Protein AF-A0A6P6HZ47-F1 (afdb_monomer)

Foldseek 3Di:
DDDPQLVLVLVLLVVLLVVLVVVVVVPPPDDDDDDDDDDDDDDDDDDDDDDDDDDDDDDDDDDDPDPDDWPKDWDFFDFDDQPVQPQWDWDWDADPNDIFIKIWHAQLQDAWFWHKGKTFKFFCPPAQKKKKKWKKAFADQVQDPPRSVQEDQKKWKWKAADQDGPDNDDDPVRIDTQDIDGFPDHQHNVCVVVVNTDIGIDMGMDGRHDHRTMMMMMIDGRTTMMTGGIMMIFTWQDWDQDQQWTWHIGGADDDQPDFDKTFTHHAPQWDFPVVWDGWIWTQHRNRYIDDTGTHIFHAWQWADDPRHTFGADWQWTAQGRDNDGTHGADPQFDTHHTSHNATHGHPQWADFPPDDSNDHTFHWFAAFPDWDWDDPAQKIKIATHHGPGRRPDDQKFKAKFKWWADPVPRDIDGDDPQKDKPDHRTRHPDRMIMIHSDDAPIKMKMKMWIGGSCNVVDPDTHIDIDIDGHHHDDDDDDDDDDDDDDPDDDDDDDDDDDDDDDDDDDDDDDDDDDDDDDDDDDDDDDVVVVVCVVVVCPDCVVVQCDPDDGDRDQLSVLLVSLVVLQCSLQVRDDPPPPDDPVRVVVCLVVVQDDFFRPLFFQLSVVLSVLSSDPDSVSRDGSVVVSVSSVVCSVPVVSRPHHHDHDLVSNPPDPDCAPVPNHHDFWPCSLCVSLVNNVLVVLCVVLVVTGVVVLLPDDLVVCVVSPPPDPVSSVSSVSSSVVVVVSVVVVDDDD

Secondary structure (DSSP, 8-state):
----HHHHHHHHHHHHHHHHHHHHHTTTT-------------------------------------------EEEEPP----TT-TTSEEEEEEETTEEEEEEEEE--SSSS--EEEEPPPEE-TT-SSEEEEEEEEEB-GGGSTT--TT-BS-EEEEEEEESS--TT---GGGPEEEEEE--SSPBPHHHHHTT----EEEEEEE----SSEEEEEEEESSBEEEEEEEEEEE-EEPPEEETTEEE--EEPPSSTT--EEEE-EEPTTEEPPTTPPPPEEEE-TTS-B---B---EE-TTEEEETTEEEEPPTTEE--SSSSSPPEEP-TTBPPPPTT-SSPPBPTT-B--TTS-TTSPPB-PPPPBS-EEEEEETTEEEEEE--BS--TT-S--EEEEEEEEE-TTT--EEEPPTT-EESS-SSSB-SSEEEEESPPTT-EEEEEEEEE-TTTTS-S---EEEEEEE---PPP-PPPP------TT--------SS---------PPP--------------SSGGGSGGGGS--SSGGGGGG-SSSS---HHHHHHHHHHHHHHHHTTSPPSSTT--HHHHHHHHHTT--PPPPTT-BHHHHHHHHHHT-SSGGGSPPHHHHHHHHHHHHH-GGGG-SBPP--TTTTT-STTSSBTTTBPPSSHHHHHHHTT-GGGHHHHHHTT--SHHHHHT--HHHHHHTT---HHHHHHHHHHHHHHHHHHHHTT---

pLDDT: mean 70.16, std 24.84, range [19.7, 97.12]

Sequence (734 aa):
MERLAPRACLALLWACVLAAAAAAQGKEGGQESAGGVSGQPAHAEPPCLPNRRSQARGSGSGPRVRTGSPKVKRSELGVTQNEEMRQWDLMQNIMDDMPIYMYSVCNVVAGDQDNWLRTNWVYRGEAERIFIELKFTVRDCNSFPGGASSCKETFNLYYAESDVDYGTNFQKRQFTKIDTIAPDEITVSSDFEARHVKLNVEERSVGPLSRKGFYLAFQDIGACVALLSVRVYYKKCPELLQGLARFPETIAGSDAPSLATVAGTCVDHAMVPPGGEEPRMHCAVDGEWLVPIGQCLCQEGYEKVEDACQACSPGFFKSEVSESPCLKCPVHTLLSPEGATFCECEEGYFRAPQDLLSMPCTRPPSAPHYLTAVGMGAKVELRWTPPQDSGGREDIIYSVTCEQCWPESGECGPCEASVRYSEPPHALTRTSVIVSDLEPHMNYTFAVEARNGVSGLVASRSFRTASVSINQTAPRASCLRVQRKCGHTVTTKSKDNDRHVLSSYGVPGAMSHLFCFRAHVPGTQLTQRLELMNLAAGPLAFLRQRLHLDQFTSASDVWSYGIVMWEVMTYGERPYWELSNHEVMKAINEGFRLPTPMDCPSAIYQLMMQCWQQERARRPKFADIVSILDKLIRAPDSLKTLADFDPRVSIRLPSTSGSEGVPFRTVSEWLESIKMQQYTEHFLAAGYTAIEKVVQMTNDDIKRIGVRLPGHQKRIAYSLLGLKDQVNTVGIPI

Organism: Puma concolor (NCBI:txid9696)

Solvent-accessible surface area (backbone atoms only — not comparable to full-atom values): 43919 Å² total; per-residue (Å²): 137,84,87,65,68,70,64,57,51,53,53,54,49,50,53,52,42,54,53,34,50,55,62,50,68,75,61,83,87,75,81,89,86,90,83,88,84,89,83,87,90,85,89,86,84,87,89,85,85,88,84,89,82,90,78,92,74,81,82,81,74,75,87,73,85,66,83,82,69,58,55,62,57,77,46,81,67,70,65,52,80,48,92,87,48,83,61,55,42,84,44,78,48,75,57,93,94,36,84,42,61,29,45,33,36,66,54,26,81,51,72,91,45,81,36,61,48,47,47,43,75,40,77,42,81,88,48,36,30,41,37,42,39,38,31,32,34,36,42,40,56,85,60,43,92,84,62,43,87,49,40,39,71,47,37,35,37,27,37,32,78,32,79,65,81,61,78,80,67,80,63,77,89,64,50,46,79,72,50,76,48,67,65,90,46,68,31,43,61,68,29,62,77,68,70,53,78,37,80,29,78,50,79,48,73,55,58,71,56,83,54,54,17,33,33,44,33,39,40,37,55,11,23,38,39,37,42,56,44,61,38,46,32,36,42,19,20,60,64,41,80,56,54,38,18,41,34,70,66,40,75,22,41,59,45,99,85,44,60,45,78,43,72,35,44,55,38,71,63,30,40,61,57,93,92,54,48,72,32,32,36,25,29,29,57,78,8,45,77,52,71,78,37,54,41,31,29,17,31,59,6,25,17,76,53,91,79,44,46,40,63,14,54,68,38,18,18,24,73,57,71,37,92,58,67,55,41,68,56,45,58,54,39,46,81,23,55,69,37,18,45,56,53,53,54,32,94,84,35,41,75,39,96,87,55,58,80,80,54,52,35,30,32,53,25,39,31,36,65,44,68,46,60,45,76,64,62,37,29,34,39,36,41,45,43,72,39,83,42,50,31,89,54,85,69,58,28,31,33,57,48,52,33,36,31,42,85,89,77,71,52,70,45,75,50,63,89,70,53,42,61,77,54,71,53,55,76,29,77,68,56,61,48,43,38,33,67,64,66,62,76,35,40,37,36,38,35,41,31,34,37,33,79,46,36,80,81,46,90,78,80,26,55,39,71,39,67,45,66,34,87,40,78,73,80,88,82,83,89,85,81,89,89,83,88,63,89,97,65,85,87,84,80,84,91,73,89,81,87,90,86,89,86,87,86,88,80,90,85,81,84,90,81,88,84,86,87,87,82,88,79,78,96,75,89,63,79,78,61,65,72,57,71,76,66,73,75,58,82,59,65,60,70,75,72,67,73,85,68,105,63,96,48,74,56,56,57,35,33,54,48,26,51,50,56,47,26,64,54,51,75,64,52,72,81,72,71,95,51,51,73,69,52,49,53,50,40,45,74,75,66,55,73,86,66,83,44,76,93,38,26,29,67,57,53,52,50,33,52,37,24,62,41,88,52,62,87,70,31,66,52,51,68,54,51,38,52,52,52,54,52,48,69,76,37,65,75,68,54,69,50,60,47,88,82,62,74,70,67,73,56,68,57,103,67,80,45,42,90,88,74,38,80,70,91,39,43,55,60,46,27,46,74,72,74,43,48,89,45,40,66,37,38,48,76,70,67,42,68,43,53,75,60,50,48,70,59,50,78,67,51,48,47,72,51,64,49,80,51,70,68,59,44,49,55,53,53,54,50,33,55,57,50,45,53,53,54,67,74,66,72,70,86,132

Mean predicted aligned error: 22.17 Å

Radius of gyration: 44.87 Å; Cα contacts (8 Å, |Δi|>4): 1182; chains: 1; bounding box: 85×84×143 Å

Structure (mmCIF, N/CA/C/O backbone):
data_AF-A0A6P6HZ47-F1
#
_entry.id   AF-A0A6P6HZ47-F1
#
loop_
_atom_site.group_PDB
_atom_site.id
_atom_site.type_symbol
_atom_site.label_atom_id
_atom_site.label_alt_id
_atom_site.label_comp_id
_atom_site.label_asym_id
_atom_site.label_entity_id
_atom_site.label_seq_id
_atom_site.pdbx_PDB_ins_code
_atom_site.Cartn_x
_atom_site.Cartn_y
_atom_site.Cartn_z
_atom_site.occupancy
_atom_site.B_iso_or_equiv
_atom_site.auth_seq_id
_atom_site.auth_comp_id
_atom_site.auth_asym_id
_atom_site.auth_atom_id
_atom_site.pdbx_PDB_model_num
ATOM 1 N N . MET A 1 1 ? 6.046 -35.680 34.321 1.00 27.16 1 MET A N 1
ATOM 2 C CA . MET A 1 1 ? 4.735 -35.174 34.776 1.00 27.16 1 MET A CA 1
ATOM 3 C C . MET A 1 1 ? 3.656 -35.887 33.985 1.00 27.16 1 MET A C 1
ATOM 5 O O . MET A 1 1 ? 3.554 -35.696 32.782 1.00 27.16 1 MET A O 1
ATOM 9 N N . GLU A 1 2 ? 2.954 -36.789 34.661 1.00 25.30 2 GLU A N 1
ATOM 10 C CA . GLU A 1 2 ? 1.895 -37.651 34.140 1.00 25.30 2 GLU A CA 1
ATOM 11 C C . GLU A 1 2 ? 0.548 -36.905 34.013 1.00 25.30 2 GLU A C 1
ATOM 13 O O . GLU A 1 2 ? 0.234 -36.042 34.826 1.00 25.30 2 GLU A O 1
ATOM 18 N N . ARG A 1 3 ? -0.255 -37.300 33.010 1.00 27.31 3 ARG A N 1
ATOM 19 C CA . ARG A 1 3 ? -1.722 -37.122 32.879 1.00 27.31 3 ARG A CA 1
ATOM 20 C C . ARG A 1 3 ? -2.293 -35.692 32.999 1.00 27.31 3 ARG A C 1
ATOM 22 O O . ARG A 1 3 ? -2.998 -35.369 33.948 1.00 27.31 3 ARG A O 1
ATOM 29 N N . LEU A 1 4 ? -2.139 -34.893 31.938 1.00 29.16 4 LEU A N 1
ATOM 30 C CA . LEU A 1 4 ? -2.935 -33.668 31.692 1.00 29.16 4 LEU A CA 1
ATOM 31 C C . LEU A 1 4 ? -3.903 -33.768 30.488 1.00 29.16 4 LEU A C 1
ATOM 33 O O . LEU A 1 4 ? -4.649 -32.829 30.220 1.00 29.16 4 LEU A O 1
ATOM 37 N N . ALA A 1 5 ? -3.959 -34.917 29.803 1.00 38.09 5 ALA A N 1
ATOM 38 C CA . ALA A 1 5 ? -4.667 -35.087 28.527 1.00 38.09 5 ALA A CA 1
ATOM 39 C C . ALA A 1 5 ? -6.191 -34.780 28.521 1.00 38.09 5 ALA A C 1
ATOM 41 O O . ALA A 1 5 ? -6.638 -34.112 27.590 1.00 38.09 5 ALA A O 1
ATOM 42 N N . PRO A 1 6 ? -7.020 -35.158 29.521 1.00 37.06 6 PRO A N 1
ATOM 43 C CA . PRO A 1 6 ? -8.469 -34.960 29.393 1.00 37.06 6 PRO A CA 1
ATOM 44 C C . PRO A 1 6 ? -8.924 -33.511 29.644 1.00 37.06 6 PRO A C 1
ATOM 46 O O . PRO A 1 6 ? -9.902 -33.069 29.048 1.00 37.06 6 PRO A O 1
ATOM 49 N N . ARG A 1 7 ? -8.222 -32.737 30.488 1.00 36.34 7 ARG A N 1
ATOM 50 C CA . ARG A 1 7 ? -8.640 -31.363 30.847 1.00 36.34 7 ARG A CA 1
ATOM 51 C C . ARG A 1 7 ? -8.350 -30.338 29.749 1.00 36.34 7 ARG A C 1
ATOM 53 O O . ARG A 1 7 ? -9.168 -29.451 29.534 1.00 36.34 7 ARG A O 1
ATOM 60 N N . ALA A 1 8 ? -7.230 -30.484 29.039 1.00 39.56 8 ALA A N 1
ATOM 61 C CA . ALA A 1 8 ? -6.909 -29.641 27.888 1.00 39.56 8 ALA A CA 1
ATOM 62 C C . ALA A 1 8 ? -7.829 -29.945 26.693 1.00 39.56 8 ALA A C 1
ATOM 64 O O . ALA A 1 8 ? -8.325 -29.024 26.053 1.00 39.56 8 ALA A O 1
ATOM 65 N N . CYS A 1 9 ? -8.134 -31.226 26.454 1.00 40.88 9 CYS A N 1
ATOM 66 C CA . CYS A 1 9 ? -9.059 -31.640 25.399 1.00 40.88 9 CYS A CA 1
ATOM 67 C C . CYS A 1 9 ? -10.488 -31.126 25.665 1.00 40.88 9 CYS A C 1
ATOM 69 O O . CYS A 1 9 ? -11.106 -30.563 24.772 1.00 40.88 9 CYS A O 1
ATOM 71 N N . LEU A 1 10 ? -10.981 -31.193 26.910 1.00 44.09 10 LEU A N 1
ATOM 72 C CA . LEU A 1 10 ? -12.286 -30.629 27.290 1.00 44.09 10 LEU A CA 1
ATOM 73 C C . LEU A 1 10 ? -12.367 -29.103 27.106 1.00 44.09 10 LEU A C 1
ATOM 75 O O . LEU A 1 10 ? -13.409 -28.606 26.685 1.00 44.09 10 LEU A O 1
ATOM 79 N N . ALA A 1 11 ? -11.288 -28.361 27.380 1.00 42.78 11 ALA A N 1
ATOM 80 C CA . ALA A 1 11 ? -11.241 -26.912 27.164 1.00 42.78 11 ALA A CA 1
ATOM 81 C C . ALA A 1 11 ? -11.248 -26.540 25.668 1.00 42.78 11 ALA A C 1
ATOM 83 O O . ALA A 1 11 ? -11.954 -25.617 25.263 1.00 42.78 11 ALA A O 1
ATOM 84 N N . LEU A 1 12 ? -10.519 -27.295 24.839 1.00 46.94 12 LEU A N 1
ATOM 85 C CA . LEU A 1 12 ? -10.499 -27.124 23.380 1.00 46.94 12 LEU A CA 1
ATOM 86 C C . LEU A 1 12 ? -11.842 -27.526 22.743 1.00 46.94 12 LEU A C 1
ATOM 88 O O . LEU A 1 12 ? -12.320 -26.856 21.829 1.00 46.94 12 LEU A O 1
ATOM 92 N N . LEU A 1 13 ? -12.503 -28.559 23.276 1.00 48.44 13 LEU A N 1
ATOM 93 C CA . LEU A 1 13 ? -13.854 -28.961 22.871 1.00 48.44 13 LEU A CA 1
ATOM 94 C C . LEU A 1 13 ? -14.903 -27.905 23.233 1.00 48.44 13 LEU A C 1
ATOM 96 O O . LEU A 1 13 ? -15.779 -27.624 22.420 1.00 48.44 13 LEU A O 1
ATOM 100 N N . TRP A 1 14 ? -14.786 -27.270 24.403 1.00 48.53 14 TRP A N 1
ATOM 101 C CA . TRP A 1 14 ? -15.646 -26.147 24.790 1.00 48.53 14 TRP A CA 1
ATOM 102 C C . TRP A 1 14 ? -15.495 -24.944 23.852 1.00 48.53 14 TRP A C 1
ATOM 104 O O . TRP A 1 14 ? -16.499 -24.347 23.465 1.00 48.53 14 TRP A O 1
ATOM 114 N N . ALA A 1 15 ? -14.270 -24.628 23.420 1.00 47.00 15 ALA A N 1
ATOM 115 C CA . ALA A 1 15 ? -14.031 -23.590 22.415 1.00 47.00 15 ALA A CA 1
ATOM 116 C C . ALA A 1 15 ? -14.672 -23.943 21.058 1.00 47.00 15 ALA A C 1
ATOM 118 O O . ALA A 1 15 ? -15.306 -23.093 20.431 1.00 47.00 15 ALA A O 1
ATOM 119 N N . CYS A 1 16 ? -14.592 -25.211 20.640 1.00 45.19 16 CYS A N 1
ATOM 120 C CA . CYS A 1 16 ? -15.241 -25.692 19.419 1.00 45.19 16 CYS A CA 1
ATOM 121 C C . CYS A 1 16 ? -16.777 -25.601 19.502 1.00 45.19 16 CYS A C 1
ATOM 123 O O . CYS A 1 16 ? -17.414 -25.200 18.525 1.00 45.19 16 CYS A O 1
ATOM 125 N N . VAL A 1 17 ? -17.377 -25.919 20.657 1.00 43.84 17 VAL A N 1
ATOM 126 C CA . VAL A 1 17 ? -18.831 -25.807 20.888 1.00 43.84 17 VAL A CA 1
ATOM 127 C C . VAL A 1 17 ? -19.301 -24.357 20.835 1.00 43.84 17 VAL A C 1
ATOM 129 O O . VAL A 1 17 ? -20.303 -24.080 20.181 1.00 43.84 17 VAL A O 1
ATOM 132 N N . LEU A 1 18 ? -18.574 -23.429 21.464 1.00 43.94 18 LEU A N 1
ATOM 133 C CA . LEU A 1 18 ? -18.910 -22.001 21.429 1.00 43.94 18 LEU A CA 1
ATOM 134 C C . LEU A 1 18 ? -18.854 -21.442 20.000 1.00 43.94 18 LEU A C 1
ATOM 136 O O . LEU A 1 18 ? -19.769 -20.733 19.585 1.00 43.94 18 LEU A O 1
ATOM 140 N N . ALA A 1 19 ? -17.841 -21.830 19.218 1.00 43.94 19 ALA A N 1
ATOM 141 C CA . ALA A 1 19 ? -17.726 -21.440 17.813 1.00 43.94 19 ALA A CA 1
ATOM 142 C C . ALA A 1 19 ? -18.862 -22.015 16.940 1.00 43.94 19 ALA A C 1
ATOM 144 O O . ALA A 1 19 ? -19.416 -21.309 16.098 1.00 43.94 19 ALA A O 1
ATOM 145 N N . ALA A 1 20 ? -19.258 -23.275 17.158 1.00 39.28 20 ALA A N 1
ATOM 146 C CA . ALA A 1 20 ? -20.361 -23.898 16.421 1.00 39.28 20 ALA A CA 1
ATOM 147 C C . ALA A 1 20 ? -21.742 -23.344 16.823 1.00 39.28 20 ALA A C 1
ATOM 149 O O . ALA A 1 20 ? -22.610 -23.187 15.964 1.00 39.28 20 ALA A O 1
ATOM 150 N N . ALA A 1 21 ? -21.944 -23.006 18.101 1.00 39.19 21 ALA A N 1
ATOM 151 C CA . ALA A 1 21 ? -23.171 -22.379 18.593 1.00 39.19 21 ALA A CA 1
ATOM 152 C C . ALA A 1 21 ? -23.346 -20.954 18.040 1.00 39.19 21 ALA A C 1
ATOM 154 O O . ALA A 1 21 ? -24.438 -20.605 17.592 1.00 39.19 21 ALA A O 1
ATOM 155 N N . ALA A 1 22 ? -22.262 -20.171 17.973 1.00 39.59 22 ALA A N 1
ATOM 156 C CA . ALA A 1 22 ? -22.263 -18.856 17.332 1.00 39.59 22 ALA A CA 1
ATOM 157 C C . ALA A 1 22 ? -22.603 -18.946 15.830 1.00 39.59 22 ALA A C 1
ATOM 159 O O . ALA A 1 22 ? -23.390 -18.150 15.318 1.00 39.59 22 ALA A O 1
ATOM 160 N N . ALA A 1 23 ? -22.084 -19.961 15.128 1.00 42.19 23 ALA A N 1
ATOM 161 C CA . ALA A 1 23 ? -22.397 -20.201 13.717 1.00 42.19 23 ALA A CA 1
ATOM 162 C C . ALA A 1 23 ? -23.851 -20.661 13.476 1.00 42.19 23 ALA A C 1
ATOM 164 O O . ALA A 1 23 ? -24.417 -20.374 12.419 1.00 42.19 23 ALA A O 1
ATOM 165 N N . ALA A 1 24 ? -24.471 -21.351 14.440 1.00 40.91 24 ALA A N 1
ATOM 166 C CA . ALA A 1 24 ? -25.871 -21.772 14.365 1.00 40.91 24 ALA A CA 1
ATOM 167 C C . ALA A 1 24 ? -26.856 -20.606 14.585 1.00 40.91 24 ALA A C 1
ATOM 169 O O . ALA A 1 24 ? -27.884 -20.547 13.915 1.00 40.91 24 ALA A O 1
ATOM 170 N N . GLN A 1 25 ? -26.524 -19.658 15.469 1.00 40.09 25 GLN A N 1
ATOM 171 C CA . GLN A 1 25 ? -27.378 -18.506 15.796 1.00 40.09 25 GLN A CA 1
ATOM 172 C C . GLN A 1 25 ? -27.406 -17.427 14.696 1.00 40.09 25 GLN A C 1
ATOM 174 O O . GLN A 1 25 ? -28.375 -16.683 14.586 1.00 40.09 25 GLN A O 1
ATOM 179 N N . GLY A 1 26 ? -26.392 -17.367 13.825 1.00 36.81 26 GLY A N 1
ATOM 180 C CA . GLY A 1 26 ? -26.304 -16.377 12.742 1.00 36.81 26 GLY A CA 1
ATOM 181 C C . GLY A 1 26 ? -27.171 -16.635 11.496 1.00 36.81 26 GLY A C 1
ATOM 182 O O . GLY A 1 26 ? -27.047 -15.883 10.531 1.00 36.81 26 GLY A O 1
ATOM 183 N N . LYS A 1 27 ? -28.007 -17.689 11.451 1.00 39.31 27 LYS A N 1
ATOM 184 C CA . LYS A 1 27 ? -28.743 -18.096 10.228 1.00 39.31 27 LYS A CA 1
ATOM 185 C C . LYS A 1 27 ? -30.255 -18.337 10.378 1.00 39.31 27 LYS A C 1
ATOM 187 O O . LYS A 1 27 ? -30.870 -18.789 9.418 1.00 39.31 27 LYS A O 1
ATOM 192 N N . GLU A 1 28 ? -30.884 -17.967 11.495 1.00 31.05 28 GLU A N 1
ATOM 193 C CA . GLU A 1 28 ? -32.360 -18.013 11.626 1.00 31.05 28 GLU A CA 1
ATOM 194 C C . GLU A 1 28 ? -33.094 -16.802 10.997 1.00 31.05 28 GLU A C 1
ATOM 196 O O . GLU A 1 28 ? -34.317 -16.737 11.025 1.00 31.05 28 GLU A O 1
ATOM 201 N N . GLY A 1 29 ? -32.383 -15.856 10.369 1.00 29.39 29 GLY A N 1
ATOM 202 C CA . GLY A 1 29 ? -32.966 -14.624 9.810 1.00 29.39 29 GLY A CA 1
ATOM 203 C C . GLY A 1 29 ? -33.308 -14.617 8.312 1.00 29.39 29 GLY A C 1
ATOM 204 O O . GLY A 1 29 ? -33.524 -13.539 7.767 1.00 29.39 29 GLY A O 1
ATOM 205 N N . GLY A 1 30 ? -33.317 -15.753 7.606 1.00 28.72 30 GLY A N 1
ATOM 206 C CA . GLY A 1 30 ? -33.482 -15.750 6.146 1.00 28.72 30 GLY A CA 1
ATOM 207 C C . GLY A 1 30 ? -34.284 -16.925 5.607 1.00 28.72 30 GLY A C 1
ATOM 208 O O . GLY A 1 30 ? -33.697 -17.896 5.134 1.00 28.72 30 GLY A O 1
ATOM 209 N N . GLN A 1 31 ? -35.613 -16.814 5.627 1.00 26.56 31 GLN A N 1
ATOM 210 C CA . GLN A 1 31 ? -36.502 -17.744 4.936 1.00 26.56 31 GLN A CA 1
ATOM 211 C C . GLN A 1 31 ? -37.582 -16.988 4.138 1.00 26.56 31 GLN A C 1
ATOM 213 O O . GLN A 1 31 ? -38.306 -16.165 4.682 1.00 26.56 31 GLN A O 1
ATOM 218 N N . GLU A 1 32 ? -37.627 -17.312 2.840 1.00 25.27 32 GLU A N 1
ATOM 219 C CA . GLU A 1 32 ? -38.763 -17.269 1.900 1.00 25.27 32 GLU A CA 1
ATOM 220 C C . GLU A 1 32 ? -39.465 -15.937 1.557 1.00 25.27 32 GLU A C 1
ATOM 222 O O . GLU A 1 32 ? -40.309 -15.423 2.279 1.00 25.27 32 GLU A O 1
ATOM 227 N N . SER A 1 33 ? -39.279 -15.491 0.308 1.00 25.64 33 SER A N 1
ATOM 228 C CA . SER A 1 33 ? -40.418 -15.148 -0.561 1.00 25.64 33 SER A CA 1
ATOM 229 C C . SER A 1 33 ? -40.043 -15.313 -2.039 1.00 25.64 33 SER A C 1
ATOM 231 O O . SER A 1 33 ? -39.236 -14.579 -2.603 1.00 25.64 33 SER A O 1
ATOM 233 N N . ALA A 1 34 ? -40.625 -16.340 -2.659 1.00 26.19 34 ALA A N 1
ATOM 234 C CA . ALA A 1 34 ? -40.672 -16.523 -4.100 1.00 26.19 34 ALA A CA 1
ATOM 235 C C . ALA A 1 34 ? -41.950 -15.860 -4.632 1.00 26.19 34 ALA A C 1
ATOM 237 O O . ALA A 1 34 ? -43.038 -16.104 -4.115 1.00 26.19 34 ALA A O 1
ATOM 238 N N . GLY A 1 35 ? -41.823 -15.046 -5.677 1.00 25.89 35 GLY A N 1
ATOM 239 C CA . GLY A 1 35 ? -42.951 -14.448 -6.387 1.00 25.89 35 GLY A CA 1
ATOM 240 C C . GLY A 1 35 ? -42.458 -13.763 -7.653 1.00 25.89 35 GLY A C 1
ATOM 241 O O . GLY A 1 35 ? -41.938 -12.655 -7.597 1.00 25.89 35 GLY A O 1
ATOM 242 N N . GLY A 1 36 ? -42.560 -14.454 -8.788 1.00 23.44 36 GLY A N 1
ATOM 243 C CA . GLY A 1 36 ? -42.242 -13.892 -10.098 1.00 23.44 36 GLY A CA 1
ATOM 244 C C . GLY A 1 36 ? -43.436 -13.172 -10.712 1.00 23.44 36 GLY A C 1
ATOM 245 O O . GLY A 1 36 ? -44.560 -13.608 -10.500 1.00 23.44 36 GLY A O 1
ATOM 246 N N . VAL A 1 37 ? -43.182 -12.143 -11.526 1.00 26.56 37 VAL A N 1
ATOM 247 C CA . VAL A 1 37 ? -44.044 -11.732 -12.648 1.00 26.56 37 VAL A CA 1
ATOM 248 C C . VAL A 1 37 ? -43.176 -11.122 -13.759 1.00 26.56 37 VAL A C 1
ATOM 250 O O . VAL A 1 37 ? -42.244 -10.360 -13.517 1.00 26.56 37 VAL A O 1
ATOM 253 N N . SER A 1 38 ? -43.512 -11.519 -14.981 1.00 24.78 38 SER A N 1
ATOM 254 C CA . SER A 1 38 ? -43.020 -11.143 -16.308 1.00 24.78 38 SER A CA 1
ATOM 255 C C . SER A 1 38 ? -43.395 -9.728 -16.781 1.00 24.78 38 SER A C 1
ATOM 257 O O . SER A 1 38 ? -44.506 -9.277 -16.513 1.00 24.78 38 SER A O 1
ATOM 259 N N . GLY A 1 39 ? -42.567 -9.122 -17.644 1.00 24.50 39 GLY A N 1
ATOM 260 C CA . GLY A 1 39 ? -42.982 -8.031 -18.544 1.00 24.50 39 GLY A CA 1
ATOM 261 C C . GLY A 1 39 ? -41.821 -7.336 -19.275 1.00 24.50 39 GLY A C 1
ATOM 262 O O . GLY A 1 39 ? -41.028 -6.651 -18.642 1.00 24.50 39 GLY A O 1
ATOM 263 N N . GLN A 1 40 ? -41.725 -7.512 -20.600 1.00 24.27 40 GLN A N 1
ATOM 264 C CA . GLN A 1 40 ? -40.903 -6.697 -21.522 1.00 24.27 40 GLN A CA 1
ATOM 265 C C . GLN A 1 40 ? -41.751 -5.533 -22.136 1.00 24.27 40 GLN A C 1
ATOM 267 O O . GLN A 1 40 ? -42.868 -5.319 -21.669 1.00 24.27 40 GLN A O 1
ATOM 272 N N . PRO A 1 41 ? -41.290 -4.772 -23.161 1.00 33.69 41 PRO A N 1
ATOM 273 C CA . PRO A 1 41 ? -40.766 -3.406 -23.050 1.00 33.69 41 PRO A CA 1
ATOM 274 C C . PRO A 1 41 ? -41.621 -2.372 -23.827 1.00 33.69 41 PRO A C 1
ATOM 276 O O . PRO A 1 41 ? -42.517 -2.740 -24.583 1.00 33.69 41 PRO A O 1
ATOM 279 N N . ALA A 1 42 ? -41.329 -1.069 -23.719 1.00 23.34 42 ALA A N 1
ATOM 280 C CA . ALA A 1 42 ? -41.920 -0.074 -24.624 1.00 23.34 42 ALA A CA 1
ATOM 281 C C . ALA A 1 42 ? -40.989 1.114 -24.923 1.00 23.34 42 ALA A C 1
ATOM 283 O O . ALA A 1 42 ? -40.400 1.716 -24.029 1.00 23.34 42 ALA A O 1
ATOM 284 N N . HIS A 1 43 ? -40.902 1.409 -26.221 1.00 23.80 43 HIS A N 1
ATOM 285 C CA . HIS A 1 43 ? -40.268 2.544 -26.890 1.00 23.80 43 HIS A CA 1
ATOM 286 C C . HIS A 1 43 ? -40.975 3.885 -26.623 1.00 23.80 43 HIS A C 1
ATOM 288 O O . HIS A 1 43 ? -42.200 3.894 -26.547 1.00 23.80 43 HIS A O 1
ATOM 294 N N . ALA A 1 44 ? -40.229 5.004 -26.653 1.00 22.23 44 ALA A N 1
ATOM 295 C CA . ALA A 1 44 ? -40.617 6.246 -27.353 1.00 22.23 44 ALA A CA 1
ATOM 296 C C . ALA A 1 44 ? -39.500 7.325 -27.346 1.00 22.23 44 ALA A C 1
ATOM 298 O O . ALA A 1 44 ? -38.983 7.694 -26.297 1.00 22.23 44 ALA A O 1
ATOM 299 N N . GLU A 1 45 ? -39.217 7.872 -28.530 1.00 22.38 45 GLU A N 1
ATOM 300 C CA . GLU A 1 45 ? -38.615 9.185 -28.860 1.00 22.38 45 GLU A CA 1
ATOM 301 C C . GLU A 1 45 ? -39.603 9.890 -29.833 1.00 22.38 45 GLU A C 1
ATOM 303 O O . GLU A 1 45 ? -40.459 9.188 -30.384 1.00 22.38 45 GLU A O 1
ATOM 308 N N . PRO A 1 46 ? -39.423 11.163 -30.267 1.00 36.00 46 PRO A N 1
ATOM 309 C CA . PRO A 1 46 ? -39.056 12.433 -29.602 1.00 36.00 46 PRO A CA 1
ATOM 310 C C . PRO A 1 46 ? -40.131 13.533 -29.941 1.00 36.00 46 PRO A C 1
ATOM 312 O O . PRO A 1 46 ? -41.211 13.140 -30.394 1.00 36.00 46 PRO A O 1
ATOM 315 N N . PRO A 1 47 ? -39.948 14.879 -29.760 1.00 27.84 47 PRO A N 1
ATOM 316 C CA . PRO A 1 47 ? -39.201 15.685 -30.757 1.00 27.84 47 PRO A CA 1
ATOM 317 C C . PRO A 1 47 ? -38.595 17.064 -30.314 1.00 27.84 47 PRO A C 1
ATOM 319 O O . PRO A 1 47 ? -38.935 17.641 -29.287 1.00 27.84 47 PRO A O 1
ATOM 322 N N . CYS A 1 48 ? -37.779 17.619 -31.229 1.00 21.31 48 CYS A N 1
ATOM 323 C CA . CYS A 1 48 ? -37.510 19.044 -31.547 1.00 21.31 48 CYS A CA 1
ATOM 324 C C . CYS A 1 48 ? -36.506 19.920 -30.743 1.00 21.31 48 CYS A C 1
ATOM 326 O O . CYS A 1 48 ? -36.780 20.447 -29.670 1.00 21.31 48 CYS A O 1
ATOM 328 N N . LEU A 1 49 ? -35.380 20.195 -31.425 1.00 24.31 49 LEU A N 1
ATOM 329 C CA . LEU A 1 49 ? -34.401 21.297 -31.289 1.00 24.31 49 LEU A CA 1
ATOM 330 C C . LEU A 1 49 ? -34.983 22.667 -31.752 1.00 24.31 49 LEU A C 1
ATOM 332 O O . LEU A 1 49 ? -35.961 22.663 -32.503 1.00 24.31 49 LEU A O 1
ATOM 336 N N . PRO A 1 50 ? -34.375 23.834 -31.402 1.00 28.73 50 PRO A N 1
ATOM 337 C CA . PRO A 1 50 ? -33.280 24.377 -32.231 1.00 28.73 50 PRO A CA 1
ATOM 338 C C . PRO A 1 50 ? -32.108 25.100 -31.509 1.00 28.73 50 PRO A C 1
ATOM 340 O O . PRO A 1 50 ? -32.281 25.923 -30.621 1.00 28.73 50 PRO A O 1
ATOM 343 N N . ASN A 1 51 ? -30.917 24.842 -32.065 1.00 24.09 51 ASN A N 1
ATOM 344 C CA . ASN A 1 51 ? -29.772 25.721 -32.381 1.00 24.09 51 ASN A CA 1
ATOM 345 C C . ASN A 1 51 ? -28.886 26.455 -31.335 1.00 24.09 51 ASN A C 1
ATOM 347 O O . ASN A 1 51 ? -29.207 27.523 -30.831 1.00 24.09 51 ASN A O 1
ATOM 351 N N . ARG A 1 52 ? -27.621 25.983 -31.344 1.00 23.78 52 ARG A N 1
ATOM 352 C CA . ARG A 1 52 ? -26.320 26.692 -31.498 1.00 23.78 52 ARG A CA 1
ATOM 353 C C . ARG A 1 52 ? -25.845 27.679 -30.415 1.00 23.78 52 ARG A C 1
ATOM 355 O O . ARG A 1 52 ? -26.188 28.853 -30.456 1.00 23.78 52 ARG A O 1
ATOM 362 N N . ARG A 1 53 ? -24.759 27.288 -29.722 1.00 24.19 53 ARG A N 1
ATOM 363 C CA . ARG A 1 53 ? -23.397 27.841 -29.947 1.00 24.19 53 ARG A CA 1
ATOM 364 C C . ARG A 1 53 ? -22.292 27.015 -29.260 1.00 24.19 53 ARG A C 1
ATOM 366 O O . ARG A 1 53 ? -22.330 26.761 -28.068 1.00 24.19 53 ARG A O 1
ATOM 373 N N . SER A 1 54 ? -21.328 26.619 -30.090 1.00 25.05 54 SER A N 1
ATOM 374 C CA . SER A 1 54 ? -19.908 26.307 -29.854 1.00 25.05 54 SER A CA 1
ATOM 375 C C . SER A 1 54 ? -19.323 26.401 -28.432 1.00 25.05 54 SER A C 1
ATOM 377 O O . SER A 1 54 ? -19.144 27.505 -27.925 1.00 25.05 54 SER A O 1
ATOM 379 N N . GLN A 1 55 ? -18.824 25.272 -27.912 1.00 25.64 55 GLN A N 1
ATOM 380 C CA . GLN A 1 55 ? -17.486 25.156 -27.304 1.00 25.64 55 GLN A CA 1
ATOM 381 C C . GLN A 1 55 ? -17.127 23.674 -27.107 1.00 25.64 55 GLN A C 1
ATOM 383 O O . GLN A 1 55 ? -17.863 22.917 -26.482 1.00 25.64 55 GLN A O 1
ATOM 388 N N . ALA A 1 56 ? -16.004 23.255 -27.689 1.00 26.16 56 ALA A N 1
ATOM 389 C CA . ALA A 1 56 ? -15.480 21.902 -27.582 1.00 26.16 56 ALA A CA 1
ATOM 390 C C . ALA A 1 56 ? -14.964 21.643 -26.155 1.00 26.16 56 ALA A C 1
ATOM 392 O O . ALA A 1 56 ? -13.989 22.257 -25.726 1.00 26.16 56 ALA A O 1
ATOM 393 N N . ARG A 1 57 ? -15.614 20.728 -25.426 1.00 26.36 57 ARG A N 1
ATOM 394 C CA . ARG A 1 57 ? -15.056 20.070 -24.238 1.00 26.36 57 ARG A CA 1
ATOM 395 C C . ARG A 1 57 ? -14.539 18.701 -24.653 1.00 26.36 57 ARG A C 1
ATOM 397 O O . ARG A 1 57 ? -15.295 17.887 -25.178 1.00 26.36 57 ARG A O 1
ATOM 404 N N . GLY A 1 58 ? -13.249 18.478 -24.411 1.00 25.44 58 GLY A N 1
ATOM 405 C CA . GLY A 1 58 ? -12.632 17.164 -24.482 1.00 25.44 58 GLY A CA 1
ATOM 406 C C . GLY A 1 58 ? -13.319 16.213 -23.509 1.00 25.44 58 GLY A C 1
ATOM 407 O O . GLY A 1 58 ? -13.559 16.547 -22.348 1.00 25.44 58 GLY A O 1
ATOM 408 N N . SER A 1 59 ? -13.662 15.035 -24.010 1.00 26.80 59 SER A N 1
ATOM 409 C CA . SER A 1 59 ? -14.116 13.902 -23.221 1.00 26.80 59 SER A CA 1
ATOM 410 C C . SER A 1 59 ? -13.011 13.483 -22.253 1.00 26.80 59 SER A C 1
ATOM 412 O O . SER A 1 59 ? -11.985 12.943 -22.669 1.00 26.80 59 SER A O 1
ATOM 414 N N . GLY A 1 60 ? -13.233 13.727 -20.963 1.00 26.50 60 GLY A N 1
ATOM 415 C CA . GLY A 1 60 ? -12.495 13.081 -19.890 1.00 26.50 60 GLY A CA 1
ATOM 416 C C . GLY A 1 60 ? -12.848 11.599 -19.861 1.00 26.50 60 GLY A C 1
ATOM 417 O O . GLY A 1 60 ? -13.900 11.212 -19.363 1.00 26.50 60 GLY A O 1
ATOM 418 N N . SER A 1 61 ? -11.969 10.766 -20.409 1.00 26.91 61 SER A N 1
ATOM 419 C CA . SER A 1 61 ? -11.871 9.372 -19.995 1.00 26.91 61 SER A CA 1
ATOM 420 C C . SER A 1 61 ? -11.140 9.348 -18.653 1.00 26.91 61 SER A C 1
ATOM 422 O O . SER A 1 61 ? -9.986 9.776 -18.587 1.00 26.91 61 SER A O 1
ATOM 424 N N . GLY A 1 62 ? -11.815 8.885 -17.598 1.00 22.97 62 GLY A N 1
ATOM 425 C CA . GLY A 1 62 ? -11.223 8.713 -16.270 1.00 22.97 62 GLY A CA 1
ATOM 426 C C . GLY A 1 62 ? -9.954 7.848 -16.303 1.00 22.97 62 GLY A C 1
ATOM 427 O O . GLY A 1 62 ? -9.782 7.034 -17.222 1.00 22.97 62 GLY A O 1
ATOM 428 N N . PRO A 1 63 ? -9.039 8.021 -15.336 1.00 25.28 63 PRO A N 1
ATOM 429 C CA . PRO A 1 63 ? -7.794 7.277 -15.313 1.00 25.28 63 PRO A CA 1
ATOM 430 C C . PRO A 1 63 ? -8.096 5.810 -14.999 1.00 25.28 63 PRO A C 1
ATOM 432 O O . PRO A 1 63 ? -8.378 5.431 -13.869 1.00 25.28 63 PRO A O 1
ATOM 435 N N . ARG A 1 64 ? -8.021 4.948 -16.017 1.00 22.27 64 ARG A N 1
ATOM 436 C CA . ARG A 1 64 ? -7.783 3.524 -15.774 1.00 22.27 64 ARG A CA 1
ATOM 437 C C . ARG A 1 64 ? -6.375 3.398 -15.210 1.00 22.27 64 ARG A C 1
ATOM 439 O O . ARG A 1 64 ? -5.423 3.790 -15.886 1.00 22.27 64 ARG A O 1
ATOM 446 N N . VAL A 1 65 ? -6.264 2.817 -14.018 1.00 26.02 65 VAL A N 1
ATOM 447 C CA . VAL A 1 65 ? -5.012 2.313 -13.447 1.00 26.02 65 VAL A CA 1
ATOM 448 C C . VAL A 1 65 ? -4.380 1.379 -14.479 1.00 26.02 65 VAL A C 1
ATOM 450 O O . VAL A 1 65 ? -4.809 0.242 -14.674 1.00 26.02 65 VAL A O 1
ATOM 453 N N . ARG A 1 66 ? -3.406 1.899 -15.230 1.00 23.69 66 ARG A N 1
ATOM 454 C CA . ARG A 1 66 ? -2.539 1.085 -16.075 1.00 23.69 66 ARG A CA 1
ATOM 455 C C . ARG A 1 66 ? -1.515 0.475 -15.137 1.00 23.69 66 ARG A C 1
ATOM 457 O O . ARG A 1 66 ? -0.704 1.202 -14.575 1.00 23.69 66 ARG A O 1
ATOM 464 N N . THR A 1 67 ? -1.553 -0.844 -14.992 1.00 26.50 67 THR A N 1
ATOM 465 C CA . THR A 1 67 ? -0.406 -1.628 -14.526 1.00 26.50 67 THR A CA 1
ATOM 466 C C . THR A 1 67 ? 0.837 -1.116 -15.254 1.00 26.50 67 THR A C 1
ATOM 468 O O . THR A 1 67 ? 0.876 -1.111 -16.489 1.00 26.50 67 THR A O 1
ATOM 471 N N . GLY A 1 68 ? 1.762 -0.543 -14.484 1.00 29.70 68 GLY A N 1
ATOM 472 C CA . GLY A 1 68 ? 2.842 0.303 -14.972 1.00 29.70 68 GLY A CA 1
ATOM 473 C C . GLY A 1 68 ? 3.825 -0.464 -15.840 1.00 29.70 68 GLY A C 1
ATOM 474 O O . GLY A 1 68 ? 4.731 -1.107 -15.337 1.00 29.70 68 GLY A O 1
ATOM 475 N N . SER A 1 69 ? 3.676 -0.361 -17.155 1.00 26.61 69 SER A N 1
ATOM 476 C CA . SER A 1 69 ? 4.763 -0.657 -18.084 1.00 26.61 69 SER A CA 1
ATOM 477 C C . SER A 1 69 ? 5.843 0.434 -17.965 1.00 26.61 69 SER A C 1
ATOM 479 O O . SER A 1 69 ? 5.467 1.615 -17.903 1.00 26.61 69 SER A O 1
ATOM 481 N N . PRO A 1 70 ? 7.147 0.099 -17.999 1.00 36.81 70 PRO A N 1
ATOM 482 C CA . PRO A 1 70 ? 8.237 1.073 -17.937 1.00 36.81 70 PRO A CA 1
ATOM 483 C C . PRO A 1 70 ? 8.039 2.207 -18.953 1.00 36.81 70 PRO A C 1
ATOM 485 O O . PRO A 1 70 ? 7.827 1.967 -20.149 1.00 36.81 70 PRO A O 1
ATOM 488 N N . LYS A 1 71 ? 8.087 3.470 -18.504 1.00 40.19 71 LYS A N 1
ATOM 489 C CA . LYS A 1 71 ? 7.944 4.630 -19.400 1.00 40.19 71 LYS A CA 1
ATOM 490 C C . LYS A 1 71 ? 9.259 4.881 -20.132 1.00 40.19 71 LYS A C 1
ATOM 492 O O . LYS A 1 71 ? 10.090 5.671 -19.703 1.00 40.19 71 LYS A O 1
ATOM 497 N N . VAL A 1 72 ? 9.425 4.234 -21.277 1.00 46.41 72 VAL A N 1
ATOM 498 C CA . VAL A 1 72 ? 10.602 4.404 -22.135 1.00 46.41 72 VAL A CA 1
ATOM 499 C C . VAL A 1 72 ? 10.517 5.723 -22.912 1.00 46.41 72 VAL A C 1
ATOM 501 O O . VAL A 1 72 ? 9.624 5.886 -23.745 1.00 46.41 72 VAL A O 1
ATOM 504 N N . LYS A 1 73 ? 11.457 6.655 -22.695 1.00 37.22 73 LYS A N 1
ATOM 505 C CA . LYS A 1 73 ? 11.600 7.838 -23.564 1.00 37.22 73 LYS A CA 1
ATOM 506 C C . LYS A 1 73 ? 12.341 7.419 -24.833 1.00 37.22 73 LYS A C 1
ATOM 508 O O . LYS A 1 73 ? 13.493 7.003 -24.763 1.00 37.22 73 LYS A O 1
ATOM 513 N N . ARG A 1 74 ? 11.650 7.467 -25.973 1.00 36.94 74 ARG A N 1
ATOM 514 C CA . ARG A 1 74 ? 12.146 6.979 -27.267 1.00 36.94 74 ARG A CA 1
ATOM 515 C C . ARG A 1 74 ? 12.576 8.153 -28.136 1.00 36.94 74 ARG A C 1
ATOM 517 O O . ARG A 1 74 ? 11.794 9.085 -28.307 1.00 36.94 74 ARG A O 1
ATOM 524 N N . SER A 1 75 ? 13.764 8.050 -28.714 1.00 35.62 75 SER A N 1
ATOM 525 C CA . SER A 1 75 ? 14.199 8.897 -29.821 1.00 35.62 75 SER A CA 1
ATOM 526 C C . SER A 1 75 ? 14.607 7.984 -30.973 1.00 35.62 75 SER A C 1
ATOM 528 O O . SER A 1 75 ? 15.487 7.139 -30.809 1.00 35.62 75 SER A O 1
ATOM 530 N N . GLU A 1 76 ? 13.950 8.127 -32.121 1.00 37.28 76 GLU A N 1
ATOM 531 C CA . GLU A 1 76 ? 14.437 7.552 -33.376 1.00 37.28 76 GLU A CA 1
ATOM 532 C C . GLU A 1 76 ? 15.526 8.482 -33.910 1.00 37.28 76 GLU A C 1
ATOM 534 O O . GLU A 1 76 ? 15.314 9.687 -34.063 1.00 37.28 76 GLU A O 1
ATOM 539 N N . LEU A 1 77 ? 16.731 7.945 -34.089 1.00 45.28 77 LEU A N 1
ATOM 540 C CA . LEU A 1 77 ? 17.889 8.731 -34.496 1.00 45.28 77 LEU A CA 1
ATOM 541 C C . LEU A 1 77 ? 17.980 8.764 -36.018 1.00 45.28 77 LEU A C 1
ATOM 543 O O . LEU A 1 77 ? 18.128 7.728 -36.662 1.00 45.28 77 LEU A O 1
ATOM 547 N N . GLY A 1 78 ? 17.941 9.969 -36.587 1.00 39.31 78 GLY A N 1
ATOM 548 C CA . GLY A 1 78 ? 18.363 10.202 -37.964 1.00 39.31 78 GLY A CA 1
ATOM 549 C C . GLY A 1 78 ? 19.883 10.082 -38.062 1.00 39.31 78 GLY A C 1
ATOM 550 O O . GLY A 1 78 ? 20.614 10.825 -37.409 1.00 39.31 78 GLY A O 1
ATOM 551 N N . VAL A 1 79 ? 20.370 9.137 -38.860 1.00 45.81 79 VAL A N 1
ATOM 552 C CA . VAL A 1 79 ? 21.804 8.915 -39.071 1.00 45.81 79 VAL A CA 1
ATOM 553 C C . VAL A 1 79 ? 22.281 9.867 -40.170 1.00 45.81 79 VAL A C 1
ATOM 555 O O . VAL A 1 79 ? 21.859 9.775 -41.317 1.00 45.81 79 VAL A O 1
ATOM 558 N N . THR A 1 80 ? 23.149 10.822 -39.842 1.00 37.59 80 THR A N 1
ATOM 559 C CA . THR A 1 80 ? 23.766 11.694 -40.849 1.00 37.59 80 THR A CA 1
ATOM 560 C C . THR A 1 80 ? 25.020 11.030 -41.403 1.00 37.59 80 THR A C 1
ATOM 562 O O . THR A 1 80 ? 26.010 10.859 -40.691 1.00 37.59 80 THR A O 1
ATOM 565 N N . GLN A 1 81 ? 24.989 10.677 -42.690 1.00 40.59 81 GLN A N 1
ATOM 566 C CA . GLN A 1 81 ? 26.200 10.319 -43.419 1.00 40.59 81 GLN A CA 1
ATOM 567 C C . GLN A 1 81 ? 27.110 11.537 -43.549 1.00 40.59 81 GLN A C 1
ATOM 569 O O . GLN A 1 81 ? 26.671 12.642 -43.861 1.00 40.59 81 GLN A O 1
ATOM 574 N N . ASN A 1 82 ? 28.397 11.300 -43.339 1.00 39.78 82 ASN A N 1
ATOM 575 C CA . ASN A 1 82 ? 29.437 12.205 -43.783 1.00 39.78 82 ASN A CA 1
ATOM 576 C C . ASN A 1 82 ? 29.674 11.929 -45.272 1.00 39.78 82 ASN A C 1
ATOM 578 O O . ASN A 1 82 ? 29.888 10.771 -45.628 1.00 39.78 82 ASN A O 1
ATOM 582 N N . GLU A 1 83 ? 29.665 12.951 -46.130 1.00 39.88 83 GLU A N 1
ATOM 583 C CA . GLU A 1 83 ? 29.850 12.788 -47.587 1.00 39.88 83 GLU A CA 1
ATOM 584 C C . GLU A 1 83 ? 31.200 12.131 -47.965 1.00 39.88 83 GLU A C 1
ATOM 586 O O . GLU A 1 83 ? 31.344 11.598 -49.064 1.00 39.88 83 GLU A O 1
ATOM 591 N N . GLU A 1 84 ? 32.159 12.081 -47.032 1.00 41.88 84 GLU A N 1
ATOM 592 C CA . GLU A 1 84 ? 33.457 11.402 -47.171 1.00 41.88 84 GLU A CA 1
ATOM 593 C C . GLU A 1 84 ? 33.461 9.910 -46.749 1.00 41.88 84 GLU A C 1
ATOM 595 O O . GLU A 1 84 ? 34.452 9.222 -46.980 1.00 41.88 84 GLU A O 1
ATOM 600 N N . MET A 1 85 ? 32.376 9.365 -46.170 1.00 49.62 85 MET A N 1
ATOM 601 C CA . MET A 1 85 ? 32.277 7.966 -45.689 1.00 49.62 85 MET A CA 1
ATOM 602 C C . MET A 1 85 ? 31.328 7.101 -46.548 1.00 49.62 85 MET A C 1
ATOM 604 O O . MET A 1 85 ? 30.404 6.473 -46.034 1.00 49.62 85 MET A O 1
ATOM 608 N N . ARG A 1 86 ? 31.558 7.047 -47.869 1.00 53.84 86 ARG A N 1
ATOM 609 C CA . ARG A 1 86 ? 30.776 6.273 -48.872 1.00 53.84 86 ARG A CA 1
ATOM 610 C C . ARG A 1 86 ? 30.901 4.734 -48.773 1.00 53.84 86 ARG A C 1
ATOM 612 O O . ARG A 1 86 ? 30.911 4.047 -49.786 1.00 53.84 86 ARG A O 1
ATOM 619 N N . GLN A 1 87 ? 31.073 4.181 -47.576 1.00 69.00 87 GLN A N 1
ATOM 620 C CA . GLN A 1 87 ? 31.264 2.736 -47.385 1.00 69.00 87 GLN A CA 1
ATOM 621 C C . GLN A 1 87 ? 29.960 1.999 -47.050 1.00 69.00 87 GLN A C 1
ATOM 623 O O . GLN A 1 87 ? 29.792 0.850 -47.441 1.00 69.00 87 GLN A O 1
ATOM 628 N N . TRP A 1 88 ? 29.049 2.658 -46.335 1.00 80.94 88 TRP A N 1
ATOM 629 C CA . TRP A 1 88 ? 27.693 2.173 -46.086 1.00 80.94 88 TRP A CA 1
ATOM 630 C C . TRP A 1 88 ? 26.739 2.898 -47.026 1.00 80.94 88 TRP A C 1
ATOM 632 O O . TRP A 1 88 ? 26.846 4.114 -47.162 1.00 80.94 88 TRP A O 1
ATOM 642 N N . ASP A 1 89 ? 25.783 2.191 -47.613 1.00 82.06 89 ASP A N 1
ATOM 643 C CA . ASP A 1 89 ? 24.785 2.770 -48.510 1.00 82.06 89 ASP A CA 1
ATOM 644 C C . ASP A 1 89 ? 23.435 2.903 -47.807 1.00 82.06 89 ASP A C 1
ATOM 646 O O . ASP A 1 89 ? 22.976 1.984 -47.125 1.00 82.06 89 ASP A O 1
ATOM 650 N N . LEU A 1 90 ? 22.784 4.055 -47.980 1.00 81.69 90 LEU A N 1
ATOM 651 C CA . LEU A 1 90 ? 21.397 4.245 -47.569 1.00 81.69 90 LEU A CA 1
ATOM 652 C C . LEU A 1 90 ? 20.485 3.678 -48.659 1.00 81.69 90 LEU A C 1
ATOM 654 O O . LEU A 1 90 ? 20.409 4.224 -49.760 1.00 81.69 90 LEU A O 1
ATOM 658 N N . MET A 1 91 ? 19.768 2.606 -48.339 1.00 80.56 91 MET A N 1
ATOM 659 C CA . MET A 1 91 ? 18.788 1.989 -49.224 1.00 80.56 91 MET A CA 1
ATOM 660 C C . MET A 1 91 ? 17.366 2.268 -48.749 1.00 80.56 91 MET A C 1
ATOM 662 O O . MET A 1 91 ? 17.071 2.246 -47.554 1.00 80.56 91 MET A O 1
ATOM 666 N N . GLN A 1 92 ? 16.471 2.485 -49.707 1.00 81.88 92 GLN A N 1
ATOM 667 C CA . GLN A 1 92 ? 15.034 2.540 -49.475 1.00 81.88 92 GLN A CA 1
ATOM 668 C C . GLN A 1 92 ? 14.402 1.252 -50.003 1.00 81.88 92 GLN A C 1
ATOM 670 O O . GLN A 1 92 ? 14.635 0.869 -51.149 1.00 81.88 92 GLN A O 1
ATOM 675 N N . ASN A 1 93 ? 13.595 0.595 -49.176 1.00 76.25 93 ASN A N 1
ATOM 676 C CA . ASN A 1 93 ? 12.842 -0.599 -49.550 1.00 76.25 93 ASN A CA 1
ATOM 677 C C . ASN A 1 93 ? 11.377 -0.462 -49.105 1.00 76.25 93 ASN A C 1
ATOM 679 O O . ASN A 1 93 ? 11.029 0.474 -48.387 1.00 76.25 93 ASN A O 1
ATOM 683 N N . ILE A 1 94 ? 10.512 -1.373 -49.542 1.00 74.44 94 ILE A N 1
ATOM 684 C CA . ILE A 1 94 ? 9.109 -1.434 -49.121 1.00 74.44 94 ILE A CA 1
ATOM 685 C C . ILE A 1 94 ? 8.933 -2.699 -48.286 1.00 74.44 94 ILE A C 1
ATOM 687 O O . ILE A 1 94 ? 9.213 -3.800 -48.759 1.00 74.44 94 ILE A O 1
ATOM 691 N N . MET A 1 95 ? 8.477 -2.534 -47.048 1.00 66.44 95 MET A N 1
ATOM 692 C CA . MET A 1 95 ? 8.133 -3.631 -46.146 1.00 66.44 95 MET A CA 1
ATOM 693 C C . MET A 1 95 ? 6.750 -3.332 -45.570 1.00 66.44 95 MET A C 1
ATOM 695 O O . MET A 1 95 ? 6.523 -2.223 -45.091 1.00 66.44 95 MET A O 1
ATOM 699 N N . ASP A 1 96 ? 5.822 -4.283 -45.686 1.00 71.25 96 ASP A N 1
ATOM 700 C CA . ASP A 1 96 ? 4.418 -4.132 -45.270 1.00 71.25 96 ASP A CA 1
ATOM 701 C C . ASP A 1 96 ? 3.744 -2.850 -45.812 1.00 71.25 96 ASP A C 1
ATOM 703 O O . ASP A 1 96 ? 3.138 -2.081 -45.069 1.00 71.25 96 ASP A O 1
ATOM 707 N N . ASP A 1 97 ? 3.898 -2.590 -47.117 1.00 73.38 97 ASP A N 1
ATOM 708 C CA . ASP A 1 97 ? 3.353 -1.425 -47.842 1.00 73.38 97 ASP A CA 1
ATOM 709 C C . ASP A 1 97 ? 3.828 -0.038 -47.356 1.00 73.38 97 ASP A C 1
ATOM 711 O O . ASP A 1 97 ? 3.337 0.994 -47.820 1.00 73.38 97 ASP A O 1
ATOM 715 N N . MET A 1 98 ? 4.841 0.012 -46.485 1.00 71.00 98 MET A N 1
ATOM 716 C CA . MET A 1 98 ? 5.455 1.246 -45.995 1.00 71.00 98 MET A CA 1
ATOM 717 C C . MET A 1 98 ? 6.910 1.372 -46.474 1.00 71.00 98 MET A C 1
ATOM 719 O O . MET A 1 98 ? 7.648 0.380 -46.494 1.00 71.00 98 MET A O 1
ATOM 723 N N . PRO A 1 99 ? 7.367 2.582 -46.858 1.00 76.56 99 PRO A N 1
ATOM 724 C CA . PRO A 1 99 ? 8.768 2.801 -47.183 1.00 76.56 99 PRO A CA 1
ATOM 725 C C . PRO A 1 99 ? 9.615 2.690 -45.912 1.00 76.56 99 PRO A C 1
ATOM 727 O O . PRO A 1 99 ? 9.392 3.411 -44.939 1.00 76.56 99 PRO A O 1
ATOM 730 N N . ILE A 1 100 ? 10.609 1.808 -45.942 1.00 78.00 100 ILE A N 1
ATOM 731 C CA . ILE A 1 100 ? 11.620 1.663 -44.897 1.00 78.00 100 ILE A CA 1
ATOM 732 C C . ILE A 1 100 ? 12.984 2.095 -45.432 1.00 78.00 100 ILE A C 1
ATOM 734 O O . ILE A 1 100 ? 13.330 1.832 -46.586 1.00 78.00 100 ILE A O 1
ATOM 738 N N . TYR A 1 101 ? 13.765 2.751 -44.581 1.00 82.88 101 TYR A N 1
ATOM 739 C CA . TYR A 1 101 ? 15.138 3.144 -44.877 1.00 82.88 101 TYR A CA 1
ATOM 740 C C . TYR A 1 101 ? 16.086 2.262 -44.074 1.00 82.88 101 TYR A C 1
ATOM 742 O O . TYR A 1 101 ? 15.877 2.057 -42.881 1.00 82.88 101 TYR A O 1
ATOM 750 N N . MET A 1 102 ? 17.117 1.734 -44.723 1.00 84.81 102 MET A N 1
ATOM 751 C CA . MET A 1 102 ? 18.116 0.879 -44.088 1.00 84.81 102 MET A CA 1
ATOM 752 C C . MET A 1 102 ? 19.518 1.275 -44.535 1.00 84.81 102 MET A C 1
ATOM 754 O O . MET A 1 102 ? 19.721 1.670 -45.681 1.00 84.81 102 MET A O 1
ATOM 758 N N . TYR A 1 103 ? 20.488 1.140 -43.638 1.00 89.56 103 TYR A N 1
ATOM 759 C CA . TYR A 1 103 ? 21.900 1.283 -43.978 1.00 89.56 103 TYR A CA 1
ATOM 760 C C . TYR A 1 103 ? 22.486 -0.093 -44.250 1.00 89.56 103 TYR A C 1
ATOM 762 O O . TYR A 1 103 ? 22.432 -0.957 -43.379 1.00 89.56 103 TYR A O 1
ATOM 770 N N . SER A 1 104 ? 23.055 -0.307 -45.430 1.00 90.12 104 SER A N 1
ATOM 771 C CA . SER A 1 104 ? 23.614 -1.601 -45.821 1.00 90.12 104 SER A CA 1
ATOM 772 C C . SER A 1 104 ? 25.063 -1.506 -46.273 1.00 90.12 104 SER A C 1
ATOM 774 O O . SER A 1 104 ? 25.445 -0.546 -46.937 1.00 90.12 104 SER A O 1
ATOM 776 N N . VAL A 1 105 ? 25.842 -2.543 -45.978 1.00 91.44 105 VAL A N 1
ATOM 777 C CA . VAL A 1 105 ? 27.199 -2.758 -46.493 1.00 91.44 105 VAL A CA 1
ATOM 778 C C . VAL A 1 105 ? 27.362 -4.241 -46.825 1.00 91.44 105 VAL A C 1
ATOM 780 O O . VAL A 1 105 ? 26.858 -5.094 -46.097 1.00 91.44 105 VAL A O 1
ATOM 783 N N . CYS A 1 106 ? 28.007 -4.566 -47.948 1.00 89.50 106 CYS A N 1
ATOM 784 C CA . CYS A 1 106 ? 28.191 -5.956 -48.385 1.00 89.50 106 CYS A CA 1
ATOM 785 C C . CYS A 1 106 ? 29.507 -6.146 -49.160 1.00 89.50 106 CYS A C 1
ATOM 787 O O . CYS A 1 106 ? 29.547 -6.733 -50.242 1.00 89.50 106 CYS A O 1
ATOM 789 N N . ASN A 1 107 ? 30.611 -5.646 -48.600 1.00 86.25 107 ASN A N 1
ATOM 790 C CA . ASN A 1 107 ? 31.942 -5.701 -49.215 1.00 86.25 107 ASN A CA 1
ATOM 791 C C . ASN A 1 107 ? 32.706 -6.978 -48.816 1.00 86.25 107 ASN A C 1
ATOM 793 O O . ASN A 1 107 ? 33.819 -6.918 -48.301 1.00 86.25 107 ASN A O 1
ATOM 797 N N . VAL A 1 108 ? 32.112 -8.152 -49.053 1.00 84.44 108 VAL A N 1
ATOM 798 C CA . VAL A 1 108 ? 32.629 -9.449 -48.559 1.00 84.44 108 VAL A CA 1
ATOM 799 C C . VAL A 1 108 ? 33.840 -9.993 -49.333 1.00 84.44 108 VAL A C 1
ATOM 801 O O . VAL A 1 108 ? 34.579 -10.834 -48.823 1.00 84.44 108 VAL A O 1
ATOM 804 N N . VAL A 1 109 ? 34.048 -9.524 -50.569 1.00 78.62 109 VAL A N 1
ATOM 805 C CA . VAL A 1 109 ? 35.094 -10.016 -51.491 1.00 78.62 109 VAL A CA 1
ATOM 806 C C . VAL A 1 109 ? 36.430 -9.291 -51.298 1.00 78.62 109 VAL A C 1
ATOM 808 O O . VAL A 1 109 ? 37.487 -9.824 -51.631 1.00 78.62 109 VAL A O 1
ATOM 811 N N . ALA A 1 110 ? 36.401 -8.068 -50.772 1.00 75.06 110 ALA A N 1
ATOM 812 C CA . ALA A 1 110 ? 37.604 -7.288 -50.536 1.00 75.06 110 ALA A CA 1
ATOM 813 C C . ALA A 1 110 ? 38.255 -7.709 -49.207 1.00 75.06 110 ALA A C 1
ATOM 815 O O . ALA A 1 110 ? 37.600 -7.740 -48.167 1.00 75.06 110 ALA A O 1
ATOM 816 N N . GLY A 1 111 ? 39.553 -8.019 -49.233 1.00 71.88 111 GLY A N 1
ATOM 817 C CA . GLY A 1 111 ? 40.335 -8.208 -48.010 1.00 71.88 111 GLY A CA 1
ATOM 818 C C . GLY A 1 111 ? 40.554 -6.879 -47.279 1.00 71.88 111 GLY A C 1
ATOM 819 O O . GLY A 1 111 ? 40.643 -5.840 -47.927 1.00 71.88 111 GLY A O 1
ATOM 820 N N . ASP A 1 112 ? 40.652 -6.932 -45.947 1.00 77.38 112 ASP A N 1
ATOM 821 C CA . ASP A 1 112 ? 40.953 -5.792 -45.060 1.00 77.38 112 ASP A CA 1
ATOM 822 C C . ASP A 1 112 ? 39.935 -4.630 -45.141 1.00 77.38 112 ASP A C 1
ATOM 824 O O . ASP A 1 112 ? 40.194 -3.560 -45.689 1.00 77.38 112 ASP A O 1
ATOM 828 N N . GLN A 1 113 ? 38.725 -4.867 -44.622 1.00 85.25 113 GLN A N 1
ATOM 829 C CA . GLN A 1 113 ? 37.650 -3.871 -44.548 1.00 85.25 113 GLN A CA 1
ATOM 830 C C . GLN A 1 113 ? 37.654 -3.122 -43.207 1.00 85.25 113 GLN A C 1
ATOM 832 O O . GLN A 1 113 ? 37.858 -3.720 -42.151 1.00 85.25 113 GLN A O 1
ATOM 837 N N . ASP A 1 114 ? 37.361 -1.819 -43.255 1.00 89.31 114 ASP A N 1
ATOM 838 C CA . ASP A 1 114 ? 37.177 -0.960 -42.078 1.00 89.31 114 ASP A CA 1
ATOM 839 C C . ASP A 1 114 ? 36.126 0.125 -42.376 1.00 89.31 114 ASP A C 1
ATOM 841 O O . ASP A 1 114 ? 36.441 1.300 -42.607 1.00 89.31 114 ASP A O 1
ATOM 845 N N . ASN A 1 115 ? 34.865 -0.304 -42.448 1.00 89.56 115 ASN A N 1
ATOM 846 C CA . ASN A 1 115 ? 33.729 0.495 -42.900 1.00 89.56 115 ASN A CA 1
ATOM 847 C C . ASN A 1 115 ? 32.980 1.096 -41.705 1.00 89.56 115 ASN A C 1
ATOM 849 O O . ASN A 1 115 ? 32.344 0.364 -40.946 1.00 89.56 115 ASN A O 1
ATOM 853 N N . TRP A 1 116 ? 33.004 2.423 -41.544 1.00 90.12 116 TRP A N 1
ATOM 854 C CA . TRP A 1 116 ? 32.383 3.098 -40.392 1.00 90.12 116 TRP A CA 1
ATOM 855 C C . TRP A 1 116 ? 31.087 3.822 -40.760 1.00 90.12 116 TRP A C 1
ATOM 857 O O . TRP A 1 116 ? 31.036 4.589 -41.719 1.00 90.12 116 TRP A O 1
ATOM 867 N N . LEU A 1 117 ? 30.063 3.643 -39.928 1.00 89.12 117 LEU A N 1
ATOM 868 C CA . LEU A 1 117 ? 28.819 4.410 -39.936 1.00 89.12 117 LEU A CA 1
ATOM 869 C C . LEU A 1 117 ? 28.650 5.073 -38.570 1.00 89.12 117 LEU A C 1
ATOM 871 O O . LEU A 1 117 ? 28.755 4.400 -37.553 1.00 89.12 117 LEU A O 1
ATOM 875 N N . ARG A 1 118 ? 28.374 6.378 -38.517 1.00 88.31 118 ARG A N 1
ATOM 876 C CA . ARG A 1 118 ? 28.204 7.126 -37.260 1.00 88.31 118 ARG A CA 1
ATOM 877 C C . ARG A 1 118 ? 26.837 7.797 -37.221 1.00 88.31 118 ARG A C 1
ATOM 879 O O . ARG A 1 118 ? 26.402 8.350 -38.225 1.00 88.31 118 ARG A O 1
ATOM 886 N N . THR A 1 119 ? 26.192 7.809 -36.059 1.00 87.25 119 THR A N 1
ATOM 887 C CA . THR A 1 119 ? 24.962 8.580 -35.830 1.00 87.25 119 THR A CA 1
ATOM 888 C C . THR A 1 119 ? 25.238 10.086 -35.751 1.00 87.25 119 THR A C 1
ATOM 890 O O . THR A 1 119 ? 26.387 10.541 -35.704 1.00 87.25 119 THR A O 1
ATOM 893 N N . ASN A 1 120 ? 24.165 10.873 -35.698 1.00 86.62 120 ASN A N 1
ATOM 894 C CA . ASN A 1 120 ? 24.211 12.248 -35.210 1.00 86.62 120 ASN A CA 1
ATOM 895 C C . ASN A 1 120 ? 24.554 12.304 -33.705 1.00 86.62 120 ASN A C 1
ATOM 897 O O . ASN A 1 120 ? 24.578 11.278 -33.014 1.00 86.62 120 ASN A O 1
ATOM 901 N N . TRP A 1 121 ? 24.836 13.512 -33.207 1.00 88.50 121 TRP A N 1
ATOM 902 C CA . TRP A 1 121 ? 25.052 13.745 -31.780 1.00 88.50 121 TRP A CA 1
ATOM 903 C C . TRP A 1 121 ? 23.737 13.609 -31.013 1.00 88.50 121 TRP A C 1
ATOM 905 O O . TRP A 1 121 ? 22.738 14.254 -31.339 1.00 88.50 121 TRP A O 1
ATOM 915 N N . VAL A 1 122 ? 23.743 12.776 -29.975 1.00 89.12 122 VAL A N 1
ATOM 916 C CA . VAL A 1 122 ? 22.573 12.498 -29.144 1.00 89.12 122 VAL A CA 1
ATOM 917 C C . VAL A 1 122 ? 22.722 13.220 -27.818 1.00 89.12 122 VAL A C 1
ATOM 919 O O . VAL A 1 122 ? 23.637 12.936 -27.045 1.00 89.12 122 VAL A O 1
ATOM 922 N N . TYR A 1 123 ? 21.803 14.141 -27.531 1.00 90.81 123 TYR A N 1
ATOM 923 C CA . TYR A 1 123 ? 21.746 14.784 -26.223 1.00 90.81 123 TYR A CA 1
ATOM 924 C C . TYR A 1 123 ? 21.310 13.774 -25.154 1.00 90.81 123 TYR A C 1
ATOM 926 O O . TYR A 1 123 ? 20.245 13.163 -25.265 1.00 90.81 123 TYR A O 1
ATOM 934 N N . ARG A 1 124 ? 22.125 13.612 -24.105 1.00 89.31 124 ARG A N 1
ATOM 935 C CA . ARG A 1 124 ? 21.909 12.620 -23.040 1.00 89.31 124 ARG A CA 1
ATOM 936 C C . ARG A 1 124 ? 20.737 12.981 -22.123 1.00 89.31 124 ARG A C 1
ATOM 938 O O . ARG A 1 124 ? 20.016 12.100 -21.659 1.00 89.31 124 ARG A O 1
ATOM 945 N N . GLY A 1 125 ? 20.549 14.272 -21.851 1.00 88.56 125 GLY A N 1
ATOM 946 C CA . GLY A 1 125 ? 19.613 14.735 -20.828 1.00 88.56 125 GLY A CA 1
ATOM 947 C C . GLY A 1 125 ? 19.986 14.203 -19.442 1.00 88.56 125 GLY A C 1
ATOM 948 O O . GLY A 1 125 ? 21.126 14.338 -19.008 1.00 88.56 125 GLY A O 1
ATOM 949 N N . GLU A 1 126 ? 19.019 13.590 -18.763 1.00 87.06 126 GLU A N 1
ATOM 950 C CA . GLU A 1 126 ? 19.149 13.068 -17.392 1.00 87.06 126 GLU A CA 1
ATOM 951 C C . GLU A 1 126 ? 19.580 11.593 -17.344 1.00 87.06 126 GLU A C 1
ATOM 953 O O . GLU A 1 126 ? 19.748 11.031 -16.268 1.00 87.06 126 GLU A O 1
ATOM 958 N N . ALA A 1 127 ? 19.754 10.942 -18.498 1.00 86.19 127 ALA A N 1
ATOM 959 C CA . ALA A 1 127 ? 20.055 9.517 -18.559 1.00 86.19 127 ALA A CA 1
ATOM 960 C C . ALA A 1 127 ? 21.480 9.218 -18.078 1.00 86.19 127 ALA A C 1
ATOM 962 O O . ALA A 1 127 ? 22.437 9.729 -18.656 1.00 86.19 127 ALA A O 1
ATOM 963 N N . GLU A 1 128 ? 21.649 8.360 -17.076 1.00 86.88 128 GLU A N 1
ATOM 964 C CA . GLU A 1 128 ? 22.973 7.839 -16.700 1.00 86.88 128 GLU A CA 1
ATOM 965 C C . GLU A 1 128 ? 23.342 6.593 -17.504 1.00 86.88 128 GLU A C 1
ATOM 967 O O . GLU A 1 128 ? 24.489 6.412 -17.897 1.00 86.88 128 GLU A O 1
ATOM 972 N N . ARG A 1 129 ? 22.360 5.737 -17.786 1.00 88.06 129 ARG A N 1
ATOM 973 C CA . ARG A 1 129 ? 22.518 4.524 -18.585 1.00 88.06 129 ARG A CA 1
ATOM 974 C C . ARG A 1 129 ? 21.561 4.577 -19.765 1.00 88.06 129 ARG A C 1
ATOM 976 O O . ARG A 1 129 ? 20.381 4.895 -19.605 1.00 88.06 129 ARG A O 1
ATOM 983 N N . ILE A 1 130 ? 22.069 4.248 -20.944 1.00 90.69 130 ILE A N 1
ATOM 984 C CA . ILE A 1 130 ? 21.267 4.133 -22.163 1.00 90.69 130 ILE A CA 1
ATOM 985 C C . ILE A 1 130 ? 21.227 2.681 -22.626 1.00 90.69 130 ILE A C 1
ATOM 987 O O . ILE A 1 130 ? 22.149 1.904 -22.381 1.00 90.69 130 ILE A O 1
ATOM 991 N N . PHE A 1 131 ? 20.157 2.354 -23.330 1.00 91.62 131 PHE A N 1
ATOM 992 C CA . PHE A 1 131 ? 19.907 1.093 -24.000 1.00 91.62 131 PHE A CA 1
ATOM 993 C C . PHE A 1 131 ? 19.836 1.365 -25.499 1.00 91.62 131 PHE A C 1
ATOM 995 O O . PHE A 1 131 ? 19.232 2.346 -25.940 1.00 91.62 131 PHE A O 1
ATOM 1002 N N . ILE A 1 132 ? 20.502 0.511 -26.261 1.00 94.19 132 ILE A N 1
ATOM 1003 C CA . ILE A 1 132 ? 20.685 0.593 -27.701 1.00 94.19 132 ILE A CA 1
ATOM 1004 C C . ILE A 1 132 ? 20.076 -0.685 -28.268 1.00 94.19 132 ILE A C 1
ATOM 1006 O O . ILE A 1 132 ? 20.648 -1.761 -28.124 1.00 94.19 132 ILE A O 1
ATOM 1010 N N . GLU A 1 133 ? 18.903 -0.549 -28.874 1.00 94.19 133 GLU A N 1
ATOM 1011 C CA . GLU A 1 133 ? 18.170 -1.611 -29.558 1.00 94.19 133 GLU A CA 1
ATOM 1012 C C . GLU A 1 133 ? 18.473 -1.512 -31.058 1.00 94.19 133 GLU A C 1
ATOM 1014 O O . GLU A 1 133 ? 18.221 -0.482 -31.696 1.00 94.19 133 GLU A O 1
ATOM 1019 N N . LEU A 1 134 ? 19.034 -2.580 -31.614 1.00 93.44 134 LEU A N 1
ATOM 1020 C CA . LEU A 1 134 ? 19.399 -2.698 -33.018 1.00 93.44 134 LEU A CA 1
ATOM 1021 C C . LEU A 1 134 ? 18.480 -3.708 -33.690 1.00 93.44 134 LEU A C 1
ATOM 1023 O O . LEU A 1 134 ? 18.321 -4.817 -33.189 1.00 93.44 134 LEU A O 1
ATOM 1027 N N . LYS A 1 135 ? 17.925 -3.348 -34.848 1.00 92.50 135 LYS A N 1
ATOM 1028 C CA . LYS A 1 135 ? 17.256 -4.302 -35.739 1.00 92.50 135 LYS A CA 1
ATOM 1029 C C . LYS A 1 135 ? 18.028 -4.405 -37.038 1.00 92.50 135 LYS A C 1
ATOM 1031 O O . LYS A 1 135 ? 18.204 -3.391 -37.717 1.00 92.50 135 LYS A O 1
ATOM 1036 N N . PHE A 1 136 ? 18.495 -5.597 -37.377 1.00 93.56 136 PHE A N 1
ATOM 1037 C CA . PHE A 1 136 ? 19.384 -5.798 -38.518 1.00 93.56 136 PHE A CA 1
ATOM 1038 C C . PHE A 1 136 ? 19.214 -7.181 -39.145 1.00 93.56 136 PHE A C 1
ATOM 1040 O O . PHE A 1 136 ? 18.592 -8.081 -38.585 1.00 93.56 136 PHE A O 1
ATOM 1047 N N . THR A 1 137 ? 19.774 -7.341 -40.335 1.00 91.88 137 THR A N 1
ATOM 1048 C CA . THR A 1 137 ? 19.800 -8.600 -41.080 1.00 91.88 137 THR A CA 1
ATOM 1049 C C . THR A 1 137 ? 21.242 -8.883 -41.480 1.00 91.88 137 THR A C 1
ATOM 1051 O O . THR A 1 137 ? 21.995 -7.953 -41.786 1.00 91.88 137 THR A O 1
ATOM 1054 N N . VAL A 1 138 ? 21.631 -10.155 -41.442 1.00 93.25 138 VAL A N 1
ATOM 1055 C CA . VAL A 1 138 ? 22.961 -10.623 -41.848 1.00 93.25 138 VAL A CA 1
ATOM 1056 C C . VAL A 1 138 ? 22.782 -11.766 -42.831 1.00 93.25 138 VAL A C 1
ATOM 1058 O O . VAL A 1 138 ? 21.927 -12.635 -42.636 1.00 93.25 138 VAL A O 1
ATOM 1061 N N . ARG A 1 139 ? 23.579 -11.750 -43.897 1.00 90.12 139 ARG A N 1
ATOM 1062 C CA . ARG A 1 139 ? 23.599 -12.805 -44.908 1.00 90.12 139 ARG A CA 1
ATOM 1063 C C . ARG A 1 139 ? 24.723 -13.803 -44.631 1.00 90.12 139 ARG A C 1
ATOM 1065 O O . ARG A 1 139 ? 25.847 -13.390 -44.365 1.00 90.12 139 ARG A O 1
ATOM 1072 N N . ASP A 1 140 ? 24.406 -15.090 -44.770 1.00 89.69 140 ASP A N 1
ATOM 1073 C CA . ASP A 1 140 ? 25.342 -16.208 -44.583 1.00 89.69 140 ASP A CA 1
ATOM 1074 C C . ASP A 1 140 ? 26.539 -16.095 -45.532 1.00 89.69 140 ASP A C 1
ATOM 1076 O O . ASP A 1 140 ? 26.366 -15.948 -46.749 1.00 89.69 140 ASP A O 1
ATOM 1080 N N . CYS A 1 141 ? 27.756 -16.212 -45.003 1.00 88.56 141 CYS A N 1
ATOM 1081 C CA . CYS A 1 141 ? 28.969 -16.176 -45.818 1.00 88.56 141 CYS A CA 1
ATOM 1082 C C . CYS A 1 141 ? 29.046 -17.339 -46.825 1.00 88.56 141 CYS A C 1
ATOM 1084 O O . CYS A 1 141 ? 29.615 -17.183 -47.910 1.00 88.56 141 CYS A O 1
ATOM 1086 N N . ASN A 1 142 ? 28.418 -18.481 -46.526 1.00 86.44 142 ASN A N 1
ATOM 1087 C CA . ASN A 1 142 ? 28.371 -19.636 -47.429 1.00 86.44 142 ASN A CA 1
ATOM 1088 C C . ASN A 1 142 ? 27.395 -19.442 -48.598 1.00 86.44 142 ASN A C 1
ATOM 1090 O O . ASN A 1 142 ? 27.464 -20.164 -49.593 1.00 86.44 142 ASN A O 1
ATOM 1094 N N . SER A 1 143 ? 26.514 -18.441 -48.519 1.00 83.88 143 SER A N 1
ATOM 1095 C CA . SER A 1 143 ? 25.554 -18.119 -49.581 1.00 83.88 143 SER A CA 1
ATOM 1096 C C . SER A 1 143 ? 26.167 -17.360 -50.768 1.00 83.88 143 SER A C 1
ATOM 1098 O O . SER A 1 143 ? 25.464 -17.064 -51.741 1.00 83.88 143 SER A O 1
ATOM 1100 N N . PHE A 1 144 ? 27.455 -17.001 -50.702 1.00 82.88 144 PHE A N 1
ATOM 1101 C CA . PHE A 1 144 ? 28.145 -16.279 -51.769 1.00 82.88 144 PHE A CA 1
ATOM 1102 C C . PHE A 1 144 ? 28.838 -17.238 -52.752 1.00 82.88 144 PHE A C 1
ATOM 1104 O O . PHE A 1 144 ? 29.691 -18.036 -52.348 1.00 82.88 144 PHE A O 1
ATOM 1111 N N . PRO A 1 145 ? 28.536 -17.150 -54.062 1.00 74.38 145 PRO A N 1
ATOM 1112 C CA . PRO A 1 145 ? 29.189 -17.983 -55.064 1.00 74.38 145 PRO A CA 1
ATOM 1113 C C . PRO A 1 145 ? 30.673 -17.602 -55.180 1.00 74.38 145 PRO A C 1
ATOM 1115 O O . PRO A 1 145 ? 31.000 -16.460 -55.490 1.00 74.38 145 PRO A O 1
ATOM 1118 N N . GLY A 1 146 ? 31.570 -18.563 -54.934 1.00 68.94 146 GLY A N 1
ATOM 1119 C CA . GLY A 1 146 ? 33.026 -18.380 -55.036 1.00 68.94 146 GLY A CA 1
ATOM 1120 C C . GLY A 1 146 ? 33.799 -18.406 -53.714 1.00 68.94 146 GLY A C 1
ATOM 1121 O O . GLY A 1 146 ? 35.022 -18.354 -53.759 1.00 68.94 146 GLY A O 1
ATOM 1122 N N . GLY A 1 147 ? 33.121 -18.541 -52.566 1.00 63.94 147 GLY A N 1
ATOM 1123 C CA . GLY A 1 147 ? 33.760 -18.686 -51.253 1.00 63.94 147 GLY A CA 1
ATOM 1124 C C . GLY A 1 147 ? 34.509 -17.425 -50.821 1.00 63.94 147 GLY A C 1
ATOM 1125 O O . GLY A 1 147 ? 35.704 -17.277 -51.064 1.00 63.94 147 GLY A O 1
ATOM 1126 N N . ALA A 1 148 ? 33.813 -16.505 -50.154 1.00 72.12 148 ALA A N 1
ATOM 1127 C CA . ALA A 1 148 ? 34.428 -15.296 -49.621 1.00 72.12 148 ALA A CA 1
ATOM 1128 C C . ALA A 1 148 ? 35.224 -15.626 -48.343 1.00 72.12 148 ALA A C 1
ATOM 1130 O O . ALA A 1 148 ? 34.692 -15.580 -47.239 1.00 72.12 148 ALA A O 1
ATOM 1131 N N . SER A 1 149 ? 36.506 -15.974 -48.485 1.00 71.25 149 SER A N 1
ATOM 1132 C CA . SER A 1 149 ? 37.379 -16.349 -47.356 1.00 71.25 149 SER A CA 1
ATOM 1133 C C . SER A 1 149 ? 37.612 -15.219 -46.341 1.00 71.25 149 SER A C 1
ATOM 1135 O O . SER A 1 149 ? 37.992 -15.484 -45.203 1.00 71.25 149 SER A O 1
ATOM 1137 N N . SER A 1 150 ? 37.370 -13.968 -46.738 1.00 84.81 150 SER A N 1
ATOM 1138 C CA . SER A 1 150 ? 37.411 -12.767 -45.895 1.00 84.81 150 SER A CA 1
ATOM 1139 C C . SER A 1 150 ? 36.064 -12.390 -45.268 1.00 84.81 150 SER A C 1
ATOM 1141 O O . SER A 1 150 ? 36.011 -11.412 -44.523 1.00 84.81 150 SER A O 1
ATOM 1143 N N . CYS A 1 151 ? 34.988 -13.123 -45.572 1.00 88.94 151 CYS A N 1
ATOM 1144 C CA . CYS A 1 151 ? 33.639 -12.794 -45.122 1.00 88.94 151 CYS A CA 1
ATOM 1145 C C . CYS A 1 151 ? 33.464 -13.015 -43.618 1.00 88.94 151 CYS A C 1
ATOM 1147 O O . CYS A 1 151 ? 33.981 -13.977 -43.043 1.00 88.94 151 CYS A O 1
ATOM 1149 N N . LYS A 1 152 ? 32.715 -12.110 -42.986 1.00 90.50 152 LYS A N 1
ATOM 1150 C CA . LYS A 1 152 ? 32.337 -12.181 -41.573 1.00 90.50 152 LYS A CA 1
ATOM 1151 C C . LYS A 1 152 ? 30.829 -12.042 -41.412 1.00 90.50 152 LYS A C 1
ATOM 1153 O O . LYS A 1 152 ? 30.146 -11.504 -42.273 1.00 90.50 152 LYS A O 1
ATOM 1158 N N . GLU A 1 153 ? 30.319 -12.484 -40.272 1.00 92.06 153 GLU A N 1
ATOM 1159 C CA . GLU A 1 153 ? 28.880 -12.456 -39.954 1.00 92.06 153 GLU A CA 1
ATOM 1160 C C . GLU A 1 153 ? 28.582 -11.540 -38.761 1.00 92.06 153 GLU A C 1
ATOM 1162 O O . GLU A 1 153 ? 27.496 -11.553 -38.196 1.00 92.06 153 GLU A O 1
ATOM 1167 N N . THR A 1 154 ? 29.560 -10.725 -38.366 1.00 93.69 154 THR A N 1
ATOM 1168 C CA . THR A 1 154 ? 29.489 -9.858 -37.189 1.00 93.69 154 THR A CA 1
ATOM 1169 C C . THR A 1 154 ? 29.951 -8.451 -37.528 1.00 93.69 154 THR A C 1
ATOM 1171 O O . THR A 1 154 ? 30.905 -8.285 -38.292 1.00 93.69 154 THR A O 1
ATOM 1174 N N . PHE A 1 155 ? 29.374 -7.453 -36.869 1.00 95.25 155 PHE A N 1
ATOM 1175 C CA . PHE A 1 155 ? 29.846 -6.067 -36.901 1.00 95.25 155 PHE A CA 1
ATOM 1176 C C . PHE A 1 155 ? 30.083 -5.565 -35.475 1.00 95.25 155 PHE A C 1
ATOM 1178 O O . PHE A 1 155 ? 29.631 -6.165 -34.505 1.00 95.25 155 PHE A O 1
ATOM 1185 N N . ASN A 1 156 ? 30.821 -4.473 -35.315 1.00 96.25 156 ASN A N 1
ATOM 1186 C CA . ASN A 1 156 ? 31.135 -3.928 -33.997 1.00 96.25 156 ASN A CA 1
ATOM 1187 C C . ASN A 1 156 ? 30.310 -2.671 -33.711 1.00 96.25 156 ASN A C 1
ATOM 1189 O O . ASN A 1 156 ? 30.146 -1.814 -34.583 1.00 96.25 156 ASN A O 1
ATOM 1193 N N . LEU A 1 157 ? 29.853 -2.539 -32.467 1.00 96.75 157 LEU A N 1
ATOM 1194 C CA . LEU A 1 157 ? 29.169 -1.358 -31.951 1.00 96.75 157 LEU A CA 1
ATOM 1195 C C . LEU A 1 157 ? 30.126 -0.539 -31.077 1.00 96.75 157 LEU A C 1
ATOM 1197 O O . LEU A 1 157 ? 30.816 -1.080 -30.213 1.00 96.75 157 LEU A O 1
ATOM 1201 N N . TYR A 1 158 ? 30.131 0.774 -31.276 1.00 96.06 158 TYR A N 1
ATOM 1202 C CA . TYR A 1 158 ? 30.981 1.732 -30.582 1.00 96.06 158 TYR A CA 1
ATOM 1203 C C . TYR A 1 158 ? 30.180 2.933 -30.075 1.00 96.06 158 TYR A C 1
ATOM 1205 O O . TYR A 1 158 ? 29.142 3.284 -30.637 1.00 96.06 158 TYR A O 1
ATOM 1213 N N . TYR A 1 159 ? 30.715 3.617 -29.063 1.00 95.94 159 TYR A N 1
ATOM 1214 C CA . TYR A 1 159 ? 30.205 4.909 -28.606 1.00 95.94 159 TYR A CA 1
ATOM 1215 C C . TYR A 1 159 ? 31.328 5.900 -28.288 1.00 95.94 159 TYR A C 1
ATOM 1217 O O . TYR A 1 159 ? 32.461 5.506 -28.016 1.00 95.94 159 TYR A O 1
ATOM 1225 N N . ALA A 1 160 ? 31.007 7.193 -28.315 1.00 94.44 160 ALA A N 1
ATOM 1226 C CA . ALA A 1 160 ? 31.909 8.264 -27.898 1.00 94.44 160 ALA A CA 1
ATOM 1227 C C . ALA A 1 160 ? 31.134 9.375 -27.181 1.00 94.44 160 ALA A C 1
ATOM 1229 O O . ALA A 1 160 ? 30.173 9.911 -27.730 1.00 94.44 160 ALA A O 1
ATOM 1230 N N . GLU A 1 161 ? 31.564 9.750 -25.977 1.00 94.38 161 GLU A N 1
ATOM 1231 C CA . GLU A 1 161 ? 30.966 10.843 -25.205 1.00 94.38 161 GLU A CA 1
ATOM 1232 C C . GLU A 1 161 ? 31.553 12.210 -25.594 1.00 94.38 161 GLU A C 1
ATOM 1234 O O . GLU A 1 161 ? 32.770 12.388 -25.701 1.00 94.38 161 GLU A O 1
ATOM 1239 N N . SER A 1 162 ? 30.694 13.219 -25.738 1.00 93.12 162 SER A N 1
ATOM 1240 C CA . SER A 1 162 ? 31.092 14.585 -26.079 1.00 93.12 162 SER A CA 1
ATOM 1241 C C . SER A 1 162 ? 30.153 15.623 -25.474 1.00 93.12 162 SER A C 1
ATOM 1243 O O . SER A 1 162 ? 28.934 15.451 -25.473 1.00 93.12 162 SER A O 1
ATOM 1245 N N . ASP A 1 163 ? 30.717 16.745 -25.030 1.00 93.00 163 ASP A N 1
ATOM 1246 C CA . ASP A 1 163 ? 29.938 17.899 -24.577 1.00 93.00 163 ASP A CA 1
ATOM 1247 C C . ASP A 1 163 ? 29.440 18.791 -25.723 1.00 93.00 163 ASP A C 1
ATOM 1249 O O . ASP A 1 163 ? 28.596 19.660 -25.496 1.00 93.00 163 ASP A O 1
ATOM 1253 N N . VAL A 1 164 ? 29.961 18.584 -26.938 1.00 90.19 164 VAL A N 1
ATOM 1254 C CA . VAL A 1 164 ? 29.669 19.384 -28.136 1.00 90.19 164 VAL A CA 1
ATOM 1255 C C . VAL A 1 164 ? 29.372 18.514 -29.359 1.00 90.19 164 VAL A C 1
ATOM 1257 O O . VAL A 1 164 ? 29.903 17.407 -29.507 1.00 90.19 164 VAL A O 1
ATOM 1260 N N . ASP A 1 165 ? 28.552 19.042 -30.265 1.00 88.19 165 ASP A N 1
ATOM 1261 C CA . ASP A 1 165 ? 28.371 18.456 -31.590 1.00 88.19 165 ASP A CA 1
ATOM 1262 C C . ASP A 1 165 ? 29.581 18.808 -32.479 1.00 88.19 165 ASP A C 1
ATOM 1264 O O . ASP A 1 165 ? 29.893 19.979 -32.693 1.00 88.19 165 ASP A O 1
ATOM 1268 N N . TYR A 1 166 ? 30.293 17.789 -32.961 1.00 84.69 166 TYR A N 1
ATOM 1269 C CA . TYR A 1 166 ? 31.465 17.903 -33.830 1.00 84.69 166 TYR A CA 1
ATOM 1270 C C . TYR A 1 166 ? 31.074 17.933 -35.315 1.00 84.69 166 TYR A C 1
ATOM 1272 O O . TYR A 1 166 ? 31.952 18.039 -36.177 1.00 84.69 166 TYR A O 1
ATOM 1280 N N . GLY A 1 167 ? 29.778 17.832 -35.631 1.00 81.69 167 GLY A N 1
ATOM 1281 C CA . GLY A 1 167 ? 29.263 17.844 -36.991 1.00 81.69 167 GLY A CA 1
ATOM 1282 C C . GLY A 1 167 ? 29.910 16.747 -37.831 1.00 81.69 167 GLY A C 1
ATOM 1283 O O . GLY A 1 167 ? 29.893 15.567 -37.477 1.00 81.69 167 GLY A O 1
ATOM 1284 N N . THR A 1 168 ? 30.520 17.132 -38.944 1.00 78.50 168 THR A N 1
ATOM 1285 C CA . THR A 1 168 ? 31.174 16.223 -39.895 1.00 78.50 168 THR A CA 1
ATOM 1286 C C . THR A 1 168 ? 32.555 15.735 -39.443 1.00 78.50 168 THR A C 1
ATOM 1288 O O . THR A 1 168 ? 33.103 14.811 -40.034 1.00 78.50 168 THR A O 1
ATOM 1291 N N . ASN A 1 169 ? 33.152 16.287 -38.383 1.00 83.44 169 ASN A N 1
ATOM 1292 C CA . ASN A 1 169 ? 34.476 15.845 -37.940 1.00 83.44 169 ASN A CA 1
ATOM 1293 C C . ASN A 1 169 ? 34.387 14.469 -37.252 1.00 83.44 169 ASN A C 1
ATOM 1295 O O . ASN A 1 169 ? 33.733 14.320 -36.217 1.00 83.44 169 ASN A O 1
ATOM 1299 N N . PHE A 1 170 ? 35.042 13.459 -37.830 1.00 84.00 170 PHE A N 1
ATOM 1300 C CA . PHE A 1 170 ? 35.008 12.078 -37.350 1.00 84.00 170 PHE A CA 1
ATOM 1301 C C . PHE A 1 170 ? 36.411 11.563 -37.016 1.00 84.00 170 PHE A C 1
ATOM 1303 O O . PHE A 1 170 ? 37.294 11.516 -37.870 1.00 84.00 170 PHE A O 1
ATOM 1310 N N . GLN A 1 171 ? 36.615 11.133 -35.765 1.00 85.69 171 GLN A N 1
ATOM 1311 C CA . GLN A 1 171 ? 37.879 10.557 -35.298 1.00 85.69 171 GLN A CA 1
ATOM 1312 C C . GLN A 1 171 ? 37.665 9.168 -34.691 1.00 85.69 171 GLN A C 1
ATOM 1314 O O . GLN A 1 171 ? 37.228 9.050 -33.548 1.00 85.69 171 GLN A O 1
ATOM 1319 N N . LYS A 1 172 ? 38.073 8.118 -35.417 1.00 87.06 172 LYS A N 1
ATOM 1320 C CA . LYS A 1 172 ? 37.951 6.704 -34.999 1.00 87.06 172 LYS A CA 1
ATOM 1321 C C . LYS A 1 172 ? 38.509 6.434 -33.593 1.00 87.06 172 LYS A C 1
ATOM 1323 O O . LYS A 1 172 ? 37.895 5.735 -32.801 1.00 87.06 172 LYS A O 1
ATOM 1328 N N . ARG A 1 173 ? 39.639 7.061 -33.243 1.00 88.81 173 ARG A N 1
ATOM 1329 C CA . ARG A 1 173 ? 40.331 6.892 -31.946 1.00 88.81 173 ARG A CA 1
ATOM 1330 C C . ARG A 1 173 ? 39.536 7.334 -30.710 1.00 88.81 173 ARG A C 1
ATOM 1332 O O . ARG A 1 173 ? 39.945 7.021 -29.600 1.00 88.81 173 ARG A O 1
ATOM 1339 N N . GLN A 1 174 ? 38.485 8.136 -30.884 1.00 90.62 174 GLN A N 1
ATOM 1340 C CA . GLN A 1 174 ? 37.669 8.643 -29.773 1.00 90.62 174 GLN A CA 1
ATOM 1341 C C . GLN A 1 174 ? 36.548 7.675 -29.382 1.00 90.62 174 GLN A C 1
ATOM 1343 O O . GLN A 1 174 ? 35.892 7.885 -28.365 1.00 90.62 174 GLN A O 1
ATOM 1348 N N . PHE A 1 175 ? 36.316 6.646 -30.197 1.00 94.06 175 PHE A N 1
ATOM 1349 C CA . PHE A 1 175 ? 35.250 5.682 -30.000 1.00 94.06 175 PHE A CA 1
ATOM 1350 C C . PHE A 1 175 ? 35.733 4.494 -29.172 1.00 94.06 175 PHE A C 1
ATOM 1352 O O . PHE A 1 175 ? 36.726 3.844 -29.498 1.00 94.06 175 PHE A O 1
ATOM 1359 N N . THR A 1 176 ? 34.976 4.180 -28.128 1.00 96.00 176 THR A N 1
ATOM 1360 C CA . THR A 1 176 ? 35.166 3.001 -27.286 1.00 96.00 176 THR A CA 1
ATOM 1361 C C . THR A 1 176 ? 34.244 1.890 -27.771 1.00 96.00 176 THR A C 1
ATOM 1363 O O . THR A 1 176 ? 33.069 2.131 -28.058 1.00 96.00 176 THR A O 1
ATOM 1366 N N . LYS A 1 177 ? 34.775 0.669 -27.889 1.00 96.31 177 LYS A N 1
ATOM 1367 C CA . LYS A 1 177 ? 33.998 -0.499 -28.318 1.00 96.31 177 LYS A CA 1
ATOM 1368 C C . LYS A 1 177 ? 33.010 -0.894 -27.220 1.00 96.31 177 LYS A C 1
ATOM 1370 O O . LYS A 1 177 ? 33.427 -1.079 -26.081 1.00 96.31 177 LYS A O 1
ATOM 1375 N N . ILE A 1 178 ? 31.732 -1.029 -27.575 1.00 95.88 178 ILE A N 1
ATOM 1376 C CA . ILE A 1 178 ? 30.687 -1.572 -26.698 1.00 95.88 178 ILE A CA 1
ATOM 1377 C C . ILE A 1 178 ? 30.729 -3.093 -26.776 1.00 95.88 178 ILE A C 1
ATOM 1379 O O . ILE A 1 178 ? 30.984 -3.749 -25.774 1.00 95.88 178 ILE A O 1
ATOM 1383 N N . ASP A 1 179 ? 30.495 -3.644 -27.969 1.00 96.62 179 ASP A N 1
ATOM 1384 C CA . ASP A 1 179 ? 30.436 -5.090 -28.174 1.00 96.62 179 ASP A CA 1
ATOM 1385 C C . ASP A 1 179 ? 30.602 -5.467 -29.657 1.00 96.62 179 ASP A C 1
ATOM 1387 O O . ASP A 1 179 ? 30.542 -4.611 -30.548 1.00 96.62 179 ASP A O 1
ATOM 1391 N N . THR A 1 180 ? 30.820 -6.753 -29.924 1.00 96.12 180 THR A N 1
ATOM 1392 C CA . THR A 1 180 ? 30.665 -7.356 -31.252 1.00 96.12 180 THR A CA 1
ATOM 1393 C C . THR A 1 180 ? 29.261 -7.940 -31.365 1.00 96.12 180 THR A C 1
ATOM 1395 O O . THR A 1 180 ? 28.876 -8.809 -30.591 1.00 96.12 180 THR A O 1
ATOM 1398 N N . ILE A 1 181 ? 28.497 -7.454 -32.337 1.00 97.12 181 ILE A N 1
ATOM 1399 C CA . ILE A 1 181 ? 27.119 -7.860 -32.583 1.00 97.12 181 ILE A CA 1
ATOM 1400 C C . ILE A 1 181 ? 27.119 -9.022 -33.574 1.00 97.12 181 ILE A C 1
ATOM 1402 O O . ILE A 1 181 ? 27.655 -8.905 -34.681 1.00 97.12 181 ILE A O 1
ATOM 1406 N N . ALA A 1 182 ? 26.514 -10.129 -33.159 1.00 94.19 182 ALA A N 1
ATOM 1407 C CA . ALA A 1 182 ? 26.281 -11.313 -33.972 1.00 94.19 182 ALA A CA 1
ATOM 1408 C C . ALA A 1 182 ? 24.766 -11.523 -34.150 1.00 94.19 182 ALA A C 1
ATOM 1410 O O . ALA A 1 182 ? 24.000 -11.111 -33.280 1.00 94.19 182 ALA A O 1
ATOM 1411 N N . PRO A 1 183 ? 24.324 -12.109 -35.272 1.00 94.25 183 PRO A N 1
ATOM 1412 C CA . PRO A 1 183 ? 22.932 -12.488 -35.476 1.00 94.25 183 PRO A CA 1
ATOM 1413 C C . PRO A 1 183 ? 22.580 -13.768 -34.703 1.00 94.25 183 PRO A C 1
ATOM 1415 O O . PRO A 1 183 ? 23.381 -14.701 -34.655 1.00 94.25 183 PRO A O 1
ATOM 1418 N N . ASP A 1 184 ? 21.353 -13.835 -34.189 1.00 90.38 184 ASP A N 1
ATOM 1419 C CA . ASP A 1 184 ? 20.735 -15.082 -33.718 1.00 90.38 184 ASP A CA 1
ATOM 1420 C C . ASP A 1 184 ? 20.306 -15.959 -34.906 1.00 90.38 184 ASP A C 1
ATOM 1422 O O . ASP A 1 184 ? 20.470 -17.180 -34.899 1.00 90.38 184 ASP A O 1
ATOM 1426 N N . GLU A 1 185 ? 19.773 -15.326 -35.957 1.00 87.81 185 GLU A N 1
ATOM 1427 C CA . GLU A 1 185 ? 19.342 -15.963 -37.198 1.00 87.81 185 GLU A CA 1
ATOM 1428 C C . GLU A 1 185 ? 20.039 -15.341 -38.415 1.00 87.81 185 GLU A C 1
ATOM 1430 O O . GLU A 1 185 ? 20.011 -14.127 -38.640 1.00 87.81 185 GLU A O 1
ATOM 1435 N N . ILE A 1 186 ? 20.625 -16.190 -39.260 1.00 89.00 186 ILE A N 1
ATOM 1436 C CA . ILE A 1 186 ? 21.327 -15.781 -40.480 1.00 89.00 186 ILE A CA 1
ATOM 1437 C C . ILE A 1 186 ? 20.428 -16.039 -41.695 1.00 89.00 186 ILE A C 1
ATOM 1439 O O . ILE A 1 186 ? 19.803 -17.092 -41.799 1.00 89.00 186 ILE A O 1
ATOM 1443 N N . THR A 1 187 ? 20.370 -15.088 -42.632 1.00 86.19 187 THR A N 1
ATOM 1444 C CA . THR A 1 187 ? 19.592 -15.240 -43.873 1.00 86.19 187 THR A CA 1
ATOM 1445 C C . THR A 1 187 ? 20.392 -16.052 -44.897 1.00 86.19 187 THR A C 1
ATOM 1447 O O . THR A 1 187 ? 21.449 -15.602 -45.359 1.00 86.19 187 THR A O 1
ATOM 1450 N N . VAL A 1 188 ? 19.888 -17.234 -45.266 1.00 85.69 188 VAL A N 1
ATOM 1451 C CA . VAL A 1 188 ? 20.538 -18.159 -46.216 1.00 85.69 188 VAL A CA 1
ATOM 1452 C C . VAL A 1 188 ? 19.993 -18.007 -47.642 1.00 85.69 188 VAL A C 1
ATOM 1454 O O . VAL A 1 188 ? 18.989 -17.339 -47.873 1.00 85.69 188 VAL A O 1
ATOM 1457 N N . SER A 1 189 ? 20.625 -18.650 -48.630 1.00 77.94 189 SER A N 1
ATOM 1458 C CA . SER A 1 189 ? 20.225 -18.553 -50.047 1.00 77.94 189 SER A CA 1
ATOM 1459 C C . SER A 1 189 ? 18.746 -18.880 -50.304 1.00 77.94 189 SER A C 1
ATOM 1461 O O . SER A 1 189 ? 18.101 -18.187 -51.086 1.00 77.94 189 SER A O 1
ATOM 1463 N N . SER A 1 190 ? 18.187 -19.887 -49.622 1.00 75.88 190 SER A N 1
ATOM 1464 C CA . SER A 1 190 ? 16.774 -20.279 -49.766 1.00 75.88 190 SER A CA 1
ATOM 1465 C C . SER A 1 190 ? 15.797 -19.219 -49.252 1.00 75.88 190 SER A C 1
ATOM 1467 O O . SER A 1 190 ? 14.692 -19.085 -49.772 1.00 75.88 190 SER A O 1
ATOM 1469 N N . ASP A 1 191 ? 16.206 -18.431 -48.258 1.00 78.81 191 ASP A N 1
ATOM 1470 C CA . ASP A 1 191 ? 15.380 -17.366 -47.688 1.00 78.81 191 ASP A CA 1
ATOM 1471 C C . ASP A 1 191 ? 15.238 -16.190 -48.661 1.00 78.81 191 ASP A C 1
ATOM 1473 O O . ASP A 1 191 ? 14.185 -15.552 -48.728 1.00 78.81 191 ASP A O 1
ATOM 1477 N N . PHE A 1 192 ? 16.267 -15.938 -49.476 1.00 69.88 192 PHE A N 1
ATOM 1478 C CA . PHE A 1 192 ? 16.195 -14.961 -50.563 1.00 69.88 192 PHE A CA 1
ATOM 1479 C C . PHE A 1 192 ? 15.231 -15.406 -51.667 1.00 69.88 192 PHE A C 1
ATOM 1481 O O . PHE A 1 192 ? 14.461 -14.582 -52.164 1.00 69.88 192 PHE A O 1
ATOM 1488 N N . GLU A 1 193 ? 15.224 -16.696 -52.016 1.00 71.00 193 GLU A N 1
ATOM 1489 C CA . GLU A 1 193 ? 14.269 -17.260 -52.981 1.00 71.00 193 GLU A CA 1
ATOM 1490 C C . GLU A 1 193 ? 12.823 -17.140 -52.474 1.00 71.00 193 GLU A C 1
ATOM 1492 O O . GLU A 1 193 ? 11.920 -16.803 -53.240 1.00 71.00 193 GLU A O 1
ATOM 1497 N N . ALA A 1 194 ? 12.619 -17.325 -51.167 1.00 74.19 194 ALA A N 1
ATOM 1498 C CA . ALA A 1 194 ? 11.329 -17.174 -50.499 1.00 74.19 194 ALA A CA 1
ATOM 1499 C C . ALA A 1 194 ? 10.957 -15.716 -50.144 1.00 74.19 194 ALA A C 1
ATOM 1501 O O . ALA A 1 194 ? 9.860 -15.481 -49.639 1.00 74.19 194 ALA A O 1
ATOM 1502 N N . ARG A 1 195 ? 11.843 -14.735 -50.393 1.00 72.88 195 ARG A N 1
ATOM 1503 C CA . ARG A 1 195 ? 11.718 -13.326 -49.953 1.00 72.88 195 ARG A CA 1
ATOM 1504 C C . ARG A 1 195 ? 11.441 -13.165 -48.451 1.00 72.88 195 ARG A C 1
ATOM 1506 O O . ARG A 1 195 ? 10.755 -12.232 -48.037 1.00 72.88 195 ARG A O 1
ATOM 1513 N N . HIS A 1 196 ? 11.983 -14.059 -47.636 1.00 76.88 196 HIS A N 1
ATOM 1514 C CA . HIS A 1 196 ? 11.729 -14.118 -46.203 1.00 76.88 196 HIS A CA 1
ATOM 1515 C C . HIS A 1 196 ? 13.013 -13.817 -45.418 1.00 76.88 196 HIS A C 1
ATOM 1517 O O . HIS A 1 196 ? 13.731 -14.717 -44.996 1.00 76.88 196 HIS A O 1
ATOM 1523 N N . VAL A 1 197 ? 13.328 -12.531 -45.250 1.00 77.50 197 VAL A N 1
ATOM 1524 C CA . VAL A 1 197 ? 14.572 -12.090 -44.595 1.00 77.50 197 VAL A CA 1
ATOM 1525 C C . VAL A 1 197 ? 14.482 -12.260 -43.075 1.00 77.50 197 VAL A C 1
ATOM 1527 O O . VAL A 1 197 ? 13.474 -11.898 -42.467 1.00 77.50 197 VAL A O 1
ATOM 1530 N N . LYS A 1 198 ? 15.546 -12.779 -42.449 1.00 85.81 198 LYS A N 1
ATOM 1531 C CA . LYS A 1 198 ? 15.607 -12.987 -40.996 1.00 85.81 198 LYS A CA 1
ATOM 1532 C C . LYS A 1 198 ? 16.008 -11.707 -40.269 1.00 85.81 198 LYS A C 1
ATOM 1534 O O . LYS A 1 198 ? 17.129 -11.220 -40.419 1.00 85.81 198 LYS A O 1
ATOM 1539 N N . LEU A 1 199 ? 15.072 -11.155 -39.496 1.00 89.44 199 LEU A N 1
ATOM 1540 C CA . LEU A 1 199 ? 15.274 -9.936 -38.718 1.00 89.44 199 LEU A CA 1
ATOM 1541 C C . LEU A 1 199 ? 15.787 -10.265 -37.314 1.00 89.44 199 LEU A C 1
ATOM 1543 O O . LEU A 1 199 ? 15.078 -10.874 -36.520 1.00 89.44 199 LEU A O 1
ATOM 1547 N N . ASN A 1 200 ? 16.984 -9.782 -37.000 1.00 92.50 200 ASN A N 1
ATOM 1548 C CA . ASN A 1 200 ? 17.613 -9.914 -35.692 1.00 92.50 200 ASN A CA 1
ATOM 1549 C C . ASN A 1 200 ? 17.336 -8.676 -34.843 1.00 92.50 200 ASN A C 1
ATOM 1551 O O . ASN A 1 200 ? 17.298 -7.560 -35.375 1.00 92.50 200 ASN A O 1
ATOM 1555 N N . VAL A 1 201 ? 17.167 -8.868 -33.533 1.00 93.88 201 VAL A N 1
ATOM 1556 C CA . VAL A 1 201 ? 16.975 -7.784 -32.564 1.00 93.88 201 VAL A CA 1
ATOM 1557 C C . VAL A 1 201 ? 17.965 -7.958 -31.423 1.00 93.88 201 VAL A C 1
ATOM 1559 O O . VAL A 1 201 ? 17.820 -8.869 -30.622 1.00 93.88 201 VAL A O 1
ATOM 1562 N N . GLU A 1 202 ? 18.928 -7.047 -31.321 1.00 95.50 202 GLU A N 1
ATOM 1563 C CA . GLU A 1 202 ? 19.951 -7.073 -30.273 1.00 95.50 202 GLU A CA 1
ATOM 1564 C C . GLU A 1 202 ? 19.860 -5.821 -29.403 1.00 95.50 202 GLU A C 1
ATOM 1566 O O . GLU A 1 202 ? 19.763 -4.703 -29.915 1.00 95.50 202 GLU A O 1
ATOM 1571 N N . GLU A 1 203 ? 19.929 -5.995 -28.083 1.00 93.44 203 GLU A N 1
ATOM 1572 C CA . GLU A 1 203 ? 19.973 -4.891 -27.123 1.00 93.44 203 GLU A CA 1
ATOM 1573 C C . GLU A 1 203 ? 21.313 -4.860 -26.388 1.00 93.44 203 GLU A C 1
ATOM 1575 O O . GLU A 1 203 ? 21.772 -5.862 -25.837 1.00 93.44 203 GLU A O 1
ATOM 1580 N N . ARG A 1 204 ? 21.942 -3.685 -26.336 1.00 94.38 204 ARG A N 1
ATOM 1581 C CA . ARG A 1 204 ? 23.126 -3.429 -25.507 1.00 94.38 204 ARG A CA 1
ATOM 1582 C C . ARG A 1 204 ? 22.920 -2.184 -24.665 1.00 94.38 204 ARG A C 1
ATOM 1584 O O . ARG A 1 204 ? 22.185 -1.281 -25.048 1.00 94.38 204 ARG A O 1
ATOM 1591 N N . SER A 1 205 ? 23.582 -2.117 -23.515 1.00 91.44 205 SER A N 1
ATOM 1592 C CA . SER A 1 205 ? 23.503 -0.955 -22.626 1.00 91.44 205 SER A CA 1
ATOM 1593 C C . SER A 1 205 ? 24.880 -0.388 -22.329 1.00 91.44 205 SER A C 1
ATOM 1595 O O . SER A 1 205 ? 25.832 -1.152 -22.184 1.00 91.44 205 SER A O 1
ATOM 1597 N N . VAL A 1 206 ? 24.970 0.932 -22.181 1.00 91.25 206 VAL A N 1
ATOM 1598 C CA . VAL A 1 206 ? 26.201 1.629 -21.794 1.00 91.25 206 VAL A CA 1
ATOM 1599 C C . VAL A 1 206 ? 25.905 2.668 -20.716 1.00 91.25 206 VAL A C 1
ATOM 1601 O O . VAL A 1 206 ? 24.887 3.361 -20.760 1.00 91.25 206 VAL A O 1
ATOM 1604 N N . GLY A 1 207 ? 26.788 2.743 -19.725 1.00 86.50 207 GLY A N 1
ATOM 1605 C CA . GLY A 1 207 ? 26.726 3.682 -18.611 1.00 86.50 207 GLY A CA 1
ATOM 1606 C C . GLY A 1 207 ? 27.770 3.345 -17.535 1.00 86.50 207 GLY A C 1
ATOM 1607 O O . GLY A 1 207 ? 28.370 2.269 -17.606 1.00 86.50 207 GLY A O 1
ATOM 1608 N N . PRO A 1 208 ? 27.977 4.232 -16.547 1.00 90.44 208 PRO A N 1
ATOM 1609 C CA . PRO A 1 208 ? 27.364 5.556 -16.433 1.00 90.44 208 PRO A CA 1
ATOM 1610 C C . PRO A 1 208 ? 27.953 6.561 -17.439 1.00 90.44 208 PRO A C 1
ATOM 1612 O O . PRO A 1 208 ? 29.165 6.657 -17.611 1.00 90.44 208 PRO A O 1
ATOM 1615 N N . LEU A 1 209 ? 27.085 7.319 -18.105 1.00 90.12 209 LEU A N 1
ATOM 1616 C CA . LEU A 1 209 ? 27.440 8.414 -19.003 1.00 90.12 209 LEU A CA 1
ATOM 1617 C C . LEU A 1 209 ? 27.575 9.720 -18.211 1.00 90.12 209 LEU A C 1
ATOM 1619 O O . LEU A 1 209 ? 26.718 10.062 -17.396 1.00 90.12 209 LEU A O 1
ATOM 1623 N N . SER A 1 210 ? 28.625 10.482 -18.496 1.00 91.00 210 SER A N 1
ATOM 1624 C CA . SER A 1 210 ? 29.027 11.668 -17.734 1.00 91.00 210 SER A CA 1
ATOM 1625 C C . SER A 1 210 ? 28.906 12.975 -18.526 1.00 91.00 210 SER A C 1
ATOM 1627 O O . SER A 1 210 ? 28.560 14.013 -17.956 1.00 91.00 210 SER A O 1
ATOM 1629 N N . ARG A 1 211 ? 29.136 12.948 -19.845 1.00 93.69 211 ARG A N 1
ATOM 1630 C CA . ARG A 1 211 ? 29.138 14.155 -20.698 1.00 93.69 211 ARG A CA 1
ATOM 1631 C C . ARG A 1 211 ? 27.740 14.559 -21.171 1.00 93.69 211 ARG A C 1
ATOM 1633 O O . ARG A 1 211 ? 26.774 13.822 -20.979 1.00 93.69 211 ARG A O 1
ATOM 1640 N N . LYS A 1 212 ? 27.591 15.739 -21.791 1.00 92.06 212 LYS A N 1
ATOM 1641 C CA . LYS A 1 212 ? 26.268 16.251 -22.235 1.00 92.06 212 LYS A CA 1
ATOM 1642 C C . LYS A 1 212 ? 25.588 15.403 -23.316 1.00 92.06 212 LYS A C 1
ATOM 1644 O O . LYS A 1 212 ? 24.362 15.429 -23.418 1.00 92.06 212 LYS A O 1
ATOM 1649 N N . GLY A 1 213 ? 26.350 14.674 -24.120 1.00 91.81 213 GLY A N 1
ATOM 1650 C CA . GLY A 1 213 ? 25.817 13.817 -25.170 1.00 91.81 213 GLY A CA 1
ATOM 1651 C C . GLY A 1 213 ? 26.829 12.793 -25.661 1.00 91.81 213 GLY A C 1
ATOM 1652 O O . GLY A 1 213 ? 27.939 12.685 -25.136 1.00 91.81 213 GLY A O 1
ATOM 1653 N N . PHE A 1 214 ? 26.435 12.021 -26.664 1.00 93.75 214 PHE A N 1
ATOM 1654 C CA . PHE A 1 214 ? 27.247 10.936 -27.203 1.00 93.75 214 PHE A CA 1
ATOM 1655 C C . PHE A 1 214 ? 26.941 10.670 -28.681 1.00 93.75 214 PHE A C 1
ATOM 1657 O O . PHE A 1 214 ? 25.915 11.093 -29.210 1.00 93.75 214 PHE A O 1
ATOM 1664 N N . TYR A 1 215 ? 27.841 9.944 -29.335 1.00 92.50 215 TYR A N 1
ATOM 1665 C CA . TYR A 1 215 ? 27.651 9.355 -30.658 1.00 92.50 215 TYR A CA 1
ATOM 1666 C C . TYR A 1 215 ? 27.646 7.840 -30.547 1.00 92.50 215 TYR A C 1
ATOM 1668 O O . TYR A 1 215 ? 28.360 7.288 -29.708 1.00 92.50 215 TYR A O 1
ATOM 1676 N N . LEU A 1 216 ? 26.924 7.182 -31.449 1.00 94.12 216 LEU A N 1
ATOM 1677 C CA . LEU A 1 216 ? 27.103 5.765 -31.731 1.00 94.12 216 LEU A CA 1
ATOM 1678 C C . LEU A 1 216 ? 27.804 5.594 -33.073 1.00 94.12 216 LEU A C 1
ATOM 1680 O O . LEU A 1 216 ? 27.636 6.409 -33.986 1.00 94.12 216 LEU A O 1
ATOM 1684 N N . ALA A 1 217 ? 28.589 4.531 -33.190 1.00 92.81 217 ALA A N 1
ATOM 1685 C CA . ALA A 1 217 ? 29.179 4.136 -34.453 1.00 92.81 217 ALA A CA 1
ATOM 1686 C C . ALA A 1 217 ? 29.152 2.619 -34.643 1.00 92.81 217 ALA A C 1
ATOM 1688 O O . ALA A 1 217 ? 29.213 1.850 -33.687 1.00 92.81 217 ALA A O 1
ATOM 1689 N N . PHE A 1 218 ? 29.077 2.214 -35.901 1.00 94.31 218 PHE A N 1
ATOM 1690 C CA . PHE A 1 218 ? 29.030 0.839 -36.359 1.00 94.31 218 PHE A CA 1
ATOM 1691 C C . PHE A 1 218 ? 30.228 0.617 -37.264 1.00 94.31 218 PHE A C 1
ATOM 1693 O O . PHE A 1 218 ? 30.451 1.391 -38.196 1.00 94.31 218 PHE A O 1
ATOM 1700 N N . GLN A 1 219 ? 31.005 -0.415 -36.972 1.00 93.75 219 GLN A N 1
ATOM 1701 C CA . GLN A 1 219 ? 32.170 -0.779 -37.759 1.00 93.75 219 GLN A CA 1
ATOM 1702 C C . GLN A 1 219 ? 31.931 -2.148 -38.385 1.00 93.75 219 GLN A C 1
ATOM 1704 O O . GLN A 1 219 ? 31.749 -3.143 -37.680 1.00 93.75 219 GLN A O 1
ATOM 1709 N N . ASP A 1 220 ? 31.972 -2.180 -39.708 1.00 92.75 220 ASP A N 1
ATOM 1710 C CA . ASP A 1 220 ? 32.002 -3.399 -40.498 1.00 92.75 220 ASP A CA 1
ATOM 1711 C C . ASP A 1 220 ? 33.443 -3.731 -40.923 1.00 92.75 220 ASP A C 1
ATOM 1713 O O . ASP A 1 220 ? 34.238 -2.854 -41.264 1.00 92.75 220 ASP A O 1
ATOM 1717 N N . ILE A 1 221 ? 33.761 -5.023 -40.871 1.00 90.56 221 ILE A N 1
ATOM 1718 C CA . ILE A 1 221 ? 35.083 -5.603 -41.132 1.00 90.56 221 ILE A CA 1
ATOM 1719 C C . ILE A 1 221 ? 35.019 -6.709 -42.199 1.00 90.56 221 ILE A C 1
ATOM 1721 O O . ILE A 1 221 ? 35.887 -7.584 -42.225 1.00 90.56 221 ILE A O 1
ATOM 1725 N N . GLY A 1 222 ? 33.997 -6.677 -43.065 1.00 89.31 222 GLY A N 1
ATOM 1726 C CA . GLY A 1 222 ? 33.827 -7.612 -44.185 1.00 89.31 222 GLY A CA 1
ATOM 1727 C C . GLY A 1 222 ? 32.569 -8.476 -44.104 1.00 89.31 222 GLY A C 1
ATOM 1728 O O . GLY A 1 222 ? 32.581 -9.615 -44.567 1.00 89.31 222 GLY A O 1
ATOM 1729 N N . ALA A 1 223 ? 31.500 -7.970 -43.496 1.00 91.44 223 ALA A N 1
ATOM 1730 C CA . ALA A 1 223 ? 30.206 -8.622 -43.403 1.00 91.44 223 ALA A CA 1
ATOM 1731 C C . ALA A 1 223 ? 29.207 -8.084 -44.437 1.00 91.44 223 ALA A C 1
ATOM 1733 O O . ALA A 1 223 ? 29.392 -7.025 -45.040 1.00 91.44 223 ALA A O 1
ATOM 1734 N N . CYS A 1 224 ? 28.131 -8.842 -44.651 1.00 91.44 224 CYS A N 1
ATOM 1735 C CA . CYS A 1 224 ? 26.987 -8.395 -45.437 1.00 91.44 224 CYS A CA 1
ATOM 1736 C C . CYS A 1 224 ? 25.807 -8.126 -44.501 1.00 91.44 224 CYS A C 1
ATOM 1738 O O . CYS A 1 224 ? 25.078 -9.047 -44.121 1.00 91.44 224 CYS A O 1
ATOM 1740 N N . VAL A 1 225 ? 25.672 -6.862 -44.096 1.00 93.44 225 VAL A N 1
ATOM 1741 C CA . VAL A 1 225 ? 24.753 -6.410 -43.044 1.00 93.44 225 VAL A CA 1
ATOM 1742 C C . VAL A 1 225 ? 23.825 -5.339 -43.598 1.00 93.44 225 VAL A C 1
ATOM 1744 O O . VAL A 1 225 ? 24.273 -4.416 -44.279 1.00 93.44 225 VAL A O 1
ATOM 1747 N N . ALA A 1 226 ? 22.540 -5.421 -43.252 1.00 91.12 226 ALA A N 1
ATOM 1748 C CA . ALA A 1 226 ? 21.609 -4.306 -43.392 1.00 91.12 226 ALA A CA 1
ATOM 1749 C C . ALA A 1 226 ? 21.007 -3.944 -42.031 1.00 91.12 226 ALA A C 1
ATOM 1751 O O . ALA A 1 226 ? 20.394 -4.779 -41.366 1.00 91.12 226 ALA A O 1
ATOM 1752 N N . LEU A 1 227 ? 21.187 -2.691 -41.626 1.00 91.06 227 LEU A N 1
ATOM 1753 C CA . LEU A 1 227 ? 20.725 -2.103 -40.377 1.00 91.06 227 LEU A CA 1
ATOM 1754 C C . LEU A 1 227 ? 19.417 -1.346 -40.627 1.00 91.06 227 LEU A C 1
ATOM 1756 O O . LEU A 1 227 ? 19.403 -0.331 -41.325 1.00 91.06 227 LEU A O 1
ATOM 1760 N N . LEU A 1 228 ? 18.320 -1.855 -40.067 1.00 89.19 228 LEU A N 1
ATOM 1761 C CA . LEU A 1 228 ? 16.962 -1.355 -40.297 1.00 89.19 228 LEU A CA 1
ATOM 1762 C C . LEU A 1 228 ? 16.530 -0.331 -39.245 1.00 89.19 228 LEU A C 1
ATOM 1764 O O . LEU A 1 228 ? 15.781 0.587 -39.552 1.00 89.19 228 LEU A O 1
ATOM 1768 N N . SER A 1 229 ? 16.954 -0.502 -37.991 1.00 87.75 229 SER A N 1
ATOM 1769 C CA . SER A 1 229 ? 16.569 0.398 -36.903 1.00 87.75 229 SER A CA 1
ATOM 1770 C C . SER A 1 229 ? 17.669 0.489 -35.862 1.00 87.75 229 SER A C 1
ATOM 1772 O O . SER A 1 229 ? 18.181 -0.529 -35.400 1.00 87.75 229 SER A O 1
ATOM 1774 N N . VAL A 1 230 ? 17.965 1.718 -35.447 1.00 88.62 230 VAL A N 1
ATOM 1775 C CA . VAL A 1 230 ? 18.800 2.025 -34.285 1.00 88.62 230 VAL A CA 1
ATOM 1776 C C . VAL A 1 230 ? 17.959 2.853 -33.338 1.00 88.62 230 VAL A C 1
ATOM 1778 O O . VAL A 1 230 ? 17.615 4.000 -33.634 1.00 88.62 230 VAL A O 1
ATOM 1781 N N . ARG A 1 231 ? 17.618 2.274 -32.193 1.00 88.75 231 ARG A N 1
ATOM 1782 C CA . ARG A 1 231 ? 16.770 2.929 -31.211 1.00 88.75 231 ARG A CA 1
ATOM 1783 C C . ARG A 1 231 ? 17.505 3.061 -29.896 1.00 88.75 231 ARG A C 1
ATOM 1785 O O . ARG A 1 231 ? 17.904 2.074 -29.289 1.00 88.75 231 ARG A O 1
ATOM 1792 N N . VAL A 1 232 ? 17.650 4.304 -29.452 1.00 90.19 232 VAL A N 1
ATOM 1793 C CA . VAL A 1 232 ? 18.330 4.626 -28.200 1.00 90.19 232 VAL A CA 1
ATOM 1794 C C . VAL A 1 232 ? 17.319 5.165 -27.208 1.00 90.19 232 VAL A C 1
ATOM 1796 O O . VAL A 1 232 ? 16.491 6.020 -27.535 1.00 90.19 232 VAL A O 1
ATOM 1799 N N . TYR A 1 233 ? 17.361 4.633 -25.994 1.00 89.12 233 TYR A N 1
ATOM 1800 C CA . TYR A 1 233 ? 16.435 5.008 -24.942 1.00 89.12 233 TYR A CA 1
ATOM 1801 C C . TYR A 1 233 ? 17.048 4.808 -23.556 1.00 89.12 233 TYR A C 1
ATOM 1803 O O . TYR A 1 233 ? 18.065 4.145 -23.400 1.00 89.12 233 TYR A O 1
ATOM 1811 N N . TYR A 1 234 ? 16.423 5.377 -22.533 1.00 89.62 234 TYR A N 1
ATOM 1812 C CA . TYR A 1 234 ? 16.763 5.118 -21.134 1.00 89.62 234 TYR A CA 1
ATOM 1813 C C . TYR A 1 234 ? 15.500 4.756 -20.354 1.00 89.62 234 TYR A C 1
ATOM 1815 O O . TYR A 1 234 ? 14.377 5.020 -20.806 1.00 89.62 234 TYR A O 1
ATOM 1823 N N . LYS A 1 235 ? 15.688 4.103 -19.208 1.00 87.50 235 LYS A N 1
ATOM 1824 C CA . LYS A 1 235 ? 14.603 3.593 -18.366 1.00 87.50 235 LYS A CA 1
ATOM 1825 C C . LYS A 1 235 ? 14.422 4.496 -17.143 1.00 87.50 235 LYS A C 1
ATOM 1827 O O . LYS A 1 235 ? 15.373 5.100 -16.648 1.00 87.50 235 LYS A O 1
ATOM 1832 N N . LYS A 1 236 ? 13.174 4.626 -16.701 1.00 89.62 236 LYS A N 1
ATOM 1833 C CA . LYS A 1 236 ? 12.770 5.410 -15.531 1.00 89.62 236 LYS A CA 1
ATOM 1834 C C . LYS A 1 236 ? 11.592 4.732 -14.851 1.00 89.62 236 LYS A C 1
ATOM 1836 O O . LYS A 1 236 ? 10.705 4.217 -15.539 1.00 89.62 236 LYS A O 1
ATOM 1841 N N . CYS A 1 237 ? 11.580 4.786 -13.529 1.00 91.19 237 CYS A N 1
ATOM 1842 C CA . CYS A 1 237 ? 10.439 4.385 -12.734 1.00 91.19 237 CYS A CA 1
ATOM 1843 C C . CYS A 1 237 ? 9.361 5.470 -12.856 1.00 91.19 237 CYS A C 1
ATOM 1845 O O . CYS A 1 237 ? 9.636 6.635 -12.547 1.00 91.19 237 CYS A O 1
ATOM 1847 N N . PRO A 1 238 ? 8.166 5.140 -13.381 1.00 92.62 238 PRO A N 1
ATOM 1848 C CA . PRO A 1 238 ? 7.114 6.124 -13.593 1.00 92.62 238 PRO A CA 1
ATOM 1849 C C . PRO A 1 238 ? 6.621 6.677 -12.257 1.00 92.62 238 PRO A C 1
ATOM 1851 O O . PRO A 1 238 ? 6.682 5.993 -11.244 1.00 92.62 238 PRO A O 1
ATOM 1854 N N . GLU A 1 239 ? 6.069 7.885 -12.263 1.00 92.69 239 GLU A N 1
ATOM 1855 C CA . GLU A 1 239 ? 5.356 8.395 -11.091 1.00 92.69 239 GLU A CA 1
ATOM 1856 C C . GLU A 1 239 ? 4.279 7.402 -10.619 1.00 92.69 239 GLU A C 1
ATOM 1858 O O . GLU A 1 239 ? 3.500 6.891 -11.433 1.00 92.69 239 GLU A O 1
ATOM 1863 N N . LEU A 1 240 ? 4.260 7.131 -9.312 1.00 92.81 240 LEU A N 1
ATOM 1864 C CA . LEU A 1 240 ? 3.417 6.115 -8.691 1.00 92.81 240 LEU A CA 1
ATOM 1865 C C . LEU A 1 240 ? 2.739 6.680 -7.440 1.00 92.81 240 LEU A C 1
ATOM 1867 O O . LEU A 1 240 ? 3.387 7.283 -6.588 1.00 92.81 240 LEU A O 1
ATOM 1871 N N . LEU A 1 241 ? 1.435 6.443 -7.320 1.00 92.94 241 LEU A N 1
ATOM 1872 C CA . LEU A 1 241 ? 0.685 6.619 -6.080 1.00 92.94 241 LEU A CA 1
ATOM 1873 C C . LEU A 1 241 ? 0.437 5.230 -5.499 1.00 92.94 241 LEU A C 1
ATOM 1875 O O . LEU A 1 241 ? -0.184 4.393 -6.149 1.00 92.94 241 LEU A O 1
ATOM 1879 N N . GLN A 1 242 ? 0.964 4.959 -4.308 1.00 91.06 242 GLN A N 1
ATOM 1880 C CA . GLN A 1 242 ? 0.762 3.681 -3.632 1.00 91.06 242 GLN A CA 1
ATOM 1881 C C . GLN A 1 242 ? 0.836 3.873 -2.120 1.00 91.06 242 GLN A C 1
ATOM 1883 O O . GLN A 1 242 ? 1.689 4.600 -1.621 1.00 91.06 242 GLN A O 1
ATOM 1888 N N . GLY A 1 243 ? -0.074 3.233 -1.381 1.00 91.25 243 GLY A N 1
ATOM 1889 C CA . GLY A 1 243 ? -0.103 3.343 0.082 1.00 91.25 243 GLY A CA 1
ATOM 1890 C C . GLY A 1 243 ? -0.321 4.778 0.574 1.00 91.25 243 GLY A C 1
ATOM 1891 O O . GLY A 1 243 ? 0.297 5.175 1.557 1.00 91.25 243 GLY A O 1
ATOM 1892 N N . LEU A 1 244 ? -1.141 5.565 -0.144 1.00 94.50 244 LEU A N 1
ATOM 1893 C CA . LEU A 1 244 ? -1.377 6.996 0.118 1.00 94.50 244 LEU A CA 1
ATOM 1894 C C . LEU A 1 244 ? -0.089 7.842 0.127 1.00 94.50 244 LEU A C 1
ATOM 1896 O O . LEU A 1 244 ? -0.043 8.917 0.723 1.00 94.50 244 LEU A O 1
ATOM 1900 N N . ALA A 1 245 ? 0.953 7.368 -0.554 1.00 95.38 245 ALA A N 1
ATOM 1901 C CA . ALA A 1 245 ? 2.189 8.090 -0.784 1.00 95.38 245 ALA A CA 1
ATOM 1902 C C . ALA A 1 245 ? 2.432 8.264 -2.287 1.00 95.38 245 ALA A C 1
ATOM 1904 O O . ALA A 1 245 ? 2.177 7.368 -3.096 1.00 95.38 245 ALA A O 1
ATOM 1905 N N . ARG A 1 246 ? 2.941 9.438 -2.650 1.00 95.25 246 ARG A N 1
ATOM 1906 C CA . ARG A 1 246 ? 3.375 9.814 -3.989 1.00 95.25 246 ARG A CA 1
ATOM 1907 C C . ARG A 1 246 ? 4.871 9.594 -4.122 1.00 95.25 246 ARG A C 1
ATOM 1909 O O . ARG A 1 246 ? 5.659 10.199 -3.396 1.00 95.25 246 ARG A O 1
ATOM 1916 N N . PHE A 1 247 ? 5.244 8.770 -5.089 1.00 94.75 247 PHE A N 1
ATOM 1917 C CA . PHE A 1 247 ? 6.620 8.517 -5.488 1.00 94.75 247 PHE A CA 1
ATOM 1918 C C . PHE A 1 247 ? 6.876 9.218 -6.827 1.00 94.75 247 PHE A C 1
ATOM 1920 O O . PHE A 1 247 ? 6.185 8.922 -7.811 1.00 94.75 247 PHE A O 1
ATOM 1927 N N . PRO A 1 248 ? 7.818 10.176 -6.882 1.00 93.19 248 PRO A N 1
ATOM 1928 C CA . PRO A 1 248 ? 8.094 10.926 -8.098 1.00 93.19 248 PRO A CA 1
ATOM 1929 C C . PRO A 1 248 ? 8.728 10.038 -9.171 1.00 93.19 248 PRO A C 1
ATOM 1931 O O . PRO A 1 248 ? 9.349 9.012 -8.886 1.00 93.19 248 PRO A O 1
ATOM 1934 N N . GLU A 1 249 ? 8.602 10.467 -10.425 1.00 90.94 249 GLU A N 1
ATOM 1935 C CA . GLU A 1 249 ? 9.316 9.829 -11.527 1.00 90.94 249 GLU A CA 1
ATOM 1936 C C . GLU A 1 249 ? 10.830 9.869 -11.264 1.00 90.94 249 GLU A C 1
ATOM 1938 O O . GLU A 1 249 ? 11.390 10.935 -11.013 1.00 90.94 249 GLU A O 1
ATOM 1943 N N . THR A 1 250 ? 11.483 8.705 -11.294 1.00 89.81 250 THR A N 1
ATOM 1944 C CA . THR A 1 250 ? 12.893 8.553 -10.898 1.00 89.81 250 THR A CA 1
ATOM 1945 C C . THR A 1 250 ? 13.676 7.824 -11.985 1.00 89.81 250 THR A C 1
ATOM 1947 O O . THR A 1 250 ? 13.203 6.835 -12.546 1.00 89.81 250 THR A O 1
ATOM 1950 N N . ILE A 1 251 ? 14.874 8.312 -12.310 1.00 88.25 251 ILE A N 1
ATOM 1951 C CA . ILE A 1 251 ? 15.752 7.689 -13.308 1.00 88.25 251 ILE A CA 1
ATOM 1952 C C . ILE A 1 251 ? 16.297 6.367 -12.758 1.00 88.25 251 ILE A C 1
ATOM 1954 O O . ILE A 1 251 ? 16.723 6.302 -11.606 1.00 88.25 251 ILE A O 1
ATOM 1958 N N . ALA A 1 252 ? 16.268 5.315 -13.579 1.00 85.44 252 ALA A N 1
ATOM 1959 C CA . ALA A 1 252 ? 16.812 4.017 -13.199 1.00 85.44 252 ALA A CA 1
ATOM 1960 C C . ALA A 1 252 ? 18.341 4.110 -13.044 1.00 85.44 252 ALA A C 1
ATOM 1962 O O . ALA A 1 252 ? 19.016 4.684 -13.903 1.00 85.44 252 ALA A O 1
ATOM 1963 N N . GLY A 1 253 ? 18.866 3.562 -11.944 1.00 75.56 253 GLY A N 1
ATOM 1964 C CA . GLY A 1 253 ? 20.284 3.651 -11.588 1.00 75.56 253 GLY A CA 1
ATOM 1965 C C . GLY A 1 253 ? 21.223 3.003 -12.609 1.00 75.56 253 GLY A C 1
ATOM 1966 O O . GLY A 1 253 ? 20.821 2.198 -13.453 1.00 75.56 253 GLY A O 1
ATOM 1967 N N . SER A 1 254 ? 22.503 3.365 -12.531 1.00 69.56 254 SER A N 1
ATOM 1968 C CA . SER A 1 254 ? 23.523 2.931 -13.482 1.00 69.56 254 SER A CA 1
ATOM 1969 C C . SER A 1 254 ? 24.159 1.570 -13.175 1.00 69.56 254 SER A C 1
ATOM 1971 O O . SER A 1 254 ? 24.720 1.009 -14.112 1.00 69.56 254 SER A O 1
ATOM 1973 N N . ASP A 1 255 ? 24.013 0.979 -11.980 1.00 70.00 255 ASP A N 1
ATOM 1974 C CA . ASP A 1 255 ? 24.692 -0.273 -11.589 1.00 70.00 255 ASP A CA 1
ATOM 1975 C C . ASP A 1 255 ? 23.729 -1.437 -11.269 1.00 70.00 255 ASP A C 1
ATOM 1977 O O . ASP A 1 255 ? 22.690 -1.269 -10.637 1.00 70.00 255 ASP A O 1
ATOM 1981 N N . ALA A 1 256 ? 24.089 -2.662 -11.677 1.00 59.53 256 ALA A N 1
ATOM 1982 C CA . ALA A 1 256 ? 23.227 -3.853 -11.602 1.00 59.53 256 ALA A CA 1
ATOM 1983 C C . ALA A 1 256 ? 22.776 -4.302 -10.186 1.00 59.53 256 ALA A C 1
ATOM 1985 O O . ALA A 1 256 ? 21.722 -4.929 -10.104 1.00 59.53 256 ALA A O 1
ATOM 1986 N N . PRO A 1 257 ? 23.479 -3.993 -9.072 1.00 61.72 257 PRO A N 1
ATOM 1987 C CA . PRO A 1 257 ? 22.917 -4.175 -7.732 1.00 61.72 257 PRO A CA 1
ATOM 1988 C C . PRO A 1 257 ? 22.363 -2.881 -7.103 1.00 61.72 257 PRO A C 1
ATOM 1990 O O . PRO A 1 257 ? 21.864 -2.934 -5.980 1.00 61.72 257 PRO A O 1
ATOM 1993 N N . SER A 1 258 ? 22.459 -1.714 -7.758 1.00 61.69 258 SER A N 1
ATOM 1994 C CA . SER A 1 258 ? 22.016 -0.450 -7.157 1.00 61.69 258 SER A CA 1
ATOM 1995 C C . SER A 1 258 ? 20.497 -0.307 -7.265 1.00 61.69 258 SER A C 1
ATOM 1997 O O . SER A 1 258 ? 19.965 0.049 -8.315 1.00 61.69 258 SER A O 1
ATOM 1999 N N . LEU A 1 259 ? 19.795 -0.584 -6.169 1.00 76.12 259 LEU A N 1
ATOM 2000 C CA . LEU A 1 259 ? 18.402 -0.189 -5.995 1.00 76.12 259 LEU A CA 1
ATOM 2001 C C . LEU A 1 259 ? 18.372 1.242 -5.465 1.00 76.12 259 LEU A C 1
ATOM 2003 O O . LEU A 1 259 ? 18.784 1.491 -4.332 1.00 76.12 259 LEU A O 1
ATOM 2007 N N . ALA A 1 260 ? 17.891 2.186 -6.271 1.00 81.00 260 ALA A N 1
ATOM 2008 C CA . ALA A 1 260 ? 17.729 3.558 -5.813 1.00 81.00 260 ALA A CA 1
ATOM 2009 C C . ALA A 1 260 ? 16.542 3.623 -4.844 1.00 81.00 260 ALA A C 1
ATOM 2011 O O . ALA A 1 260 ? 15.394 3.426 -5.247 1.00 81.00 260 ALA A O 1
ATOM 2012 N N . THR A 1 261 ? 16.808 3.872 -3.562 1.00 88.69 261 THR A N 1
ATOM 2013 C CA . THR A 1 261 ? 15.756 4.094 -2.565 1.00 88.69 261 THR A CA 1
ATOM 2014 C C . THR A 1 261 ? 15.156 5.484 -2.757 1.00 88.69 261 THR A C 1
ATOM 2016 O O . THR A 1 261 ? 15.857 6.491 -2.682 1.00 88.69 261 THR A O 1
ATOM 2019 N N . VAL A 1 262 ? 13.845 5.537 -2.969 1.00 91.75 262 VAL A N 1
ATOM 2020 C CA . VAL A 1 262 ? 13.076 6.761 -3.193 1.00 91.75 262 VAL A CA 1
ATOM 2021 C C . VAL A 1 262 ? 12.090 6.941 -2.049 1.00 91.75 262 VAL A C 1
ATOM 2023 O O . VAL A 1 262 ? 11.270 6.061 -1.777 1.00 91.75 262 VAL A O 1
ATOM 2026 N N . ALA A 1 263 ? 12.179 8.083 -1.372 1.00 93.69 263 ALA A N 1
ATOM 2027 C CA . ALA A 1 263 ? 11.219 8.471 -0.349 1.00 93.69 263 ALA A CA 1
ATOM 2028 C C . ALA A 1 263 ? 9.899 8.909 -1.000 1.00 93.69 263 ALA A C 1
ATOM 2030 O O . ALA A 1 263 ? 9.889 9.686 -1.958 1.00 93.69 263 ALA A O 1
ATOM 2031 N N . GLY A 1 264 ? 8.791 8.397 -0.477 1.00 94.31 264 GLY A N 1
ATOM 2032 C CA . GLY A 1 264 ? 7.448 8.824 -0.840 1.00 94.31 264 GLY A CA 1
ATOM 2033 C C . GLY A 1 264 ? 7.027 10.044 -0.029 1.00 94.31 264 GLY A C 1
ATOM 2034 O O . GLY A 1 264 ? 7.455 10.236 1.106 1.00 94.31 264 GLY A O 1
ATOM 2035 N N . THR A 1 265 ? 6.161 10.874 -0.602 1.00 95.50 265 THR A N 1
ATOM 2036 C CA . THR A 1 265 ? 5.497 11.972 0.118 1.00 95.50 265 THR A CA 1
ATOM 2037 C C . THR A 1 265 ? 4.042 11.595 0.343 1.00 95.50 265 THR A C 1
ATOM 2039 O O . THR A 1 265 ? 3.371 11.232 -0.620 1.00 95.50 265 THR A O 1
ATOM 2042 N N . CYS A 1 266 ? 3.539 11.657 1.578 1.00 95.88 266 CYS A N 1
ATOM 2043 C CA . CYS A 1 266 ? 2.122 11.390 1.827 1.00 95.88 266 CYS A CA 1
ATOM 2044 C C . CYS A 1 266 ? 1.233 12.332 1.004 1.00 95.88 266 CYS A C 1
ATOM 2046 O O . CYS A 1 266 ? 1.568 13.503 0.816 1.00 95.88 266 CYS A O 1
ATOM 2048 N N . VAL A 1 267 ? 0.119 11.809 0.491 1.00 96.00 267 VAL A N 1
ATOM 2049 C CA . VAL A 1 267 ? -0.899 12.628 -0.180 1.00 96.00 267 VAL A CA 1
ATOM 2050 C C . VAL A 1 267 ? -1.537 13.606 0.809 1.00 96.00 267 VAL A C 1
ATOM 2052 O O . VAL A 1 267 ? -1.425 13.437 2.025 1.00 96.00 267 VAL A O 1
ATOM 2055 N N . ASP A 1 268 ? -2.221 14.626 0.294 1.00 95.38 268 ASP A N 1
ATOM 2056 C CA . ASP A 1 268 ? -2.910 15.604 1.135 1.00 95.38 268 ASP A CA 1
ATOM 2057 C C . ASP A 1 268 ? -3.870 14.905 2.110 1.00 95.38 268 ASP A C 1
ATOM 2059 O O . ASP A 1 268 ? -4.583 13.969 1.742 1.00 95.38 268 ASP A O 1
ATOM 2063 N N . HIS A 1 269 ? -3.872 15.357 3.367 1.00 95.44 269 HIS A N 1
ATOM 2064 C CA . HIS A 1 269 ? -4.654 14.769 4.463 1.00 95.44 269 HIS A CA 1
ATOM 2065 C C . HIS A 1 269 ? -4.297 13.310 4.813 1.00 95.44 269 HIS A C 1
ATOM 2067 O O . HIS A 1 269 ? -5.074 12.623 5.480 1.00 95.44 269 HIS A O 1
ATOM 2073 N N . ALA A 1 270 ? -3.115 12.837 4.410 1.00 96.06 270 ALA A N 1
ATOM 2074 C CA . ALA A 1 270 ? -2.525 11.593 4.885 1.00 96.06 270 ALA A CA 1
ATOM 2075 C C . ALA A 1 270 ? -1.249 11.860 5.691 1.00 96.06 270 ALA A C 1
ATOM 2077 O O . ALA A 1 270 ? -0.478 12.773 5.397 1.00 96.06 270 ALA A O 1
ATOM 2078 N N . MET A 1 271 ? -0.996 11.026 6.695 1.00 95.12 271 MET A N 1
ATOM 2079 C CA . MET A 1 271 ? 0.213 11.090 7.509 1.00 95.12 271 MET A CA 1
ATOM 2080 C C . MET A 1 271 ? 0.705 9.698 7.898 1.00 95.12 271 MET A C 1
ATOM 2082 O O . MET A 1 271 ? -0.045 8.721 7.876 1.00 95.12 271 MET A O 1
ATOM 2086 N N . VAL A 1 272 ? 1.979 9.605 8.273 1.00 94.94 272 VAL A N 1
ATOM 2087 C CA . VAL A 1 272 ? 2.539 8.387 8.867 1.00 94.94 272 VAL A CA 1
ATOM 2088 C C . VAL A 1 272 ? 2.126 8.349 10.345 1.00 94.94 272 VAL A C 1
ATOM 2090 O O . VAL A 1 272 ? 2.362 9.330 11.056 1.00 94.94 272 VAL A O 1
ATOM 2093 N N . PRO A 1 273 ? 1.492 7.266 10.834 1.00 91.19 273 PRO A N 1
ATOM 2094 C CA . PRO A 1 273 ? 1.100 7.165 12.237 1.00 91.19 273 PRO A CA 1
ATOM 2095 C C . PRO A 1 273 ? 2.333 7.149 13.161 1.00 91.19 273 PRO A C 1
ATOM 2097 O O . PRO A 1 273 ? 3.416 6.728 12.745 1.00 91.19 273 PRO A O 1
ATOM 2100 N N . PRO A 1 274 ? 2.203 7.570 14.431 1.00 86.00 274 PRO A N 1
ATOM 2101 C CA . PRO A 1 274 ? 3.317 7.571 15.375 1.00 86.00 274 PRO A CA 1
ATOM 2102 C C . PRO A 1 274 ? 3.864 6.151 15.590 1.00 86.00 274 PRO A C 1
ATOM 2104 O O . PRO A 1 274 ? 3.131 5.242 15.971 1.00 86.00 274 PRO A O 1
ATOM 2107 N N . GLY A 1 275 ? 5.165 5.966 15.341 1.00 86.00 275 GLY A N 1
ATOM 2108 C CA . GLY A 1 275 ? 5.824 4.653 15.369 1.00 86.00 275 GLY A CA 1
ATOM 2109 C C . GLY A 1 275 ? 5.712 3.850 14.065 1.00 86.00 275 GLY A C 1
ATOM 2110 O O . GLY A 1 275 ? 6.232 2.738 14.004 1.00 86.00 275 GLY A O 1
ATOM 2111 N N . GLY A 1 276 ? 5.058 4.398 13.036 1.00 85.38 276 GLY A N 1
ATOM 2112 C CA . GLY A 1 276 ? 5.029 3.846 11.684 1.00 85.38 276 GLY A CA 1
ATOM 2113 C C . GLY A 1 276 ? 6.311 4.129 10.897 1.00 85.38 276 GLY A C 1
ATOM 2114 O O . GLY A 1 276 ? 7.068 5.046 11.212 1.00 85.38 276 GLY A O 1
ATOM 2115 N N . GLU A 1 277 ? 6.551 3.331 9.857 1.00 92.19 277 GLU A N 1
ATOM 2116 C CA . GLU A 1 277 ? 7.680 3.519 8.943 1.00 92.19 277 GLU A CA 1
ATOM 2117 C C . GLU A 1 277 ? 7.334 4.513 7.827 1.00 92.19 277 GLU A C 1
ATOM 2119 O O . GLU A 1 277 ? 6.246 4.458 7.250 1.00 92.19 277 GLU A O 1
ATOM 2124 N N . GLU A 1 278 ? 8.279 5.395 7.489 1.00 92.56 278 GLU A N 1
ATOM 2125 C CA . GLU A 1 278 ? 8.125 6.321 6.365 1.00 92.56 278 GLU A CA 1
ATOM 2126 C C . GLU A 1 278 ? 8.036 5.574 5.022 1.00 92.56 278 GLU A C 1
ATOM 2128 O O . GLU A 1 278 ? 8.796 4.619 4.801 1.00 92.56 278 GLU A O 1
ATOM 2133 N N . PRO A 1 279 ? 7.152 6.022 4.107 1.00 95.56 279 PRO A N 1
ATOM 2134 C CA . PRO A 1 279 ? 6.942 5.376 2.820 1.00 95.56 279 PRO A CA 1
ATOM 2135 C C . PRO A 1 279 ? 8.203 5.464 1.955 1.00 95.56 279 PRO A C 1
ATOM 2137 O O . PRO A 1 279 ? 8.685 6.547 1.622 1.00 95.56 279 PRO A O 1
ATOM 2140 N N . ARG A 1 280 ? 8.734 4.315 1.550 1.00 94.00 280 ARG A N 1
ATOM 2141 C CA . ARG A 1 280 ? 9.907 4.181 0.685 1.00 94.00 280 ARG A CA 1
ATOM 2142 C C . ARG A 1 280 ? 9.671 3.104 -0.362 1.00 94.00 280 ARG A C 1
ATOM 2144 O O . ARG A 1 280 ? 9.062 2.071 -0.092 1.00 94.00 280 ARG A O 1
ATOM 2151 N N . MET A 1 281 ? 10.209 3.350 -1.546 1.00 92.25 281 MET A N 1
ATOM 2152 C CA . MET A 1 281 ? 10.201 2.430 -2.678 1.00 92.25 281 MET A CA 1
ATOM 2153 C C . MET A 1 281 ? 11.610 2.279 -3.240 1.00 92.25 281 MET A C 1
ATOM 2155 O O . MET A 1 281 ? 12.477 3.119 -3.008 1.00 92.25 281 MET A O 1
ATOM 2159 N N . HIS A 1 282 ? 11.840 1.211 -3.994 1.00 91.00 282 HIS A N 1
ATOM 2160 C CA . HIS A 1 282 ? 13.124 0.948 -4.640 1.00 91.00 282 HIS A CA 1
ATOM 2161 C C . HIS A 1 282 ? 12.943 0.941 -6.155 1.00 91.00 282 HIS A C 1
ATOM 2163 O O . HIS A 1 282 ? 12.165 0.140 -6.664 1.00 91.00 282 HIS A O 1
ATOM 2169 N N . CYS A 1 283 ? 13.642 1.829 -6.861 1.00 90.38 283 CYS A N 1
ATOM 2170 C CA . CYS A 1 283 ? 13.648 1.878 -8.321 1.00 90.38 283 CYS A CA 1
ATOM 2171 C C . CYS A 1 283 ? 14.784 1.003 -8.867 1.00 90.38 283 CYS A C 1
ATOM 2173 O O . CYS A 1 283 ? 15.955 1.214 -8.531 1.00 90.38 283 CYS A O 1
ATOM 2175 N N . ALA A 1 284 ? 14.432 0.012 -9.684 1.00 88.38 284 ALA A N 1
ATOM 2176 C CA . ALA A 1 284 ? 15.368 -0.924 -10.295 1.00 88.38 284 ALA A CA 1
ATOM 2177 C C . ALA A 1 284 ? 15.928 -0.419 -11.639 1.00 88.38 284 ALA A C 1
ATOM 2179 O O . ALA A 1 284 ? 15.410 0.518 -12.251 1.00 88.38 284 ALA A O 1
ATOM 2180 N N . VAL A 1 285 ? 17.009 -1.055 -12.111 1.00 85.56 285 VAL A N 1
ATOM 2181 C CA . VAL A 1 285 ? 17.718 -0.702 -13.362 1.00 85.56 285 VAL A CA 1
ATOM 2182 C C . VAL A 1 285 ? 16.878 -0.900 -14.632 1.00 85.56 285 VAL A C 1
ATOM 2184 O O . VAL A 1 285 ? 17.154 -0.310 -15.678 1.00 85.56 285 VAL A O 1
ATOM 2187 N N . ASP A 1 286 ? 15.841 -1.729 -14.557 1.00 84.00 286 ASP A N 1
ATOM 2188 C CA . ASP A 1 286 ? 14.851 -1.961 -15.610 1.00 84.00 286 ASP A CA 1
ATOM 2189 C C . ASP A 1 286 ? 13.697 -0.938 -15.592 1.00 84.00 286 ASP A C 1
ATOM 2191 O O . ASP A 1 286 ? 12.875 -0.919 -16.511 1.00 84.00 286 ASP A O 1
ATOM 2195 N N . GLY A 1 287 ? 13.679 -0.024 -14.616 1.00 86.25 287 GLY A N 1
ATOM 2196 C CA . GLY A 1 287 ? 12.638 0.986 -14.462 1.00 86.25 287 GLY A CA 1
ATOM 2197 C C . GLY A 1 287 ? 11.376 0.476 -13.766 1.00 86.25 287 GLY A C 1
ATOM 2198 O O . GLY A 1 287 ? 10.327 1.107 -13.915 1.00 86.25 287 GLY A O 1
ATOM 2199 N N . GLU A 1 288 ? 11.457 -0.635 -13.030 1.00 89.38 288 GLU A N 1
ATOM 2200 C CA . GLU A 1 288 ? 10.362 -1.132 -12.195 1.00 89.38 288 GLU A CA 1
ATOM 2201 C C . GLU A 1 288 ? 10.486 -0.687 -10.728 1.00 89.38 288 GLU A C 1
ATOM 2203 O O . GLU A 1 288 ? 11.581 -0.557 -10.170 1.00 89.38 288 GLU A O 1
ATOM 2208 N N . TRP A 1 289 ? 9.333 -0.445 -10.096 1.00 90.88 289 TRP A N 1
ATOM 2209 C CA . TRP A 1 289 ? 9.242 -0.224 -8.653 1.00 90.88 289 TRP A CA 1
ATOM 2210 C C . TRP A 1 289 ? 9.191 -1.565 -7.928 1.00 90.88 289 TRP A C 1
ATOM 2212 O O . TRP A 1 289 ? 8.345 -2.406 -8.226 1.00 90.88 289 TRP A O 1
ATOM 2222 N N . LEU A 1 290 ? 10.078 -1.744 -6.954 1.00 89.25 290 LEU A N 1
ATOM 2223 C CA . LEU A 1 290 ? 10.173 -2.952 -6.142 1.00 89.25 290 LEU A CA 1
ATOM 2224 C C . LEU A 1 290 ? 9.612 -2.719 -4.728 1.00 89.25 290 LEU A C 1
ATOM 2226 O O . LEU A 1 290 ? 8.664 -1.966 -4.544 1.00 89.25 290 LEU A O 1
ATOM 2230 N N . VAL A 1 291 ? 10.172 -3.414 -3.735 1.00 86.75 291 VAL A N 1
ATOM 2231 C CA . VAL A 1 291 ? 9.669 -3.572 -2.361 1.00 86.75 291 VAL A CA 1
ATOM 2232 C C . VAL A 1 291 ? 9.110 -2.265 -1.759 1.00 86.75 291 VAL A C 1
ATOM 2234 O O . VAL A 1 291 ? 9.903 -1.349 -1.502 1.00 86.75 291 VAL A O 1
ATOM 2237 N N . PRO A 1 292 ? 7.786 -2.196 -1.483 1.00 89.94 292 PRO A N 1
ATOM 2238 C CA . PRO A 1 292 ? 7.185 -1.110 -0.716 1.00 89.94 292 PRO A CA 1
ATOM 2239 C C . PRO A 1 292 ? 7.514 -1.262 0.770 1.00 89.94 292 PRO A C 1
ATOM 2241 O O . PRO A 1 292 ? 7.343 -2.338 1.344 1.00 89.94 292 PRO A O 1
ATOM 2244 N N . ILE A 1 293 ? 7.961 -0.177 1.397 1.00 89.56 293 ILE A N 1
ATOM 2245 C CA . ILE A 1 293 ? 8.243 -0.103 2.834 1.00 89.56 293 ILE A CA 1
ATOM 2246 C C . ILE A 1 293 ? 7.469 1.082 3.400 1.00 89.56 293 ILE A C 1
ATOM 2248 O O . ILE A 1 293 ? 7.586 2.179 2.868 1.00 89.56 293 ILE A O 1
ATOM 2252 N N . GLY A 1 294 ? 6.708 0.878 4.473 1.00 91.19 294 GLY A N 1
ATOM 2253 C CA . GLY A 1 294 ? 5.880 1.930 5.063 1.00 91.19 294 GLY A CA 1
ATOM 2254 C C . GLY A 1 294 ? 4.673 2.336 4.205 1.00 91.19 294 GLY A C 1
ATOM 2255 O O . GLY A 1 294 ? 4.541 1.970 3.036 1.00 91.19 294 GLY A O 1
ATOM 2256 N N . GLN A 1 295 ? 3.760 3.090 4.813 1.00 91.81 295 GLN A N 1
ATOM 2257 C CA . GLN A 1 295 ? 2.569 3.636 4.157 1.00 91.81 295 GLN A CA 1
ATOM 2258 C C . GLN A 1 295 ? 2.060 4.864 4.915 1.00 91.81 295 GLN A C 1
ATOM 2260 O O . GLN A 1 295 ? 2.338 5.034 6.103 1.00 91.81 295 GLN A O 1
ATOM 2265 N N . CYS A 1 296 ? 1.271 5.689 4.236 1.00 95.50 296 CYS A N 1
ATOM 2266 C CA . CYS A 1 296 ? 0.534 6.779 4.857 1.00 95.50 296 CYS A CA 1
ATOM 2267 C C . CYS A 1 296 ? -0.908 6.345 5.134 1.00 95.50 296 CYS A C 1
ATOM 2269 O O . CYS A 1 296 ? -1.468 5.504 4.430 1.00 95.50 296 CYS A O 1
ATOM 2271 N N . LEU A 1 297 ? -1.520 6.942 6.151 1.00 95.75 297 LEU A N 1
ATOM 2272 C CA . LEU A 1 297 ? -2.912 6.724 6.527 1.00 95.75 297 LEU A CA 1
ATOM 2273 C C . LEU A 1 297 ? -3.654 8.056 6.514 1.00 95.75 297 LEU A C 1
ATOM 2275 O O . LEU A 1 297 ? -3.079 9.083 6.869 1.00 95.75 297 LEU A O 1
ATOM 2279 N N . CYS A 1 298 ? -4.928 8.045 6.121 1.00 96.44 298 CYS A N 1
ATOM 2280 C CA . CYS A 1 298 ? -5.739 9.258 6.179 1.00 96.44 298 CYS A CA 1
ATOM 2281 C C . CYS A 1 298 ? -5.912 9.715 7.631 1.00 96.44 298 CYS A C 1
ATOM 2283 O O . CYS A 1 298 ? -6.184 8.896 8.519 1.00 96.44 298 CYS A O 1
ATOM 2285 N N . GLN A 1 299 ? -5.749 11.019 7.841 1.00 95.62 299 GLN A N 1
ATOM 2286 C CA . GLN A 1 299 ? -5.865 11.666 9.144 1.00 95.62 299 GLN A CA 1
ATOM 2287 C C . GLN A 1 299 ? -7.308 11.633 9.686 1.00 95.62 299 GLN A C 1
ATOM 2289 O O . GLN A 1 299 ? -8.238 11.202 8.994 1.00 95.62 299 GLN A O 1
ATOM 2294 N N . GLU A 1 300 ? -7.521 12.093 10.922 1.00 94.94 300 GLU A N 1
ATOM 2295 C CA . GLU A 1 300 ? -8.866 12.225 11.488 1.00 94.94 300 GLU A CA 1
ATOM 2296 C C . GLU A 1 300 ? -9.794 13.062 10.587 1.00 94.94 300 GLU A C 1
ATOM 2298 O O . GLU A 1 300 ? -9.395 14.064 9.997 1.00 94.94 300 GLU A O 1
ATOM 2303 N N . GLY A 1 301 ? -11.044 12.623 10.448 1.00 95.50 301 GLY A N 1
ATOM 2304 C CA . GLY A 1 301 ? -12.025 13.230 9.546 1.00 95.50 301 GLY A CA 1
ATOM 2305 C C . GLY A 1 301 ? -11.859 12.892 8.059 1.00 95.50 301 GLY A C 1
ATOM 2306 O O . GLY A 1 301 ? -12.673 13.363 7.268 1.00 95.50 301 GLY A O 1
ATOM 2307 N N . TYR A 1 302 ? -10.871 12.077 7.659 1.00 96.69 302 TYR A N 1
ATOM 2308 C CA . TYR A 1 302 ? -10.652 11.692 6.257 1.00 96.69 302 TYR A CA 1
ATOM 2309 C C . TYR A 1 302 ? -10.600 10.172 6.054 1.00 96.69 302 TYR A C 1
ATOM 2311 O O . TYR A 1 302 ? -9.963 9.425 6.803 1.00 96.69 302 TYR A O 1
ATOM 2319 N N . GLU A 1 303 ? -11.214 9.695 4.977 1.00 95.50 303 GLU A N 1
ATOM 2320 C CA . GLU A 1 303 ? -11.153 8.299 4.552 1.00 95.50 303 GLU A CA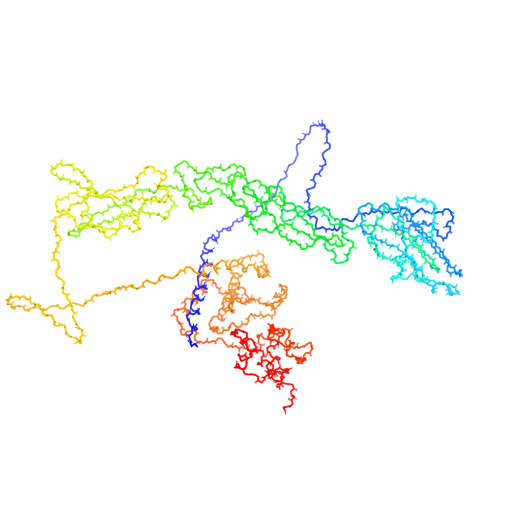 1
ATOM 2321 C C . GLU A 1 303 ? -10.463 8.126 3.206 1.00 95.50 303 GLU A C 1
ATOM 2323 O O . GLU A 1 303 ? -10.389 9.041 2.384 1.00 95.50 303 GLU A O 1
ATOM 2328 N N . LYS A 1 304 ? -9.944 6.917 2.989 1.00 95.31 304 LYS A N 1
ATOM 2329 C CA . LYS A 1 304 ? -9.314 6.547 1.730 1.00 95.31 304 LYS A CA 1
ATOM 2330 C C . LYS A 1 304 ? -10.390 6.292 0.681 1.00 95.31 304 LYS A C 1
ATOM 2332 O O . LYS A 1 304 ? -11.151 5.332 0.792 1.00 95.31 304 LYS A O 1
ATOM 2337 N N . VAL A 1 305 ? -10.375 7.097 -0.372 1.00 94.56 305 VAL A N 1
ATOM 2338 C CA . VAL A 1 305 ? -11.188 6.904 -1.571 1.00 94.56 305 VAL A CA 1
ATOM 2339 C C . VAL A 1 305 ? -10.232 6.798 -2.752 1.00 94.56 305 VAL A C 1
ATOM 2341 O O . VAL A 1 305 ? -9.558 7.762 -3.106 1.00 94.56 305 VAL A O 1
ATOM 2344 N N . GLU A 1 306 ? -10.146 5.600 -3.331 1.00 90.06 306 GLU A N 1
ATOM 2345 C CA . GLU A 1 306 ? -9.134 5.250 -4.339 1.00 90.06 306 GLU A CA 1
ATOM 2346 C C . GLU A 1 306 ? -7.703 5.469 -3.801 1.00 90.06 306 GLU A C 1
ATOM 2348 O O . GLU A 1 306 ? -7.298 4.783 -2.858 1.00 90.06 306 GLU A O 1
ATOM 2353 N N . ASP A 1 307 ? -6.959 6.423 -4.365 1.00 89.56 307 ASP A N 1
ATOM 2354 C CA . ASP A 1 307 ? -5.584 6.775 -3.984 1.00 89.56 307 ASP A CA 1
ATOM 2355 C C . ASP A 1 307 ? -5.480 8.160 -3.314 1.00 89.56 307 ASP A C 1
ATOM 2357 O O . ASP A 1 307 ? -4.388 8.719 -3.196 1.00 89.56 307 ASP A O 1
ATOM 2361 N N . ALA A 1 308 ? -6.607 8.718 -2.860 1.00 94.12 308 ALA A N 1
ATOM 2362 C CA . ALA A 1 308 ? -6.678 10.009 -2.178 1.00 94.12 308 ALA A CA 1
ATOM 2363 C C . ALA A 1 308 ? -7.406 9.906 -0.829 1.00 94.12 308 ALA A C 1
ATOM 2365 O O . ALA A 1 308 ? -8.192 8.987 -0.590 1.00 94.12 308 ALA A O 1
ATOM 2366 N N . CYS A 1 309 ? -7.161 10.880 0.048 1.00 96.19 309 CYS A N 1
ATOM 2367 C CA . CYS A 1 309 ? -7.929 11.061 1.274 1.00 96.19 309 CYS A CA 1
ATOM 2368 C C . CYS A 1 309 ? -9.032 12.095 1.038 1.00 96.19 309 CYS A C 1
ATOM 2370 O O . CYS A 1 309 ? -8.753 13.236 0.674 1.00 96.19 309 CYS A O 1
ATOM 2372 N N . GLN A 1 310 ? -10.285 11.692 1.238 1.00 96.19 310 GLN A N 1
ATOM 2373 C CA . GLN A 1 310 ? -11.454 12.564 1.125 1.00 96.19 310 GLN A CA 1
ATOM 2374 C C . GLN A 1 310 ? -12.083 12.774 2.496 1.00 96.19 310 GLN A C 1
ATOM 2376 O O . GLN A 1 310 ? -12.038 11.887 3.349 1.00 96.19 310 GLN A O 1
ATOM 2381 N N . ALA A 1 311 ? -12.637 13.964 2.715 1.00 96.75 311 ALA A N 1
ATOM 2382 C CA . ALA A 1 311 ? -13.296 14.295 3.966 1.00 96.75 311 ALA A CA 1
ATOM 2383 C C . ALA A 1 311 ? -14.530 13.401 4.172 1.00 96.75 311 ALA A C 1
ATOM 2385 O O . ALA A 1 311 ? -15.242 13.076 3.220 1.00 96.75 311 ALA A O 1
ATOM 2386 N N . CYS A 1 312 ? -14.791 13.006 5.419 1.00 96.50 312 CYS A N 1
ATOM 2387 C CA . CYS A 1 312 ? -15.971 12.219 5.754 1.00 96.50 312 CYS A CA 1
ATOM 2388 C C . CYS A 1 312 ? -17.243 12.933 5.291 1.00 96.50 312 CYS A C 1
ATOM 2390 O O . CYS A 1 312 ? -17.421 14.125 5.547 1.00 96.50 312 CYS A O 1
ATOM 2392 N N . SER A 1 313 ? -18.151 12.185 4.666 1.00 96.25 313 SER A N 1
ATOM 2393 C CA . SER A 1 313 ? -19.457 12.710 4.260 1.00 96.25 313 SER A CA 1
ATOM 2394 C C . SER A 1 313 ? -20.285 13.186 5.470 1.00 96.25 313 SER A C 1
ATOM 2396 O O . SER A 1 313 ? -20.120 12.649 6.568 1.00 96.25 313 SER A O 1
ATOM 2398 N N . PRO A 1 314 ? -21.224 14.138 5.301 1.00 95.88 314 PRO A N 1
ATOM 2399 C CA . PRO A 1 314 ? -22.093 14.589 6.388 1.00 95.88 314 PRO A CA 1
ATOM 2400 C C . PRO A 1 314 ? -22.845 13.433 7.065 1.00 95.88 314 PRO A C 1
ATOM 2402 O O . PRO A 1 314 ? -23.406 12.562 6.394 1.00 95.88 314 PRO A O 1
ATOM 2405 N N . GLY A 1 315 ? -22.867 13.419 8.399 1.00 93.62 315 GLY A N 1
ATOM 2406 C CA . GLY A 1 315 ? -23.402 12.308 9.197 1.00 93.62 315 GLY A CA 1
ATOM 2407 C C . GLY A 1 315 ? -22.435 11.136 9.409 1.00 93.62 315 GLY A C 1
ATOM 2408 O O . GLY A 1 315 ? -22.828 10.128 10.007 1.00 93.62 315 GLY A O 1
ATOM 2409 N N . PHE A 1 316 ? -21.190 11.261 8.947 1.00 95.50 316 PHE A N 1
ATOM 2410 C CA . PHE A 1 316 ? -20.092 10.347 9.236 1.00 95.50 316 PHE A CA 1
ATOM 2411 C C . PHE A 1 316 ? -18.955 11.079 9.955 1.00 95.50 316 PHE A C 1
ATOM 2413 O O . PHE A 1 316 ? -18.854 12.306 9.913 1.00 95.50 316 PHE A O 1
ATOM 2420 N N . PHE A 1 317 ? -18.108 10.322 10.644 1.00 95.62 317 PHE A N 1
ATOM 2421 C CA . PHE A 1 317 ? -16.959 10.848 11.366 1.00 95.62 317 PHE A CA 1
ATOM 2422 C C . PHE A 1 317 ? -15.807 9.842 11.398 1.00 95.62 317 PHE A C 1
ATOM 2424 O O . PHE A 1 317 ? -16.002 8.638 11.209 1.00 95.62 317 PHE A O 1
ATOM 2431 N N . LYS A 1 318 ? -14.602 10.331 11.695 1.00 95.75 318 LYS A N 1
ATOM 2432 C CA . LYS A 1 318 ? -13.436 9.482 11.957 1.00 95.75 318 LYS A CA 1
ATOM 2433 C C . LYS A 1 318 ? -12.518 10.120 12.991 1.00 95.75 318 LYS A C 1
ATOM 2435 O O . LYS A 1 318 ? -11.959 11.182 12.741 1.00 95.75 318 LYS A O 1
ATOM 2440 N N . SER A 1 319 ? -12.341 9.453 14.126 1.00 93.44 319 SER A N 1
ATOM 2441 C CA . SER A 1 319 ? -11.619 10.002 15.279 1.00 93.44 319 SER A CA 1
ATOM 2442 C C . SER A 1 319 ? -10.125 9.686 15.321 1.00 93.44 319 SER A C 1
ATOM 2444 O O . SER A 1 319 ? -9.407 10.309 16.095 1.00 93.44 319 SER A O 1
ATOM 2446 N N . GLU A 1 32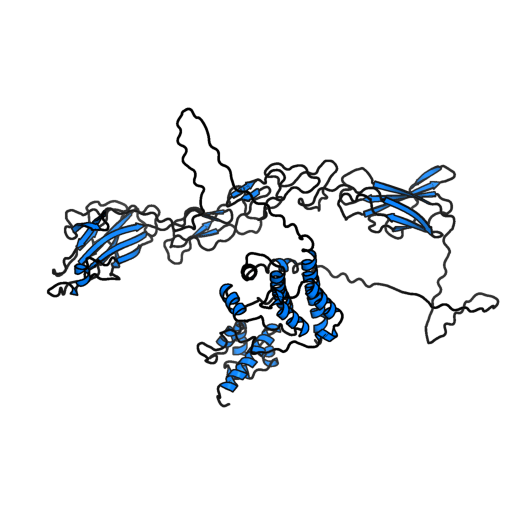0 ? -9.657 8.709 14.542 1.00 91.88 320 GLU A N 1
ATOM 2447 C CA . GLU A 1 320 ? -8.287 8.192 14.627 1.00 91.88 320 GLU A CA 1
ATOM 2448 C C . GLU A 1 320 ? -7.662 7.998 13.242 1.00 91.88 320 GLU A C 1
ATOM 2450 O O . GLU A 1 320 ? -8.334 7.576 12.294 1.00 91.88 320 GLU A O 1
ATOM 2455 N N . VAL A 1 321 ? -6.348 8.231 13.155 1.00 93.62 321 VAL A N 1
ATOM 2456 C CA . VAL A 1 321 ? -5.527 7.941 11.972 1.00 93.62 321 VAL A CA 1
ATOM 2457 C C . VAL A 1 321 ? -5.465 6.430 11.767 1.00 93.62 321 VAL A C 1
ATOM 2459 O O . VAL A 1 321 ? -4.815 5.704 12.517 1.00 93.62 321 VAL A O 1
ATOM 2462 N N . SER A 1 322 ? -6.182 5.938 10.765 1.00 90.44 322 SER A N 1
ATOM 2463 C CA . SER A 1 322 ? -6.383 4.502 10.562 1.00 90.44 322 SER A CA 1
ATOM 2464 C C . SER A 1 322 ? -6.747 4.184 9.112 1.00 90.44 322 SER A C 1
ATOM 2466 O O . SER A 1 322 ? -7.123 5.068 8.338 1.00 90.44 322 SER A O 1
ATOM 2468 N N . GLU A 1 323 ? -6.659 2.907 8.740 1.00 90.06 323 GLU A N 1
ATOM 2469 C CA . GLU A 1 323 ? -7.129 2.405 7.438 1.00 90.06 323 GLU A CA 1
ATOM 2470 C C . GLU A 1 323 ? -8.658 2.300 7.350 1.00 90.06 323 GLU A C 1
ATOM 2472 O O . GLU A 1 323 ? -9.196 2.037 6.275 1.00 90.06 323 GLU A O 1
ATOM 2477 N N . SER A 1 324 ? -9.369 2.482 8.467 1.00 90.81 324 SER A N 1
ATOM 2478 C CA . SER A 1 324 ? -10.819 2.336 8.494 1.00 90.81 324 SER A CA 1
ATOM 2479 C C . SER A 1 324 ? -11.517 3.482 7.741 1.00 90.81 324 SER A C 1
ATOM 2481 O O . SER A 1 324 ? -11.019 4.621 7.715 1.00 90.81 324 SER A O 1
ATOM 2483 N N . PRO A 1 325 ? -12.663 3.184 7.101 1.00 94.94 325 PRO A N 1
ATOM 2484 C CA . PRO A 1 325 ? -13.511 4.204 6.499 1.00 94.94 325 PRO A CA 1
ATOM 2485 C C . PRO A 1 325 ? -14.200 5.043 7.581 1.00 94.94 325 PRO A C 1
ATOM 2487 O O . PRO A 1 325 ? -14.200 4.691 8.765 1.00 94.94 325 PRO A O 1
ATOM 2490 N N . CYS A 1 326 ? -14.823 6.143 7.170 1.00 95.69 326 CYS A N 1
ATOM 2491 C CA . CYS A 1 326 ? -15.612 6.973 8.064 1.00 95.69 326 CYS A CA 1
ATOM 2492 C C . CYS A 1 326 ? -16.791 6.175 8.640 1.00 95.69 326 CYS A C 1
ATOM 2494 O O . CYS A 1 326 ? -17.517 5.466 7.936 1.00 95.69 326 CYS A O 1
ATOM 2496 N N . LEU A 1 327 ? -16.995 6.295 9.949 1.00 94.81 327 LEU A N 1
ATOM 2497 C CA . LEU A 1 327 ? -18.078 5.635 10.663 1.00 94.81 327 LEU A CA 1
ATOM 2498 C C . LEU A 1 327 ? -19.316 6.520 10.655 1.00 94.81 327 LEU A C 1
ATOM 2500 O O . LEU A 1 327 ? -19.227 7.739 10.774 1.00 94.81 327 LEU A O 1
ATOM 2504 N N . LYS A 1 328 ? -20.493 5.906 10.550 1.00 95.00 328 LYS A N 1
ATOM 2505 C CA . LYS A 1 328 ? -21.754 6.635 10.683 1.00 95.00 328 LYS A CA 1
ATOM 2506 C C . LYS A 1 328 ? -21.900 7.158 12.114 1.00 95.00 328 LYS A C 1
ATOM 2508 O O . LYS A 1 328 ? -21.604 6.427 13.060 1.00 95.00 328 LYS A O 1
ATOM 2513 N N . CYS A 1 329 ? -22.400 8.384 12.269 1.00 95.06 329 CYS A N 1
ATOM 2514 C CA . CYS A 1 329 ? -22.706 8.934 13.584 1.00 95.06 329 CYS A CA 1
ATOM 2515 C C . CYS A 1 329 ? -23.657 8.006 14.367 1.00 95.06 329 CYS A C 1
ATOM 2517 O O . CYS A 1 329 ? -24.642 7.514 13.798 1.00 95.06 329 CYS A O 1
ATOM 2519 N N . PRO A 1 330 ? -23.358 7.735 15.650 1.00 94.75 330 PRO A N 1
ATOM 2520 C CA . PRO A 1 330 ? -24.166 6.851 16.478 1.00 94.75 330 PRO A CA 1
ATOM 2521 C C . PRO A 1 330 ? -25.504 7.507 16.863 1.00 94.75 330 PRO A C 1
ATOM 2523 O O . PRO A 1 330 ? -25.807 8.633 16.487 1.00 94.75 330 PRO A O 1
ATOM 2526 N N . VAL A 1 331 ? -26.365 6.790 17.586 1.00 93.31 331 VAL A N 1
ATOM 2527 C CA . VAL A 1 331 ? -27.655 7.355 18.016 1.00 93.31 331 VAL A CA 1
ATOM 2528 C C . VAL A 1 331 ? -27.466 8.453 19.071 1.00 93.31 331 VAL A C 1
ATOM 2530 O O . VAL A 1 331 ? -26.475 8.452 19.807 1.00 93.31 331 VAL A O 1
ATOM 2533 N N . HIS A 1 332 ? -28.438 9.367 19.154 1.00 94.56 332 HIS A N 1
ATOM 2534 C CA . HIS A 1 332 ? -28.442 10.519 20.070 1.00 94.56 332 HIS A CA 1
ATOM 2535 C C . HIS A 1 332 ? -27.293 11.514 19.843 1.00 94.56 332 HIS A C 1
ATOM 2537 O O . HIS A 1 332 ? -26.809 12.166 20.771 1.00 94.56 332 HIS A O 1
ATOM 2543 N N . THR A 1 333 ? -26.854 11.635 18.591 1.00 94.75 333 THR A N 1
ATOM 2544 C CA . THR A 1 333 ? -25.893 12.647 18.146 1.00 94.75 333 THR A CA 1
ATOM 2545 C C . THR A 1 333 ? -26.483 13.498 17.037 1.00 94.75 333 THR A C 1
ATOM 2547 O O . THR A 1 333 ? -27.235 12.998 16.199 1.00 94.75 333 THR A O 1
ATOM 2550 N N . LEU A 1 334 ? -26.066 14.758 16.984 1.00 93.50 334 LEU A N 1
ATOM 2551 C CA . LEU A 1 334 ? -26.386 15.675 15.900 1.00 93.50 334 LEU A CA 1
ATOM 2552 C C . LEU A 1 334 ? -25.726 15.232 14.586 1.00 93.50 334 LEU A C 1
ATOM 2554 O O . LEU A 1 334 ? -24.731 14.502 14.570 1.00 93.50 334 LEU A O 1
ATOM 2558 N N . LEU A 1 335 ? -26.287 15.695 13.467 1.00 91.81 335 LEU A N 1
ATOM 2559 C CA . LEU A 1 335 ? -25.716 15.456 12.144 1.00 91.81 335 LEU A CA 1
ATOM 2560 C C . LEU A 1 335 ? -24.354 16.154 12.038 1.00 91.81 335 LEU A C 1
ATOM 2562 O O . LEU A 1 335 ? -24.269 17.374 12.176 1.00 91.81 335 LEU A O 1
ATOM 2566 N N . SER A 1 336 ? -23.299 15.383 11.780 1.00 93.69 336 SER A N 1
ATOM 2567 C CA . SER A 1 336 ? -21.949 15.924 11.653 1.00 93.69 336 SER A CA 1
ATOM 2568 C C . SER A 1 336 ? -21.742 16.682 10.330 1.00 93.69 336 SER A C 1
ATOM 2570 O O . SER A 1 336 ? -22.322 16.299 9.306 1.00 93.69 336 SER A O 1
ATOM 2572 N N . PRO A 1 337 ? -20.908 17.742 10.325 1.00 93.81 337 PRO A N 1
ATOM 2573 C CA . PRO A 1 337 ? -20.460 18.393 9.096 1.00 93.81 337 PRO A CA 1
ATOM 2574 C C . PRO A 1 337 ? -19.480 17.503 8.311 1.00 93.81 337 PRO A C 1
ATOM 2576 O O . PRO A 1 337 ? -19.038 16.458 8.789 1.00 93.81 337 PRO A O 1
ATOM 2579 N N . GLU A 1 338 ? -19.124 17.933 7.100 1.00 95.12 338 GLU A N 1
ATOM 2580 C CA . GLU A 1 338 ? -18.090 17.276 6.296 1.00 95.12 338 GLU A CA 1
ATOM 2581 C C . GLU A 1 338 ? -16.729 17.313 7.016 1.00 95.12 338 GLU A C 1
ATOM 2583 O O . GLU A 1 338 ? -16.350 18.332 7.597 1.00 95.12 338 GLU A O 1
ATOM 2588 N N . GLY A 1 339 ? -16.001 16.195 7.005 1.00 93.94 339 GLY A N 1
ATOM 2589 C CA . GLY A 1 339 ? -14.685 16.090 7.644 1.00 93.94 339 GLY A CA 1
ATOM 2590 C C . GLY A 1 339 ? -14.713 16.021 9.174 1.00 93.94 339 GLY A C 1
ATOM 2591 O O . GLY A 1 339 ? -13.721 16.345 9.825 1.00 93.94 339 GLY A O 1
ATOM 2592 N N . ALA A 1 340 ? -15.839 15.631 9.774 1.00 95.50 340 ALA A N 1
ATOM 2593 C CA . ALA A 1 340 ? -15.961 15.576 11.225 1.00 95.50 340 ALA A CA 1
ATOM 2594 C C . ALA A 1 340 ? -15.077 14.492 11.866 1.00 95.50 340 ALA A C 1
ATOM 2596 O O . ALA A 1 340 ? -15.020 13.343 11.425 1.00 95.50 340 ALA A O 1
ATOM 2597 N N . THR A 1 341 ? -14.438 14.843 12.980 1.00 94.62 341 THR A N 1
ATOM 2598 C CA . THR A 1 341 ? -13.618 13.915 13.774 1.00 94.62 341 THR A CA 1
ATOM 2599 C C . THR A 1 341 ? -14.419 13.220 14.876 1.00 94.62 341 THR A C 1
ATOM 2601 O O . THR A 1 341 ? -14.045 12.144 15.337 1.00 94.62 341 THR A O 1
ATOM 2604 N N . PHE A 1 342 ? -15.556 13.797 15.269 1.00 94.25 342 PHE A N 1
ATOM 2605 C CA . PHE A 1 342 ? -16.533 13.227 16.194 1.00 94.25 342 PHE A CA 1
ATOM 2606 C C . PHE A 1 342 ? -17.934 13.784 15.908 1.00 94.25 342 PHE A C 1
ATOM 2608 O O . PHE A 1 342 ? -18.074 14.824 15.265 1.00 94.25 342 PHE A O 1
ATOM 2615 N N . CYS A 1 343 ? -18.972 13.112 16.412 1.00 94.69 343 CYS A N 1
ATOM 2616 C CA . CYS A 1 343 ? -20.352 13.605 16.347 1.00 94.69 343 CYS A CA 1
ATOM 2617 C C . CYS A 1 343 ? -20.766 14.199 17.699 1.00 94.69 343 CYS A C 1
ATOM 2619 O O . CYS A 1 343 ? -20.653 13.534 18.739 1.00 94.69 343 CYS A O 1
ATOM 2621 N N . GLU A 1 344 ? -21.236 15.445 17.679 1.00 94.50 344 GLU A N 1
ATOM 2622 C CA . GLU A 1 344 ? -21.707 16.172 18.860 1.00 94.50 344 GLU A CA 1
ATOM 2623 C C . GLU A 1 344 ? -22.990 15.542 19.422 1.00 94.50 344 GLU A C 1
ATOM 2625 O O . GLU A 1 344 ? -23.821 15.034 18.669 1.00 94.50 344 GLU A O 1
ATOM 2630 N N . CYS A 1 345 ? -23.141 15.519 20.748 1.00 94.81 345 CYS A N 1
ATOM 2631 C CA . CYS A 1 345 ? -24.318 14.925 21.384 1.00 94.81 345 CYS A CA 1
ATOM 2632 C C . CYS A 1 345 ? -25.555 15.819 21.235 1.00 94.81 345 CYS A C 1
ATOM 2634 O O . CYS A 1 345 ? -25.452 17.043 21.243 1.00 94.81 345 CYS A O 1
ATOM 2636 N N . GLU A 1 346 ? -26.731 15.197 21.144 1.00 95.50 346 GLU A N 1
ATOM 2637 C CA . GLU A 1 346 ? -28.008 15.908 21.258 1.00 95.50 346 GLU A CA 1
ATOM 2638 C C . GLU A 1 346 ? -28.196 16.511 22.661 1.00 95.50 346 GLU A C 1
ATOM 2640 O O . GLU A 1 346 ? -27.624 16.043 23.650 1.00 95.50 346 GLU A O 1
ATOM 2645 N N . GLU A 1 347 ? -29.043 17.536 22.767 1.00 92.56 347 GLU A N 1
ATOM 2646 C CA . GLU A 1 347 ? -29.344 18.183 24.044 1.00 92.56 347 GLU A CA 1
ATOM 2647 C C . GLU A 1 347 ? -29.923 17.176 25.059 1.00 92.56 347 GLU A C 1
ATOM 2649 O O . GLU A 1 347 ? -30.885 16.457 24.783 1.00 92.56 347 GLU A O 1
ATOM 2654 N N . GLY A 1 348 ? -29.319 17.111 26.250 1.00 89.88 348 GLY A N 1
ATOM 2655 C CA . GLY A 1 348 ? -29.694 16.163 27.305 1.00 89.88 348 GLY A CA 1
ATOM 2656 C C . GLY A 1 348 ? -29.014 14.789 27.224 1.00 89.88 348 GLY A C 1
ATOM 2657 O O . GLY A 1 348 ? -29.260 13.952 28.099 1.00 89.88 348 GLY A O 1
ATOM 2658 N N . TYR A 1 349 ? -28.141 14.567 26.236 1.00 94.25 349 TYR A N 1
ATOM 2659 C CA . TYR A 1 349 ? -27.291 13.383 26.120 1.00 94.25 349 TYR A CA 1
ATOM 2660 C C . TYR A 1 349 ? -25.806 13.741 26.238 1.00 94.25 349 TYR A C 1
ATOM 2662 O O . TYR A 1 349 ? -25.369 14.838 25.899 1.00 94.25 349 TYR A O 1
ATOM 2670 N N . PHE A 1 350 ? -25.015 12.791 26.728 1.00 93.69 350 PHE A N 1
ATOM 2671 C CA . PHE A 1 350 ? -23.629 13.005 27.126 1.00 93.69 350 PHE A CA 1
ATOM 2672 C C . PHE A 1 350 ? -22.769 11.761 26.875 1.00 93.69 350 PHE A C 1
ATOM 2674 O O . PHE A 1 350 ? -23.278 10.646 26.730 1.00 93.69 350 PHE A O 1
ATOM 2681 N N . ARG A 1 351 ? -21.447 11.947 26.885 1.00 93.25 351 ARG A N 1
ATOM 2682 C CA . ARG A 1 351 ? -20.455 10.865 26.948 1.00 93.25 351 ARG A CA 1
ATOM 2683 C C . ARG A 1 351 ? -19.610 11.020 28.205 1.00 93.25 351 ARG A C 1
ATOM 2685 O O . ARG A 1 351 ? -19.273 12.143 28.584 1.00 93.25 351 ARG A O 1
ATOM 2692 N N . ALA A 1 352 ? -19.276 9.909 28.853 1.00 91.94 352 ALA A N 1
ATOM 2693 C CA . ALA A 1 352 ? -18.313 9.922 29.945 1.00 91.94 352 ALA A CA 1
ATOM 2694 C C . ALA A 1 352 ? -16.874 10.039 29.390 1.00 91.94 352 ALA A C 1
ATOM 2696 O O . ALA A 1 352 ? -16.633 9.639 28.252 1.00 91.94 352 ALA A O 1
ATOM 2697 N N . PRO A 1 353 ? -15.892 10.542 30.163 1.00 88.62 353 PRO A N 1
ATOM 2698 C CA . PRO A 1 353 ? -14.511 10.724 29.689 1.00 88.62 353 PRO A CA 1
ATOM 2699 C C . PRO A 1 353 ? -13.809 9.447 29.201 1.00 88.62 353 PRO A C 1
ATOM 2701 O O . PRO A 1 353 ? -12.865 9.521 28.423 1.00 88.62 353 PRO A O 1
ATOM 2704 N N . GLN A 1 354 ? -14.246 8.284 29.683 1.00 88.62 354 GLN A N 1
ATOM 2705 C CA . GLN A 1 354 ? -13.738 6.967 29.302 1.00 88.62 354 GLN A CA 1
ATOM 2706 C C . GLN A 1 354 ? -14.470 6.337 28.106 1.00 88.62 354 GLN A C 1
ATOM 2708 O O . GLN A 1 354 ? -14.065 5.268 27.650 1.00 88.62 354 GLN A O 1
ATOM 2713 N N . ASP A 1 355 ? -15.562 6.947 27.639 1.00 91.06 355 ASP A N 1
ATOM 2714 C CA . ASP A 1 355 ? -16.354 6.412 26.534 1.00 91.06 355 ASP A CA 1
ATOM 2715 C C . ASP A 1 355 ? -15.660 6.709 25.198 1.00 91.06 355 ASP A C 1
ATOM 2717 O O . ASP A 1 355 ? -15.126 7.798 24.976 1.00 91.06 355 ASP A O 1
ATOM 2721 N N . LEU A 1 35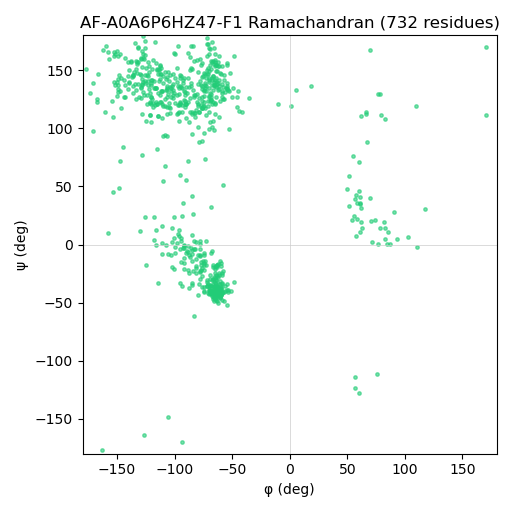6 ? -15.692 5.744 24.276 1.00 90.19 356 LEU A N 1
ATOM 2722 C CA . LEU A 1 356 ? -15.166 5.938 22.925 1.00 90.19 356 LEU A CA 1
ATOM 2723 C C . LEU A 1 356 ? -16.081 6.874 22.123 1.00 90.19 356 LEU A C 1
ATOM 2725 O O . LEU A 1 356 ? -17.301 6.855 22.281 1.00 90.19 356 LEU A O 1
ATOM 2729 N N . LEU A 1 357 ? -15.516 7.634 21.180 1.00 90.31 357 LEU A N 1
ATOM 2730 C CA . LEU A 1 357 ? -16.288 8.542 20.315 1.00 90.31 357 LEU A CA 1
ATOM 2731 C C . LEU A 1 357 ? -17.262 7.807 19.376 1.00 90.31 357 LEU A C 1
ATOM 2733 O O . LEU A 1 357 ? -18.238 8.395 18.912 1.00 90.31 357 LEU A O 1
ATOM 2737 N N . SER A 1 358 ? -17.032 6.512 19.146 1.00 89.69 358 SER A N 1
ATOM 2738 C CA . SER A 1 358 ? -17.941 5.614 18.430 1.00 89.69 358 SER A CA 1
ATOM 2739 C C . SER A 1 358 ? -19.137 5.139 19.250 1.00 89.69 358 SER A C 1
ATOM 2741 O O . SER A 1 358 ? -20.110 4.655 18.669 1.00 89.69 358 SER A O 1
ATOM 2743 N N . MET A 1 359 ? -19.111 5.296 20.577 1.00 91.69 359 MET A N 1
ATOM 2744 C CA . MET A 1 359 ? -20.257 4.976 21.424 1.00 91.69 359 MET A CA 1
ATOM 2745 C C . MET A 1 359 ? -21.344 6.063 21.306 1.00 91.69 359 MET A C 1
ATOM 2747 O O . MET A 1 359 ? -21.029 7.253 21.144 1.00 91.69 359 MET A O 1
ATOM 2751 N N . PRO A 1 360 ? -22.632 5.675 21.375 1.00 94.00 360 PRO A N 1
ATOM 2752 C CA . PRO A 1 360 ? -23.744 6.620 21.358 1.00 94.00 360 PRO A CA 1
ATOM 2753 C C . PRO A 1 360 ? -23.720 7.535 22.578 1.00 94.00 360 PRO A C 1
ATOM 2755 O O . PRO A 1 360 ? -23.200 7.171 23.634 1.00 94.00 360 PRO A O 1
ATOM 2758 N N . CYS A 1 361 ? -24.311 8.720 22.443 1.00 95.06 361 CYS A N 1
ATOM 2759 C CA . CYS A 1 361 ? -24.520 9.574 23.603 1.00 95.06 361 CYS A CA 1
ATOM 2760 C C . CYS A 1 361 ? -25.644 8.998 24.469 1.00 95.06 361 CYS A C 1
ATOM 2762 O O . CYS A 1 361 ? -26.621 8.429 23.982 1.00 95.06 361 CYS A O 1
ATOM 2764 N N . THR A 1 362 ? -25.483 9.125 25.778 1.00 95.50 362 THR A N 1
ATOM 2765 C CA . THR A 1 362 ? -26.322 8.475 26.790 1.00 95.50 362 THR A CA 1
ATOM 2766 C C . THR A 1 362 ? -26.825 9.503 27.791 1.00 95.50 362 THR A C 1
ATOM 2768 O O . THR A 1 362 ? -26.345 10.634 27.824 1.00 95.50 362 THR A O 1
ATOM 2771 N N . ARG A 1 363 ? -27.811 9.145 28.611 1.00 94.62 363 ARG A N 1
ATOM 2772 C CA . ARG A 1 363 ? -28.403 10.070 29.590 1.00 94.62 363 ARG A CA 1
ATOM 2773 C C . ARG A 1 363 ? -28.413 9.480 31.001 1.00 94.62 363 ARG A C 1
ATOM 2775 O O . ARG A 1 363 ? -28.219 8.273 31.146 1.00 94.62 363 ARG A O 1
ATOM 2782 N N . PRO A 1 364 ? -28.604 10.289 32.058 1.00 95.31 364 PRO A N 1
ATOM 2783 C CA . PRO A 1 364 ? -28.824 9.765 33.405 1.00 95.31 364 PRO A CA 1
ATOM 2784 C C . PRO A 1 364 ? -30.039 8.818 33.448 1.00 95.31 364 PRO A C 1
ATOM 2786 O O . PRO A 1 364 ? -31.003 9.047 32.712 1.00 95.31 364 PRO A O 1
ATOM 2789 N N . PRO A 1 365 ? -30.024 7.764 34.285 1.00 95.88 365 PRO A N 1
ATOM 2790 C CA . PRO A 1 365 ? -31.120 6.807 34.344 1.00 95.88 365 PRO A CA 1
ATOM 2791 C C . PRO A 1 365 ? -32.358 7.427 35.008 1.00 95.88 365 PRO A C 1
ATOM 2793 O O . PRO A 1 365 ? -32.273 8.416 35.744 1.00 95.88 365 PRO A O 1
ATOM 2796 N N . SER A 1 366 ? -33.524 6.813 34.801 1.00 95.81 366 SER A N 1
ATOM 2797 C CA . SER A 1 366 ? -34.728 7.138 35.569 1.00 95.81 366 SER A CA 1
ATOM 2798 C C . SER A 1 366 ? -34.591 6.688 37.031 1.00 95.81 366 SER A C 1
ATOM 2800 O O . SER A 1 366 ? -33.713 5.899 37.382 1.00 95.81 366 SER A O 1
ATOM 2802 N N . ALA A 1 367 ? -35.498 7.130 37.906 1.0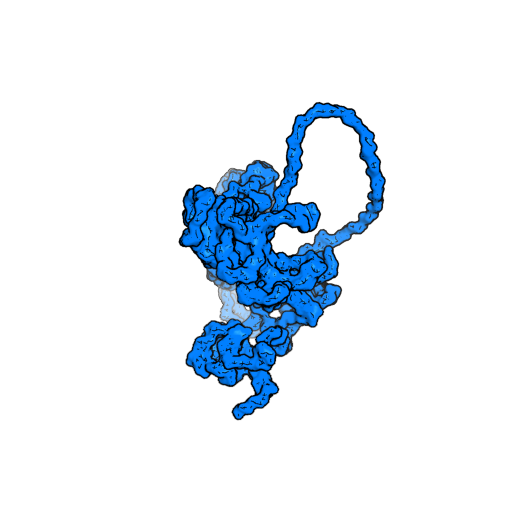0 95.56 367 ALA A N 1
ATOM 2803 C CA . ALA A 1 367 ? -35.556 6.603 39.271 1.00 95.56 367 ALA A CA 1
ATOM 2804 C C . ALA A 1 367 ? -35.800 5.073 39.263 1.00 95.56 367 ALA A C 1
ATOM 2806 O O . ALA A 1 367 ? -36.414 4.567 38.310 1.00 95.56 367 ALA A O 1
ATOM 2807 N N . PRO A 1 368 ? -35.370 4.330 40.307 1.00 95.88 368 PRO A N 1
ATOM 2808 C CA . PRO A 1 368 ? -35.701 2.911 40.460 1.00 95.88 368 PRO A CA 1
ATOM 2809 C C . PRO A 1 368 ? -37.203 2.678 40.272 1.00 95.88 368 PRO A C 1
ATOM 2811 O O . PRO A 1 368 ? -38.013 3.450 40.794 1.00 95.88 368 PRO A O 1
ATOM 2814 N N . HIS A 1 369 ? -37.595 1.651 39.513 1.00 94.38 369 HIS A N 1
ATOM 2815 C CA . HIS A 1 369 ? -39.002 1.493 39.123 1.00 94.38 369 HIS A CA 1
ATOM 2816 C C . HIS A 1 369 ? -39.901 1.207 40.340 1.00 94.38 369 HIS A C 1
ATOM 2818 O O . HIS A 1 369 ? -40.904 1.893 40.539 1.00 94.38 369 HIS A O 1
ATOM 2824 N N . TYR A 1 370 ? -39.470 0.301 41.220 1.00 93.94 370 TYR A N 1
ATOM 2825 C CA . TYR A 1 370 ? -40.105 0.023 42.506 1.00 93.94 370 TYR A CA 1
ATOM 2826 C C . TYR A 1 370 ? -39.083 0.043 43.638 1.00 93.94 370 TYR A C 1
ATOM 2828 O O . TYR A 1 370 ? -37.939 -0.365 43.454 1.00 93.94 370 TYR A O 1
ATOM 2836 N N . LEU A 1 371 ? -39.520 0.485 44.817 1.00 95.88 371 LEU A N 1
ATOM 2837 C CA . LEU A 1 371 ? -38.766 0.434 46.066 1.00 95.88 371 LEU A CA 1
ATOM 2838 C C . LEU A 1 371 ? -39.704 -0.038 47.177 1.00 95.88 371 LEU A C 1
ATOM 2840 O O . LEU A 1 371 ? -40.800 0.495 47.339 1.00 95.88 371 LEU A O 1
ATOM 2844 N N . THR A 1 372 ? -39.261 -1.033 47.934 1.00 93.44 372 THR A N 1
ATOM 2845 C CA . THR A 1 372 ? -39.972 -1.585 49.087 1.00 93.44 372 THR A CA 1
ATOM 2846 C C . THR A 1 372 ? -39.043 -1.606 50.291 1.00 93.44 372 THR A C 1
ATOM 2848 O O . THR A 1 372 ? -37.869 -1.957 50.166 1.00 93.44 372 THR A O 1
ATOM 2851 N N . ALA A 1 373 ? -39.573 -1.228 51.451 1.00 93.00 373 ALA A N 1
ATOM 2852 C CA . ALA A 1 373 ? -38.892 -1.320 52.734 1.00 93.00 373 ALA A CA 1
ATOM 2853 C C . ALA A 1 373 ? -39.648 -2.328 53.604 1.00 93.00 373 ALA A C 1
ATOM 2855 O O . ALA A 1 373 ? -40.789 -2.084 53.994 1.00 93.00 373 ALA A O 1
ATOM 2856 N N . VAL A 1 374 ? -39.040 -3.487 53.861 1.00 89.94 374 VAL A N 1
ATOM 2857 C CA . VAL A 1 374 ? -39.673 -4.595 54.589 1.00 89.94 374 VAL A CA 1
ATOM 2858 C C . VAL A 1 374 ? -38.998 -4.766 55.947 1.00 89.94 374 VAL A C 1
ATOM 2860 O O . VAL A 1 374 ? -37.798 -5.018 56.027 1.00 89.94 374 VAL A O 1
ATOM 2863 N N . GLY A 1 375 ? -39.764 -4.644 57.032 1.00 85.06 375 GLY A N 1
ATOM 2864 C CA . GLY A 1 375 ? -39.267 -4.886 58.387 1.00 85.06 375 GLY A CA 1
ATOM 2865 C C . GLY A 1 375 ? -39.095 -6.382 58.681 1.00 85.06 375 GLY A C 1
ATOM 2866 O O . GLY A 1 375 ? -40.064 -7.136 58.677 1.00 85.06 375 GLY A O 1
ATOM 2867 N N . MET A 1 376 ? -37.870 -6.811 58.987 1.00 83.50 376 MET A N 1
ATOM 2868 C CA . MET A 1 376 ? -37.502 -8.166 59.415 1.00 83.50 376 MET A CA 1
ATOM 2869 C C . MET A 1 376 ? -37.131 -8.180 60.909 1.00 83.50 376 MET A C 1
ATOM 2871 O O . MET A 1 376 ? -35.970 -8.366 61.287 1.00 83.50 376 MET A O 1
ATOM 2875 N N . GLY A 1 377 ? -38.110 -7.945 61.785 1.00 80.19 377 GLY A N 1
ATOM 2876 C CA . GLY A 1 377 ? -37.875 -7.791 63.226 1.00 80.19 377 GLY A CA 1
ATOM 2877 C C . GLY A 1 377 ? -37.262 -6.425 63.547 1.00 80.19 377 GLY A C 1
ATOM 2878 O O . GLY A 1 377 ? -37.935 -5.414 63.386 1.00 80.19 377 GLY A O 1
ATOM 2879 N N . ALA A 1 378 ? -35.994 -6.395 63.972 1.00 81.00 378 ALA A N 1
ATOM 2880 C CA . ALA A 1 378 ? -35.251 -5.166 64.305 1.00 81.00 378 ALA A CA 1
ATOM 2881 C C . ALA A 1 378 ? -34.370 -4.625 63.157 1.00 81.00 378 ALA A C 1
ATOM 2883 O O . ALA A 1 378 ? -33.547 -3.733 63.358 1.00 81.00 378 ALA A O 1
ATOM 2884 N N . LYS A 1 379 ? -34.479 -5.219 61.964 1.00 87.19 379 LYS A N 1
ATOM 2885 C CA . LYS A 1 379 ? -33.750 -4.821 60.752 1.00 87.19 379 LYS A CA 1
ATOM 2886 C C . LYS A 1 379 ? -34.741 -4.497 59.645 1.00 87.19 379 LYS A C 1
ATOM 2888 O O . LYS A 1 379 ? -35.830 -5.065 59.620 1.00 87.19 379 LYS A O 1
ATOM 2893 N N . VAL A 1 380 ? -34.352 -3.641 58.711 1.00 91.25 380 VAL A N 1
ATOM 2894 C CA . VAL A 1 380 ? -35.131 -3.330 57.506 1.00 91.25 380 VAL A CA 1
ATOM 2895 C C . VAL A 1 380 ? -34.381 -3.849 56.294 1.00 91.25 380 VAL A C 1
ATOM 2897 O O . VAL A 1 380 ? -33.204 -3.554 56.114 1.00 91.25 380 VAL A O 1
ATOM 2900 N N . GLU A 1 381 ? -35.060 -4.616 55.452 1.00 93.38 381 GLU A N 1
ATOM 2901 C CA . GLU A 1 381 ? -34.570 -4.981 54.130 1.00 93.38 381 GLU A CA 1
ATOM 2902 C C . GLU A 1 381 ? -35.159 -4.011 53.103 1.00 93.38 381 GLU A C 1
ATOM 2904 O O . GLU A 1 381 ? -36.371 -3.970 52.876 1.00 93.38 381 GLU A O 1
ATOM 2909 N N . LEU A 1 382 ? -34.293 -3.215 52.481 1.00 94.94 382 LEU A N 1
ATOM 2910 C CA . LEU A 1 382 ? -34.648 -2.410 51.321 1.00 94.94 382 LEU A CA 1
ATOM 2911 C C . LEU A 1 382 ? -34.476 -3.274 50.077 1.00 94.94 382 LEU A C 1
ATOM 2913 O O . LEU A 1 382 ? -33.396 -3.821 49.857 1.00 94.94 382 LEU A O 1
ATOM 2917 N N . ARG A 1 383 ? -35.521 -3.380 49.253 1.00 95.44 383 ARG A N 1
ATOM 2918 C CA . ARG A 1 383 ? -35.486 -4.072 47.957 1.00 95.44 383 ARG A CA 1
ATOM 2919 C C . ARG A 1 383 ? -36.054 -3.161 46.884 1.00 95.44 383 ARG A C 1
ATOM 2921 O O . ARG A 1 383 ? -37.180 -2.675 47.020 1.00 95.44 383 ARG A O 1
ATOM 2928 N N . TRP A 1 384 ? -35.294 -2.948 45.819 1.00 95.81 384 TRP A N 1
ATOM 2929 C CA . TRP A 1 384 ? -35.722 -2.165 44.664 1.00 95.81 384 TRP A CA 1
ATOM 2930 C C . TRP A 1 384 ? -35.584 -2.948 43.363 1.00 95.81 384 TRP A C 1
ATOM 2932 O O . TRP A 1 384 ? -35.009 -4.036 43.318 1.00 95.81 384 TRP A O 1
ATOM 2942 N N . THR A 1 385 ? -36.147 -2.402 42.293 1.00 96.31 385 THR A N 1
ATOM 2943 C CA . THR A 1 385 ? -35.952 -2.901 40.929 1.00 96.31 385 THR A CA 1
ATOM 2944 C C . THR A 1 385 ? -35.165 -1.883 40.106 1.00 96.31 385 THR A C 1
ATOM 2946 O O . THR A 1 385 ? -35.227 -0.686 40.411 1.00 96.31 385 THR A O 1
ATOM 2949 N N . PRO A 1 386 ? -34.454 -2.318 39.051 1.00 95.44 386 PRO A N 1
ATOM 2950 C CA . PRO A 1 386 ? -33.751 -1.403 38.161 1.00 95.44 386 PRO A CA 1
ATOM 2951 C C . PRO A 1 386 ? -34.659 -0.303 37.574 1.00 95.44 386 PRO A C 1
ATOM 2953 O O . PRO A 1 386 ? -35.884 -0.484 37.518 1.00 95.44 386 PRO A O 1
ATOM 2956 N N . PRO A 1 387 ? -34.080 0.840 37.162 1.00 96.19 387 PRO A N 1
ATOM 2957 C CA . PRO A 1 387 ? -34.780 1.893 36.432 1.00 96.19 387 PRO A CA 1
ATOM 2958 C C . PRO A 1 387 ? -35.522 1.363 35.202 1.00 96.19 387 PRO A C 1
ATOM 2960 O O . PRO A 1 387 ? -35.066 0.421 34.558 1.00 96.19 387 PRO A O 1
ATOM 2963 N N . GLN A 1 388 ? -36.650 1.990 34.859 1.00 94.75 388 GLN A N 1
ATOM 2964 C CA . GLN A 1 388 ? -37.366 1.679 33.618 1.00 94.75 388 GLN A CA 1
ATOM 2965 C C . GLN A 1 388 ? -36.561 2.118 32.389 1.00 94.75 388 GLN A C 1
ATOM 2967 O O . GLN A 1 388 ? -36.576 1.435 31.369 1.00 94.75 388 GLN A O 1
ATOM 2972 N N . ASP A 1 389 ? -35.849 3.238 32.508 1.00 94.69 389 ASP A N 1
ATOM 2973 C CA . ASP A 1 389 ? -34.887 3.699 31.521 1.00 94.69 389 ASP A CA 1
ATOM 2974 C C . ASP A 1 389 ? -33.497 3.784 32.156 1.00 94.69 389 ASP A C 1
ATOM 2976 O O . ASP A 1 389 ? -33.271 4.537 33.105 1.00 94.69 389 ASP A O 1
ATOM 2980 N N . SER A 1 390 ? -32.560 3.001 31.628 1.00 93.44 390 SER A N 1
ATOM 2981 C CA . SER A 1 390 ? -31.158 3.015 32.045 1.00 93.44 390 SER A CA 1
ATOM 2982 C C . SER A 1 390 ? -30.365 4.195 31.474 1.00 93.44 390 SER A C 1
ATOM 2984 O O . SER A 1 390 ? -29.208 4.401 31.847 1.00 93.44 390 SER A O 1
ATOM 2986 N N . GLY A 1 391 ? -30.960 4.941 30.540 1.00 91.00 391 GLY A N 1
ATOM 2987 C CA . GLY A 1 391 ? -30.283 5.959 29.751 1.00 91.00 391 GLY A CA 1
ATOM 2988 C C . GLY A 1 391 ? -29.305 5.377 28.730 1.00 91.00 391 GLY A C 1
ATOM 2989 O O . GLY A 1 391 ? -28.402 6.086 28.292 1.00 91.00 391 GLY A O 1
ATOM 2990 N N . GLY A 1 392 ? -29.464 4.093 28.375 1.00 92.12 392 GLY A N 1
ATOM 2991 C CA . GLY A 1 392 ? -28.641 3.393 27.383 1.00 92.12 392 GLY A CA 1
ATOM 2992 C C . GLY A 1 392 ? -27.308 2.855 27.911 1.00 92.12 392 GLY A C 1
ATOM 2993 O O . GLY A 1 392 ? -26.443 2.511 27.111 1.00 92.12 392 GLY A O 1
ATOM 2994 N N . ARG A 1 393 ? -27.123 2.787 29.237 1.00 92.88 393 ARG A N 1
ATOM 2995 C CA . ARG A 1 393 ? -25.895 2.276 29.872 1.00 92.88 393 ARG A CA 1
ATOM 2996 C C . ARG A 1 393 ? -26.181 1.127 30.829 1.00 92.88 393 ARG A C 1
ATOM 2998 O O . ARG A 1 393 ? -27.277 1.009 31.368 1.00 92.88 393 ARG A O 1
ATOM 3005 N N . GLU A 1 394 ? -25.168 0.306 31.070 1.00 91.81 394 GLU A N 1
ATOM 3006 C CA . GLU A 1 394 ? -25.242 -0.842 31.986 1.00 91.81 394 GLU A CA 1
ATOM 3007 C C . GLU A 1 394 ? -24.496 -0.595 33.307 1.00 91.81 394 GLU A C 1
ATOM 3009 O O . GLU A 1 394 ? -24.630 -1.363 34.257 1.00 91.81 394 GLU A O 1
ATOM 3014 N N . ASP A 1 395 ? -23.748 0.507 33.410 1.00 93.88 395 ASP A N 1
ATOM 3015 C CA . ASP A 1 395 ? -22.951 0.880 34.581 1.00 93.88 395 ASP A CA 1
ATOM 3016 C C . ASP A 1 395 ? -23.771 1.625 35.653 1.00 93.88 395 ASP A C 1
ATOM 3018 O O . ASP A 1 395 ? -23.328 2.611 36.246 1.00 93.88 395 ASP A O 1
ATOM 3022 N N . ILE A 1 396 ? -24.998 1.158 35.898 1.00 94.81 396 ILE A N 1
ATOM 3023 C CA . ILE A 1 396 ? -25.892 1.752 36.894 1.00 94.81 396 ILE A CA 1
ATOM 3024 C C . ILE A 1 396 ? -25.419 1.370 38.296 1.00 94.81 396 ILE A C 1
ATOM 3026 O O . ILE A 1 396 ? -25.271 0.194 38.634 1.00 94.81 396 ILE A O 1
ATOM 3030 N N . ILE A 1 397 ? -25.258 2.384 39.132 1.00 95.38 397 ILE A N 1
ATOM 3031 C CA . ILE A 1 397 ? -24.976 2.277 40.555 1.00 95.38 397 ILE A CA 1
ATOM 3032 C C . ILE A 1 397 ? -26.089 2.940 41.363 1.00 95.38 397 ILE A C 1
ATOM 3034 O O . ILE A 1 397 ? -26.722 3.901 40.922 1.00 95.38 397 ILE A O 1
ATOM 3038 N N . TYR A 1 398 ? -26.308 2.444 42.574 1.00 95.62 398 TYR A N 1
ATOM 3039 C CA . TYR A 1 398 ? -27.304 2.972 43.493 1.00 95.62 398 TYR A CA 1
ATOM 3040 C C . TYR A 1 398 ? -26.646 3.621 44.710 1.00 95.62 398 TYR A C 1
ATOM 3042 O O . TYR A 1 398 ? -25.597 3.178 45.194 1.00 95.62 398 TYR A O 1
ATOM 3050 N N . SER A 1 399 ? -27.280 4.668 45.224 1.00 95.50 399 SER A N 1
ATOM 3051 C CA . SER A 1 399 ? -26.938 5.276 46.507 1.00 95.50 399 SER A CA 1
ATOM 3052 C C . SER A 1 399 ? -28.176 5.415 47.376 1.00 95.50 399 SER A C 1
ATOM 3054 O O . SER A 1 399 ? -29.224 5.844 46.901 1.00 95.50 399 SER A O 1
ATOM 3056 N N . VAL A 1 400 ? -28.048 5.047 48.646 1.00 95.12 400 VAL A N 1
ATOM 3057 C CA . VAL A 1 400 ? -29.123 5.095 49.634 1.00 95.12 400 VAL A CA 1
ATOM 3058 C C . VAL A 1 400 ? -28.844 6.227 50.611 1.00 95.12 400 VAL A C 1
ATOM 3060 O O . VAL A 1 400 ? -27.784 6.268 51.234 1.00 95.12 400 VAL A O 1
ATOM 3063 N N . THR A 1 401 ? -29.801 7.135 50.762 1.00 93.75 401 THR A N 1
ATOM 3064 C CA . THR A 1 401 ? -29.812 8.149 51.819 1.00 93.75 401 THR A CA 1
ATOM 3065 C C . THR A 1 401 ? -30.940 7.857 52.799 1.00 93.75 401 THR A C 1
ATOM 3067 O O . THR A 1 401 ? -31.943 7.235 52.448 1.00 93.75 401 THR A O 1
ATOM 3070 N N . CYS A 1 402 ? -30.753 8.271 54.048 1.00 93.06 402 CYS A N 1
ATOM 3071 C CA . CYS A 1 402 ? -31.682 8.006 55.138 1.00 93.06 402 CYS A CA 1
ATOM 3072 C C . CYS A 1 402 ? -32.037 9.316 55.831 1.00 93.06 402 CYS A C 1
ATOM 3074 O O . CYS A 1 402 ? -31.149 10.090 56.203 1.00 93.06 402 CYS A O 1
ATOM 3076 N N . GLU A 1 403 ? -33.335 9.518 56.019 1.00 92.44 403 GLU A N 1
ATOM 3077 C CA . GLU A 1 403 ? -33.923 10.601 56.792 1.00 92.44 403 GLU A CA 1
ATOM 3078 C C . GLU A 1 403 ? -34.761 10.015 57.933 1.00 92.44 403 GLU A C 1
ATOM 3080 O O . GLU A 1 403 ? -35.495 9.039 57.756 1.00 92.44 403 GLU A O 1
ATOM 3085 N N . GLN A 1 404 ? -34.630 10.605 59.116 1.00 90.06 404 GLN A N 1
ATOM 3086 C CA . GLN A 1 404 ? -35.340 10.235 60.330 1.00 90.06 404 GLN A CA 1
ATOM 3087 C C . GLN A 1 404 ? -36.369 11.322 60.632 1.00 90.06 404 GLN A C 1
ATOM 3089 O O . GLN A 1 404 ? -36.007 12.484 60.810 1.00 90.06 404 GLN A O 1
ATOM 3094 N N . CYS A 1 405 ? -37.647 10.948 60.660 1.00 86.94 405 CYS A N 1
ATOM 3095 C CA . CYS A 1 405 ? -38.755 11.856 60.928 1.00 86.94 405 CYS A CA 1
ATOM 3096 C C . CYS A 1 405 ? -39.405 11.510 62.267 1.00 86.94 405 CYS A C 1
ATOM 3098 O O . CYS A 1 405 ? -39.893 10.390 62.455 1.00 86.94 405 CYS A O 1
ATOM 3100 N N . TRP A 1 406 ? -39.454 12.481 63.1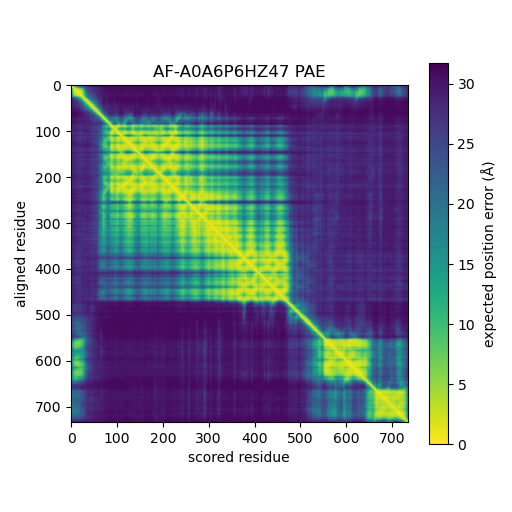79 1.00 84.44 406 TRP A N 1
ATOM 3101 C CA . TRP A 1 406 ? -40.072 12.307 64.491 1.00 84.44 406 TRP A CA 1
ATOM 3102 C C . TRP A 1 406 ? -41.600 12.429 64.384 1.00 84.44 406 TRP A C 1
ATOM 3104 O O . TRP A 1 406 ? -42.097 13.491 64.001 1.00 84.44 406 TRP A O 1
ATOM 3114 N N . PRO A 1 407 ? -42.376 11.384 64.741 1.00 76.56 407 PRO A N 1
ATOM 3115 C CA . PRO A 1 407 ? -43.836 11.407 64.608 1.00 76.56 407 PRO A CA 1
ATOM 3116 C C . PRO A 1 407 ? -44.519 12.487 65.457 1.00 76.56 407 PRO A C 1
ATOM 3118 O O . PRO A 1 407 ? -45.599 12.949 65.100 1.00 76.56 407 PRO A O 1
ATOM 3121 N N . GLU A 1 408 ? -43.901 12.875 66.577 1.00 74.88 408 GLU A N 1
ATOM 3122 C CA . GLU A 1 408 ? -44.470 13.828 67.538 1.00 74.88 408 GLU A CA 1
ATOM 3123 C C . GLU A 1 408 ? -44.211 15.297 67.173 1.00 74.88 408 GLU A C 1
ATOM 3125 O O . GLU A 1 408 ? -45.063 16.143 67.437 1.00 74.88 408 GLU A O 1
ATOM 3130 N N . SER A 1 409 ? -43.066 15.615 66.556 1.00 75.31 409 SER A N 1
ATOM 3131 C CA . SER A 1 409 ? -42.703 16.987 66.165 1.00 75.31 409 SER A CA 1
ATOM 3132 C C . SER A 1 409 ? -42.934 17.282 64.681 1.00 75.31 409 SER A C 1
ATOM 3134 O O . SER A 1 409 ? -43.046 18.445 64.303 1.00 75.31 409 SER A O 1
ATOM 3136 N N . GLY A 1 410 ? -43.007 16.251 63.829 1.00 76.62 410 GLY A N 1
ATOM 3137 C CA . GLY A 1 410 ? -43.097 16.396 62.373 1.00 76.62 410 GLY A CA 1
ATOM 3138 C C . GLY A 1 410 ? -41.804 16.884 61.707 1.00 76.62 410 GLY A C 1
ATOM 3139 O O . GLY A 1 410 ? -41.778 17.062 60.491 1.00 76.62 410 GLY A O 1
ATOM 3140 N N . GLU A 1 411 ? -40.733 17.092 62.476 1.00 84.56 411 GLU A N 1
ATOM 3141 C CA . GLU A 1 411 ? -39.421 17.466 61.954 1.00 84.56 411 GLU A CA 1
ATOM 3142 C C . GLU A 1 411 ? -38.694 16.231 61.403 1.00 84.56 411 GLU A C 1
ATOM 3144 O O . GLU A 1 411 ? -38.717 15.156 62.008 1.00 84.56 411 GLU A O 1
ATOM 3149 N N . CYS A 1 412 ? -38.041 16.390 60.248 1.00 86.38 412 CYS A N 1
ATOM 3150 C CA . CYS A 1 412 ? -37.213 15.364 59.618 1.00 86.38 412 CYS A CA 1
ATOM 3151 C C . CYS A 1 412 ? -35.763 15.846 59.531 1.00 86.38 412 CYS A C 1
ATOM 3153 O O . CYS A 1 412 ? -35.503 16.978 59.118 1.00 86.38 412 CYS A O 1
ATOM 3155 N N . GLY A 1 413 ? -34.820 14.980 59.892 1.00 88.44 413 GLY A N 1
ATOM 3156 C CA . GLY A 1 413 ? -33.384 15.234 59.798 1.00 88.44 413 GLY A CA 1
ATOM 3157 C C . GLY A 1 413 ? -32.633 14.079 59.131 1.00 88.44 413 GLY A C 1
ATOM 3158 O O . GLY A 1 413 ? -33.205 13.008 58.922 1.00 88.44 413 GLY A O 1
ATOM 3159 N N . PRO A 1 414 ? -31.349 14.263 58.781 1.00 90.69 414 PRO A N 1
ATOM 3160 C CA . PRO A 1 414 ? -30.511 13.159 58.323 1.00 90.69 414 PRO A CA 1
ATOM 3161 C C . PRO A 1 414 ? -30.385 12.100 59.425 1.00 90.69 414 PRO A C 1
ATOM 3163 O O . PRO A 1 414 ? -30.270 12.441 60.602 1.00 90.69 414 PRO A O 1
ATOM 3166 N N . CYS A 1 415 ? -30.389 10.821 59.046 1.00 88.50 415 CYS A N 1
ATOM 3167 C CA . CYS A 1 415 ? -30.240 9.736 60.016 1.00 88.50 415 CYS A CA 1
ATOM 3168 C C . CYS A 1 415 ? -28.911 9.813 60.773 1.00 88.50 415 CYS A C 1
ATOM 3170 O O . CYS A 1 415 ? -27.872 10.196 60.227 1.00 88.50 415 CYS A O 1
ATOM 3172 N N . GLU A 1 416 ? -28.945 9.380 62.028 1.00 83.31 416 GLU A N 1
ATOM 3173 C CA . GLU A 1 416 ? -27.762 9.292 62.871 1.00 83.31 416 GLU A CA 1
ATOM 3174 C C . GLU A 1 416 ? -26.714 8.305 62.327 1.00 83.31 416 GLU A C 1
ATOM 3176 O O . GLU A 1 416 ? -27.024 7.302 61.681 1.00 83.31 416 GLU A O 1
ATOM 3181 N N . ALA A 1 417 ? -25.444 8.536 62.677 1.00 81.19 417 ALA A N 1
ATOM 3182 C CA . ALA A 1 417 ? -24.335 7.636 62.340 1.00 81.19 417 ALA A CA 1
ATOM 3183 C C . ALA A 1 417 ? -24.401 6.266 63.055 1.00 81.19 417 ALA A C 1
ATOM 3185 O O . ALA A 1 417 ? -23.572 5.392 62.798 1.00 81.19 417 ALA A O 1
ATOM 3186 N N . SER A 1 418 ? -25.358 6.086 63.970 1.00 82.81 418 SER A N 1
ATOM 3187 C CA . SER A 1 418 ? -25.658 4.824 64.651 1.00 82.81 418 SER A CA 1
ATOM 3188 C C . SER A 1 418 ? -26.266 3.782 63.701 1.00 82.81 418 SER A C 1
ATOM 3190 O O . SER A 1 418 ? -26.050 2.587 63.907 1.00 82.81 418 SER A O 1
ATOM 3192 N N . VAL A 1 419 ? -26.933 4.220 62.625 1.00 88.69 419 VAL A N 1
ATOM 3193 C CA . VAL A 1 419 ? -27.549 3.350 61.615 1.00 88.69 419 VAL A CA 1
ATOM 3194 C C . VAL A 1 419 ? -26.481 2.614 60.803 1.00 88.69 419 VAL A C 1
ATOM 3196 O O . VAL A 1 419 ? -25.594 3.223 60.199 1.00 88.69 419 VAL A O 1
ATOM 3199 N N . ARG A 1 420 ? -26.585 1.282 60.731 1.00 89.62 420 ARG A N 1
ATOM 3200 C CA . ARG A 1 420 ? -25.638 0.433 59.992 1.00 89.62 420 ARG A CA 1
ATOM 3201 C C . ARG A 1 420 ? -26.256 -0.171 58.742 1.00 89.62 420 ARG A C 1
ATOM 3203 O O . ARG A 1 420 ? -27.366 -0.691 58.775 1.00 89.62 420 ARG A O 1
ATOM 3210 N N . TYR A 1 421 ? -25.477 -0.196 57.666 1.00 92.19 421 TYR A N 1
ATOM 3211 C CA . TYR A 1 421 ? -25.824 -0.854 56.408 1.00 92.19 421 TYR A CA 1
ATOM 3212 C C . TYR A 1 421 ? -25.000 -2.133 56.238 1.00 92.19 421 TYR A C 1
ATOM 3214 O O . TYR A 1 421 ? -23.826 -2.180 56.613 1.00 92.19 421 TYR A O 1
ATOM 3222 N N . SER A 1 422 ? -25.597 -3.178 55.662 1.00 91.69 422 SER A N 1
ATOM 3223 C CA . SER A 1 422 ? -24.899 -4.437 55.365 1.00 91.69 422 SER A CA 1
ATOM 3224 C C . SER A 1 422 ? -23.799 -4.285 54.312 1.00 91.69 422 SER A C 1
ATOM 3226 O O . SER A 1 422 ? -22.839 -5.051 54.311 1.00 91.69 422 SER A O 1
ATOM 3228 N N . GLU A 1 423 ? -23.954 -3.314 53.414 1.00 90.12 423 GLU A N 1
ATOM 3229 C CA . GLU A 1 423 ? -22.994 -2.920 52.383 1.00 90.12 423 GLU A CA 1
ATOM 3230 C C . GLU A 1 423 ? -22.866 -1.384 52.396 1.00 90.12 423 GLU A C 1
ATOM 3232 O O . GLU A 1 423 ? -23.775 -0.714 52.891 1.00 90.12 423 GLU A O 1
ATOM 3237 N N . PRO A 1 424 ? -21.764 -0.799 51.892 1.00 91.06 424 PRO A N 1
ATOM 3238 C CA . PRO A 1 424 ? -21.617 0.653 51.826 1.00 91.06 424 PRO A CA 1
ATOM 3239 C C . PRO A 1 424 ? -22.810 1.307 51.101 1.00 91.06 424 PRO A C 1
ATOM 3241 O O . PRO A 1 424 ? -23.172 0.848 50.021 1.00 91.06 424 PRO A O 1
ATOM 3244 N N . PRO A 1 425 ? -23.413 2.384 51.638 1.00 89.00 425 PRO A N 1
ATOM 3245 C CA . PRO A 1 425 ? -24.651 2.968 51.104 1.00 89.00 425 PRO A CA 1
ATOM 3246 C C . PRO A 1 425 ? -24.465 3.735 49.781 1.00 89.00 425 PRO A C 1
ATOM 3248 O O . PRO A 1 425 ? -25.416 4.311 49.261 1.00 89.00 425 PRO A O 1
ATOM 3251 N N . HIS A 1 426 ? -23.260 3.746 49.213 1.00 92.00 426 HIS A N 1
ATOM 3252 C CA . HIS A 1 426 ? -22.933 4.381 47.939 1.00 92.00 426 HIS A CA 1
ATOM 3253 C C . HIS A 1 426 ? -22.297 3.361 46.993 1.00 92.00 426 HIS A C 1
ATOM 3255 O O . HIS A 1 426 ? -21.617 2.441 47.442 1.00 92.00 426 HIS A O 1
ATOM 3261 N N . ALA A 1 427 ? -22.472 3.566 45.685 1.00 90.38 427 ALA A N 1
ATOM 3262 C CA . ALA A 1 427 ? -21.932 2.698 44.634 1.00 90.38 427 ALA A CA 1
ATOM 3263 C C . ALA A 1 427 ? -22.405 1.229 44.724 1.00 90.38 427 ALA A C 1
ATOM 3265 O O . ALA A 1 427 ? -21.668 0.293 44.411 1.00 90.38 427 ALA A O 1
ATOM 3266 N N . LEU A 1 428 ? -23.653 1.023 45.146 1.00 93.12 428 LEU A N 1
ATOM 3267 C CA . LEU A 1 428 ? -24.276 -0.295 45.211 1.00 93.12 428 LEU A CA 1
ATOM 3268 C C . LEU A 1 428 ? -24.595 -0.793 43.798 1.00 93.12 428 LEU A C 1
ATOM 3270 O O . LEU A 1 428 ? -25.200 -0.078 43.008 1.00 93.12 428 LEU A O 1
ATOM 3274 N N . THR A 1 429 ? -24.236 -2.034 43.487 1.00 92.81 429 THR A N 1
ATOM 3275 C CA . THR A 1 429 ? -24.597 -2.703 42.218 1.00 92.81 429 THR A CA 1
ATOM 3276 C C . THR A 1 429 ? -25.748 -3.691 42.389 1.00 92.81 429 THR A C 1
ATOM 3278 O O . THR A 1 429 ? -26.420 -4.060 41.428 1.00 92.81 429 THR A O 1
ATOM 3281 N N . ARG A 1 430 ? -26.002 -4.118 43.629 1.00 92.38 430 ARG A N 1
ATOM 3282 C CA . ARG A 1 430 ? -27.144 -4.959 43.990 1.00 92.38 430 ARG A CA 1
ATOM 3283 C C . ARG A 1 430 ? -28.390 -4.114 44.201 1.00 92.38 430 ARG A C 1
ATOM 3285 O O . ARG A 1 430 ? -28.307 -2.934 44.523 1.00 92.38 430 ARG A O 1
ATOM 3292 N N . THR A 1 431 ? -29.546 -4.758 44.084 1.00 94.44 431 THR A N 1
ATOM 3293 C CA . THR A 1 431 ? -30.855 -4.121 44.254 1.00 94.44 431 THR A CA 1
ATOM 3294 C C . THR A 1 431 ? -31.490 -4.375 45.626 1.00 94.44 431 THR A C 1
ATOM 3296 O O . THR A 1 431 ? -32.713 -4.333 45.781 1.00 94.44 431 THR A O 1
ATOM 3299 N N . SER A 1 432 ? -30.664 -4.678 46.631 1.00 93.88 432 SER A N 1
ATOM 3300 C CA . SER A 1 432 ? -31.111 -4.883 48.007 1.00 93.88 432 SER A CA 1
ATOM 3301 C C . SER A 1 432 ? -30.022 -4.549 49.023 1.00 93.88 432 SER A C 1
ATOM 3303 O O . SER A 1 432 ? -28.872 -4.946 48.826 1.00 93.88 432 SER A O 1
ATOM 3305 N N . VAL A 1 433 ? -30.389 -3.916 50.138 1.00 94.94 433 VAL A N 1
ATOM 3306 C CA . VAL A 1 433 ? -29.495 -3.677 51.283 1.00 94.94 433 VAL A CA 1
ATOM 3307 C C . VAL A 1 433 ? -30.255 -3.869 52.593 1.00 94.94 433 VAL A C 1
ATOM 3309 O O . VAL A 1 433 ? -31.443 -3.561 52.679 1.00 94.94 433 VAL A O 1
ATOM 3312 N N . ILE A 1 434 ? -29.576 -4.385 53.618 1.00 93.06 434 ILE A N 1
ATOM 3313 C CA . ILE A 1 434 ? -30.154 -4.548 54.954 1.00 93.06 434 ILE A CA 1
ATOM 3314 C C . ILE A 1 434 ? -29.645 -3.419 55.847 1.00 93.06 434 ILE A C 1
ATOM 3316 O O . ILE A 1 434 ? -28.437 -3.205 55.956 1.00 93.06 434 ILE A O 1
ATOM 3320 N N . VAL A 1 435 ? -30.573 -2.733 56.505 1.00 92.69 435 VAL A N 1
ATOM 3321 C CA . VAL A 1 435 ? -30.325 -1.657 57.464 1.00 92.69 435 VAL A CA 1
ATOM 3322 C C . VAL A 1 435 ? -30.607 -2.171 58.878 1.00 92.69 435 VAL A C 1
ATOM 3324 O O . VAL A 1 435 ? -31.619 -2.832 59.127 1.00 92.69 435 VAL A O 1
ATOM 3327 N N . SER A 1 436 ? -29.694 -1.909 59.806 1.00 90.25 436 SER A N 1
ATOM 3328 C CA . SER A 1 436 ? -29.754 -2.339 61.206 1.00 90.25 436 SER A CA 1
ATOM 3329 C C . SER A 1 436 ? -29.408 -1.198 62.161 1.00 90.25 436 SER A C 1
ATOM 3331 O O . SER A 1 436 ? -28.974 -0.137 61.721 1.00 90.25 436 SER A O 1
ATOM 3333 N N . ASP A 1 437 ? -29.567 -1.447 63.464 1.00 87.31 437 ASP A N 1
ATOM 3334 C CA . ASP A 1 437 ? -29.359 -0.459 64.534 1.00 87.31 437 ASP A CA 1
ATOM 3335 C C . ASP A 1 437 ? -30.300 0.756 64.403 1.00 87.31 437 ASP A C 1
ATOM 3337 O O . ASP A 1 437 ? -29.907 1.900 64.595 1.00 87.31 437 ASP A O 1
ATOM 3341 N N . LEU A 1 438 ? -31.560 0.478 64.048 1.00 86.38 438 LEU A N 1
ATOM 3342 C CA . LEU A 1 438 ? -32.636 1.459 63.900 1.00 86.38 438 LEU A CA 1
ATOM 3343 C C . LEU A 1 438 ? -33.419 1.611 65.214 1.00 86.38 438 LEU A C 1
ATOM 3345 O O . LEU A 1 438 ? -33.659 0.626 65.921 1.00 86.38 438 LEU A O 1
ATOM 3349 N N . GLU A 1 439 ? -33.843 2.834 65.524 1.00 83.88 439 GLU A N 1
ATOM 3350 C CA . GLU A 1 439 ? -34.604 3.149 66.731 1.00 83.88 439 GLU A CA 1
ATOM 3351 C C . GLU A 1 439 ? -36.078 2.710 66.594 1.00 83.88 439 GLU A C 1
ATOM 3353 O O . GLU A 1 439 ? -36.711 2.955 65.559 1.00 83.88 439 GLU A O 1
ATOM 3358 N N . PRO A 1 440 ? -36.661 2.042 67.606 1.00 80.38 440 PRO A N 1
ATOM 3359 C CA . PRO A 1 440 ? -38.073 1.676 67.582 1.00 80.38 440 PRO A CA 1
ATOM 3360 C C . PRO A 1 440 ? -38.992 2.904 67.572 1.00 80.38 440 PRO A C 1
ATOM 3362 O O . PRO A 1 440 ? -38.682 3.927 68.169 1.00 80.38 440 PRO A O 1
ATOM 3365 N N . HIS A 1 441 ? -40.161 2.768 66.946 1.00 80.38 441 HIS A N 1
ATOM 3366 C CA . HIS A 1 441 ? -41.225 3.785 66.871 1.00 80.38 441 HIS A CA 1
ATOM 3367 C C . HIS A 1 441 ? -40.839 5.085 66.154 1.00 80.38 441 HIS A C 1
ATOM 3369 O O . HIS A 1 441 ? -41.581 6.065 66.189 1.00 80.38 441 HIS A O 1
ATOM 3375 N N . MET A 1 442 ? -39.722 5.062 65.432 1.00 83.69 442 MET A N 1
ATOM 3376 C CA . MET A 1 442 ? -39.288 6.135 64.557 1.00 83.69 442 MET A CA 1
ATOM 3377 C C . MET A 1 442 ? -39.721 5.878 63.109 1.00 83.69 442 MET A C 1
ATOM 3379 O O . MET A 1 442 ? -39.682 4.735 62.641 1.00 83.69 442 MET A O 1
ATOM 3383 N N . ASN A 1 443 ? -40.098 6.934 62.383 1.00 88.50 443 ASN A N 1
ATOM 3384 C CA . ASN A 1 443 ? -40.364 6.845 60.948 1.00 88.50 443 ASN A CA 1
ATOM 3385 C C . ASN A 1 443 ? -39.076 7.123 60.170 1.00 88.50 443 ASN A C 1
ATOM 3387 O O . ASN A 1 443 ? -38.618 8.263 60.094 1.00 88.50 443 ASN A O 1
ATOM 3391 N N . TYR A 1 444 ? -38.516 6.082 59.560 1.00 89.88 444 TYR A N 1
ATOM 3392 C CA . TYR A 1 444 ? -37.359 6.202 58.681 1.00 89.88 444 TYR A CA 1
ATOM 3393 C C . TYR A 1 444 ? -37.805 6.285 57.228 1.00 89.88 444 TYR A C 1
ATOM 3395 O O . TYR A 1 444 ? -38.554 5.425 56.765 1.00 89.88 444 TYR A O 1
ATOM 3403 N N . THR A 1 445 ? -37.313 7.284 56.500 1.00 91.88 445 THR A N 1
ATOM 3404 C CA . THR A 1 445 ? -37.500 7.433 55.056 1.00 91.88 445 THR A CA 1
ATOM 3405 C C . THR A 1 445 ? -36.174 7.183 54.357 1.00 91.88 445 THR A C 1
ATOM 3407 O O . THR A 1 445 ? -35.190 7.885 54.574 1.00 91.88 445 THR A O 1
ATOM 3410 N N . PHE A 1 446 ? -36.149 6.172 53.497 1.00 94.06 446 PHE A N 1
ATOM 3411 C CA . PHE A 1 446 ? -34.984 5.831 52.695 1.00 94.06 446 PHE A CA 1
ATOM 3412 C C . PHE A 1 446 ? -35.196 6.308 51.266 1.00 94.06 446 PHE A C 1
ATOM 3414 O O . PHE A 1 446 ? -36.202 5.953 50.650 1.00 94.06 446 PHE A O 1
ATOM 3421 N N . ALA A 1 447 ? -34.248 7.073 50.727 1.00 94.38 447 ALA A N 1
ATOM 3422 C CA . ALA A 1 447 ? -34.224 7.449 49.321 1.00 94.38 447 ALA A CA 1
ATOM 3423 C C . ALA A 1 447 ? -33.157 6.627 48.597 1.00 94.38 447 ALA A C 1
ATOM 3425 O O . ALA A 1 447 ? -31.986 6.657 48.967 1.00 94.38 447 ALA A O 1
ATOM 3426 N N . VAL A 1 448 ? -33.560 5.885 47.568 1.00 95.94 448 VAL A N 1
ATOM 3427 C CA . VAL A 1 448 ? -32.643 5.146 46.697 1.00 95.94 448 VAL A CA 1
ATOM 3428 C C . VAL A 1 448 ? -32.524 5.898 45.380 1.00 95.94 448 VAL A C 1
ATOM 3430 O O . VAL A 1 448 ? -33.489 5.999 44.620 1.00 95.94 448 VAL A O 1
ATOM 3433 N N . GLU A 1 449 ? -31.339 6.437 45.124 1.00 95.75 449 GLU A N 1
ATOM 3434 C CA . GLU A 1 449 ? -30.975 7.139 43.898 1.00 95.75 449 GLU A CA 1
ATOM 3435 C C . GLU A 1 449 ? -30.295 6.176 42.922 1.00 95.75 449 GLU A C 1
ATOM 3437 O O . GLU A 1 449 ? -29.435 5.391 43.322 1.00 95.75 449 GLU A O 1
ATOM 3442 N N . ALA A 1 450 ? -30.675 6.241 41.645 1.00 95.94 450 ALA A N 1
ATOM 3443 C CA . ALA A 1 450 ? -29.998 5.549 40.554 1.00 95.94 450 ALA A CA 1
ATOM 3444 C C . ALA A 1 450 ? -29.088 6.533 39.810 1.00 95.94 450 ALA A C 1
ATOM 3446 O O . ALA A 1 450 ? -29.518 7.621 39.426 1.00 95.94 450 ALA A O 1
ATOM 3447 N N . ARG A 1 451 ? -27.829 6.148 39.595 1.00 94.69 451 ARG A N 1
ATOM 3448 C CA . ARG A 1 451 ? -26.809 6.961 38.926 1.00 94.69 451 ARG A CA 1
ATOM 3449 C C . ARG A 1 451 ? -26.046 6.095 37.927 1.00 94.69 451 ARG A C 1
ATOM 3451 O O . ARG A 1 451 ? -25.855 4.910 38.157 1.00 94.69 451 ARG A O 1
ATOM 3458 N N . ASN A 1 452 ? -25.586 6.682 36.836 1.00 94.00 452 ASN A N 1
ATOM 3459 C CA . ASN A 1 452 ? -24.641 6.072 35.896 1.00 94.00 452 ASN A CA 1
ATOM 3460 C C . ASN A 1 452 ? -23.447 7.019 35.675 1.00 94.00 452 ASN A C 1
ATOM 3462 O O . ASN A 1 452 ? -23.417 8.125 36.228 1.00 94.00 452 ASN A O 1
ATOM 3466 N N . GLY A 1 453 ? -22.473 6.623 34.856 1.00 91.56 453 GLY A N 1
ATOM 3467 C CA . GLY A 1 453 ? -21.276 7.435 34.602 1.00 91.56 453 GLY A CA 1
ATOM 3468 C C . GLY A 1 453 ? -21.513 8.822 33.982 1.00 91.56 453 GLY A C 1
ATOM 3469 O O . GLY A 1 453 ? -20.615 9.654 34.070 1.00 91.56 453 GLY A O 1
ATOM 3470 N N . VAL A 1 454 ? -22.704 9.128 33.443 1.00 94.06 454 VAL A N 1
ATOM 3471 C CA . VAL A 1 454 ? -23.055 10.482 32.953 1.00 94.06 454 VAL A CA 1
ATOM 3472 C C . VAL A 1 454 ? -23.901 11.299 33.937 1.00 94.06 454 VAL A C 1
ATOM 3474 O O . VAL A 1 454 ? -24.071 12.502 33.762 1.00 94.06 454 VAL A O 1
ATOM 3477 N N . SER A 1 455 ? -24.364 10.701 35.040 1.00 93.12 455 SER A N 1
ATOM 3478 C CA . SER A 1 455 ? -25.163 11.388 36.076 1.00 93.12 455 SER A CA 1
ATOM 3479 C C . SER A 1 455 ? -24.381 12.444 36.871 1.00 93.12 455 SER A C 1
ATOM 3481 O O . SER A 1 455 ? -24.954 13.145 37.700 1.00 93.12 455 SER A O 1
ATOM 3483 N N . GLY A 1 456 ? -23.063 12.545 36.674 1.00 91.06 456 GLY A N 1
ATOM 3484 C CA . GLY A 1 456 ? -22.238 13.630 37.217 1.00 91.06 456 GLY A CA 1
ATOM 3485 C C . GLY A 1 456 ? -22.287 14.923 36.395 1.00 91.06 456 GLY A C 1
ATOM 3486 O O . GLY A 1 456 ? -21.942 15.976 36.917 1.00 91.06 456 GLY A O 1
ATOM 3487 N N . LEU A 1 457 ? -22.723 14.852 35.132 1.00 90.12 457 LEU A N 1
ATOM 3488 C CA . LEU A 1 457 ? -22.762 15.988 34.200 1.00 90.12 457 LEU A CA 1
ATOM 3489 C C . LEU A 1 457 ? -24.062 16.801 34.307 1.00 90.12 457 LEU A C 1
ATOM 3491 O O . LEU A 1 457 ? -24.177 17.872 33.720 1.00 90.12 457 LEU A O 1
ATOM 3495 N N . VAL A 1 458 ? -25.040 16.297 35.065 1.00 91.81 458 VAL A N 1
ATOM 3496 C CA . VAL A 1 458 ? -26.374 16.881 35.228 1.00 91.81 458 VAL A CA 1
ATOM 3497 C C . VAL A 1 458 ? -26.685 17.041 36.717 1.00 91.81 458 VAL A C 1
ATOM 3499 O O . VAL A 1 458 ? -26.380 16.165 37.522 1.00 91.81 458 VAL A O 1
ATOM 3502 N N . ALA A 1 459 ? -27.314 18.159 37.093 1.00 88.81 459 ALA A N 1
ATOM 3503 C CA . ALA A 1 459 ? -27.686 18.442 38.485 1.00 88.81 459 ALA A CA 1
ATOM 3504 C C . ALA A 1 459 ? -28.952 17.694 38.957 1.00 88.81 459 ALA A C 1
ATOM 3506 O O . ALA A 1 459 ? -29.146 17.502 40.159 1.00 88.81 459 ALA A O 1
ATOM 3507 N N . SER A 1 460 ? -29.817 17.289 38.022 1.00 89.00 460 SER A N 1
ATOM 3508 C CA . SER A 1 460 ? -31.043 16.534 38.299 1.00 89.00 460 SER A CA 1
ATOM 3509 C C . SER A 1 460 ? -30.735 15.163 38.906 1.00 89.00 460 SER A C 1
ATOM 3511 O O . SER A 1 460 ? -29.818 14.473 38.459 1.00 89.00 460 SER A O 1
ATOM 3513 N N . ARG A 1 461 ? -31.516 14.760 39.916 1.00 91.88 461 ARG A N 1
ATOM 3514 C CA . ARG A 1 461 ? -31.348 13.493 40.641 1.00 91.88 461 ARG A CA 1
ATOM 3515 C C . ARG A 1 461 ? -32.554 12.584 40.448 1.00 91.88 461 ARG A C 1
ATOM 3517 O O . ARG A 1 461 ? -33.692 13.014 40.617 1.00 91.88 461 ARG A O 1
ATOM 3524 N N . SER A 1 462 ? -32.284 11.312 40.176 1.00 93.25 462 SER A N 1
ATOM 3525 C CA . SER A 1 462 ? -33.292 10.278 39.934 1.00 93.25 462 SER A CA 1
ATOM 3526 C C . SER A 1 462 ? -33.382 9.326 41.123 1.00 93.25 462 SER A C 1
ATOM 3528 O O . SER A 1 462 ? -32.644 8.343 41.197 1.00 93.25 462 SER A O 1
ATOM 3530 N N . PHE A 1 463 ? -34.293 9.593 42.059 1.00 94.88 463 PHE A N 1
ATOM 3531 C CA . PHE A 1 463 ? -34.451 8.785 43.270 1.00 94.88 463 PHE A CA 1
ATOM 3532 C C . PHE A 1 463 ? -35.905 8.410 43.557 1.00 94.88 463 PHE A C 1
ATOM 3534 O O . PHE A 1 463 ? -36.842 9.066 43.104 1.00 94.88 463 PHE A O 1
ATOM 3541 N N . ARG A 1 464 ? -36.092 7.327 44.317 1.00 95.50 464 ARG A N 1
ATOM 3542 C CA . ARG A 1 464 ? -37.391 6.895 44.846 1.00 95.50 464 ARG A CA 1
ATOM 3543 C C . ARG A 1 464 ? -37.290 6.735 46.356 1.00 95.50 464 ARG A C 1
ATOM 3545 O O . ARG A 1 464 ? -36.274 6.253 46.846 1.00 95.50 464 ARG A O 1
ATOM 3552 N N . THR A 1 465 ? -38.332 7.127 47.078 1.00 94.81 465 THR A N 1
ATOM 3553 C CA . THR A 1 465 ? -38.385 7.050 48.540 1.00 94.81 465 THR A CA 1
ATOM 3554 C C . THR A 1 465 ? -39.331 5.953 49.020 1.00 94.81 465 THR A C 1
ATOM 3556 O O . THR A 1 465 ? -40.316 5.628 48.354 1.00 94.81 465 THR A O 1
ATOM 3559 N N . ALA A 1 466 ? -39.019 5.360 50.170 1.00 92.94 466 ALA A N 1
ATOM 3560 C CA . ALA A 1 466 ? -39.904 4.463 50.905 1.00 92.94 466 ALA A CA 1
ATOM 3561 C C . ALA A 1 466 ? -39.723 4.684 52.407 1.00 92.94 466 ALA A C 1
ATOM 3563 O O . ALA A 1 466 ? -38.593 4.795 52.885 1.00 92.94 466 ALA A O 1
ATOM 3564 N N . SER A 1 467 ? -40.834 4.722 53.139 1.00 90.75 467 SER A N 1
ATOM 3565 C CA . SER A 1 467 ? -40.835 4.945 54.585 1.00 90.75 467 SER A CA 1
ATOM 3566 C C . SER A 1 467 ? -41.230 3.679 55.341 1.00 90.75 467 SER A C 1
ATOM 3568 O O . SER A 1 467 ? -42.067 2.905 54.875 1.00 90.75 467 SER A O 1
ATOM 3570 N N . VAL A 1 468 ? -40.629 3.463 56.510 1.00 89.75 468 VAL A N 1
ATOM 3571 C CA . VAL A 1 468 ? -40.876 2.300 57.371 1.00 89.75 468 VAL A CA 1
ATOM 3572 C C . VAL A 1 468 ? -40.715 2.677 58.843 1.00 89.75 468 VAL A C 1
ATOM 3574 O O . VAL A 1 468 ? -39.859 3.487 59.196 1.00 89.75 468 VAL A O 1
ATOM 3577 N N . SER A 1 469 ? -41.516 2.055 59.704 1.00 85.56 469 SER A N 1
ATOM 3578 C CA . SER A 1 469 ? -41.385 2.129 61.159 1.00 85.56 469 SER A CA 1
ATOM 3579 C C . SER A 1 469 ? -41.172 0.737 61.748 1.00 85.56 469 SER A C 1
ATOM 3581 O O . SER A 1 469 ? -41.773 -0.246 61.308 1.00 85.56 469 SER A O 1
ATOM 3583 N N . ILE A 1 470 ? -40.269 0.631 62.725 1.00 80.00 470 ILE A N 1
ATOM 3584 C CA . ILE A 1 470 ? -39.943 -0.632 63.400 1.00 80.00 470 ILE A CA 1
ATOM 3585 C C . ILE A 1 470 ? -40.543 -0.630 64.804 1.00 80.00 470 ILE A C 1
ATOM 3587 O O . ILE A 1 470 ? -40.410 0.338 65.544 1.00 80.00 470 ILE A O 1
ATOM 3591 N N . ASN A 1 471 ? -41.151 -1.750 65.199 1.00 71.75 471 ASN A N 1
ATOM 3592 C CA . ASN A 1 471 ? -41.790 -1.904 66.510 1.00 71.75 471 ASN A CA 1
ATOM 3593 C C . ASN A 1 471 ? -41.010 -2.807 67.487 1.00 71.75 471 ASN A C 1
ATOM 3595 O O . ASN A 1 471 ? -41.475 -3.020 68.602 1.00 71.75 471 ASN A O 1
ATOM 3599 N N . GLN A 1 472 ? -39.864 -3.379 67.091 1.00 62.19 472 GLN A N 1
ATOM 3600 C CA . GLN A 1 472 ? -39.119 -4.377 67.878 1.00 62.19 472 GLN A CA 1
ATOM 3601 C C . GLN A 1 472 ? -37.621 -4.041 67.975 1.00 62.19 472 GLN A C 1
ATOM 3603 O O . GLN A 1 472 ? -37.001 -3.682 66.979 1.00 62.19 472 GLN A O 1
ATOM 3608 N N . THR A 1 4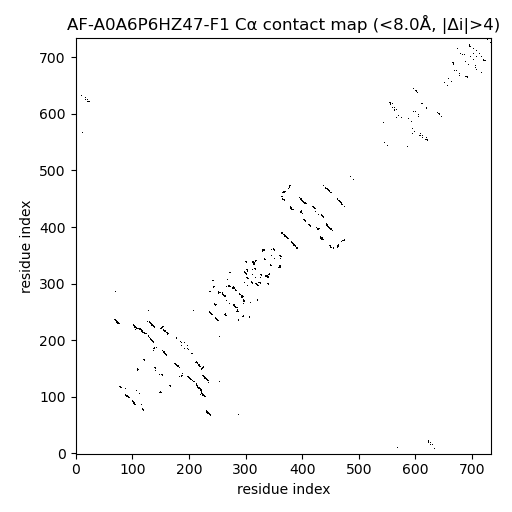73 ? -37.021 -4.211 69.158 1.00 57.44 473 THR A N 1
ATOM 3609 C CA . THR A 1 473 ? -35.566 -4.100 69.392 1.00 57.44 473 THR A CA 1
ATOM 3610 C C . THR A 1 473 ? -34.838 -5.422 69.102 1.00 57.44 473 THR A C 1
ATOM 3612 O O . THR A 1 473 ? -35.422 -6.502 69.194 1.00 57.44 473 THR A O 1
ATOM 3615 N N . ALA A 1 474 ? -33.555 -5.367 68.715 1.00 50.22 474 ALA A N 1
ATOM 3616 C CA . ALA A 1 474 ? -32.792 -6.555 68.314 1.00 50.22 474 ALA A CA 1
ATOM 3617 C C . ALA A 1 474 ? -32.642 -7.576 69.469 1.00 50.22 474 ALA A C 1
ATOM 3619 O O . ALA A 1 474 ? -32.248 -7.187 70.573 1.00 50.22 474 ALA A O 1
ATOM 3620 N N . PRO A 1 475 ? -32.891 -8.886 69.250 1.00 44.09 475 PRO A N 1
ATOM 3621 C CA . PRO A 1 475 ? -32.695 -9.894 70.290 1.00 44.09 475 PRO A CA 1
ATOM 3622 C C . PRO A 1 475 ? -31.201 -10.066 70.617 1.00 44.09 475 PRO A C 1
ATOM 3624 O O . PRO A 1 475 ? -30.372 -10.277 69.730 1.00 44.09 475 PRO A O 1
ATOM 3627 N N . ARG A 1 476 ? -30.848 -10.013 71.909 1.00 38.38 476 ARG A N 1
ATOM 3628 C CA . ARG A 1 476 ? -29.494 -10.305 72.418 1.00 38.38 476 ARG A CA 1
ATOM 3629 C C . ARG A 1 476 ? -29.204 -11.810 72.281 1.00 38.38 476 ARG A C 1
ATOM 3631 O O . ARG A 1 476 ? -29.659 -12.588 73.110 1.00 38.38 476 ARG A O 1
ATOM 3638 N N . ALA A 1 477 ? -28.481 -12.243 71.247 1.00 34.16 477 ALA A N 1
ATOM 3639 C CA . ALA A 1 477 ? -28.204 -13.667 71.012 1.00 34.16 477 ALA A CA 1
ATOM 3640 C C . ALA A 1 477 ? -26.924 -14.169 71.719 1.00 34.16 477 ALA A C 1
ATOM 3642 O O . ALA A 1 477 ? -25.849 -13.593 71.558 1.00 34.16 477 ALA A O 1
ATOM 3643 N N . SER A 1 478 ? -27.029 -15.288 72.447 1.00 29.66 478 SER A N 1
ATOM 3644 C CA . SER A 1 478 ? -25.923 -16.103 72.974 1.00 29.66 478 SER A CA 1
ATOM 3645 C C . SER A 1 478 ? -25.656 -17.310 72.051 1.00 29.66 478 SER A C 1
ATOM 3647 O O . SER A 1 478 ? -26.569 -18.045 71.683 1.00 29.66 478 SER A O 1
ATOM 3649 N N . CYS A 1 479 ? -24.400 -17.516 71.634 1.00 26.14 479 CYS A N 1
ATOM 3650 C CA . CYS A 1 479 ? -24.010 -18.556 70.666 1.00 26.14 479 CYS A CA 1
ATOM 3651 C C . CYS A 1 479 ? -23.806 -19.947 71.309 1.00 26.14 479 CYS A C 1
ATOM 3653 O O . CYS A 1 479 ? -22.993 -20.094 72.220 1.00 26.14 479 CYS A O 1
ATOM 3655 N N . LEU A 1 480 ? -24.449 -20.991 70.766 1.00 29.03 480 LEU A N 1
ATOM 3656 C CA . LEU A 1 480 ? -24.198 -22.414 71.069 1.00 29.03 480 LEU A CA 1
ATOM 3657 C C . LEU A 1 480 ? -23.231 -23.035 70.040 1.00 29.03 480 LEU A C 1
ATOM 3659 O O . LEU A 1 480 ? -23.379 -22.827 68.837 1.00 29.03 480 LEU A O 1
ATOM 3663 N N . ARG A 1 481 ? -22.249 -23.826 70.502 1.00 32.06 481 ARG A N 1
ATOM 3664 C CA . ARG A 1 481 ? -21.201 -24.462 69.673 1.00 32.06 481 ARG A CA 1
ATOM 3665 C C . ARG A 1 481 ? -21.274 -25.993 69.799 1.00 32.06 481 ARG A C 1
ATOM 3667 O O . ARG A 1 481 ? -21.203 -26.514 70.906 1.00 32.06 481 ARG A O 1
ATOM 3674 N N . VAL A 1 482 ? -21.395 -26.719 68.683 1.00 34.25 482 VAL A N 1
ATOM 3675 C CA . VAL A 1 482 ? -21.432 -28.201 68.637 1.00 34.25 482 VAL A CA 1
ATOM 3676 C C . VAL A 1 482 ? -20.017 -28.759 68.434 1.00 34.25 482 VAL A C 1
ATOM 3678 O O . VAL A 1 482 ? -19.302 -28.279 67.558 1.00 34.25 482 VAL A O 1
ATOM 3681 N N . GLN A 1 483 ? -19.603 -29.761 69.227 1.00 34.94 483 GLN A N 1
ATOM 3682 C CA . GLN A 1 483 ? -18.183 -30.139 69.359 1.00 34.94 483 GLN A CA 1
ATOM 3683 C C . GLN A 1 483 ? -17.748 -31.502 68.767 1.00 34.94 483 GLN A C 1
ATOM 3685 O O . GLN A 1 483 ? -16.543 -31.726 68.716 1.00 34.94 483 GLN A O 1
ATOM 3690 N N . ARG A 1 484 ? -18.631 -32.404 68.287 1.00 30.86 484 ARG A N 1
ATOM 3691 C CA . ARG A 1 484 ? -18.246 -33.611 67.492 1.00 30.86 484 ARG A CA 1
ATOM 3692 C C . ARG A 1 484 ? -19.451 -34.435 66.996 1.00 30.86 484 ARG A C 1
ATOM 3694 O O . ARG A 1 484 ? -20.475 -34.474 67.668 1.00 30.86 484 ARG A O 1
ATOM 3701 N N . LYS A 1 485 ? -19.301 -35.131 65.855 1.00 32.25 485 LYS A N 1
ATOM 3702 C CA . LYS A 1 485 ? -20.266 -36.092 65.269 1.00 32.25 485 LYS A CA 1
ATOM 3703 C C . LYS A 1 485 ? -19.624 -37.488 65.187 1.00 32.25 485 LYS A C 1
ATOM 3705 O O . LYS A 1 485 ? -18.604 -37.637 64.523 1.00 32.25 485 LYS A O 1
ATOM 3710 N N . CYS A 1 486 ? -20.231 -38.489 65.821 1.00 30.89 486 CYS A N 1
ATOM 3711 C CA . CYS A 1 486 ? -20.036 -39.914 65.530 1.00 30.89 486 CYS A CA 1
ATOM 3712 C C . CYS A 1 486 ? -21.421 -40.578 65.447 1.00 30.89 486 CYS A C 1
ATOM 3714 O O . CYS A 1 486 ? -22.387 -40.021 65.963 1.00 30.89 486 CYS A O 1
ATOM 3716 N N . GLY A 1 487 ? -21.512 -41.696 64.725 1.00 34.94 487 GLY A N 1
ATOM 3717 C CA . GLY A 1 487 ? -22.743 -42.311 64.210 1.00 34.94 487 GLY A CA 1
ATOM 3718 C C . GLY A 1 487 ? -23.998 -42.219 65.092 1.00 34.94 487 GLY A C 1
ATOM 3719 O O . GLY A 1 487 ? -24.000 -42.626 66.245 1.00 34.94 487 GLY A O 1
ATOM 3720 N N . HIS A 1 488 ? -25.063 -41.704 64.471 1.00 40.88 488 HIS A N 1
ATOM 3721 C CA . HIS A 1 488 ? -26.491 -41.823 64.802 1.00 40.88 488 HIS A CA 1
ATOM 3722 C C . HIS A 1 488 ? -27.016 -41.459 66.207 1.00 40.88 488 HIS A C 1
ATOM 3724 O O . HIS A 1 488 ? -28.160 -41.792 66.508 1.00 40.88 488 HIS A O 1
ATOM 3730 N N . THR A 1 489 ? -26.305 -40.648 67.000 1.00 29.64 489 THR A N 1
ATOM 3731 C CA . THR A 1 489 ? -26.925 -39.939 68.142 1.00 29.64 489 THR A CA 1
ATOM 3732 C C . THR A 1 489 ? -26.224 -38.607 68.435 1.00 29.64 489 THR A C 1
ATOM 3734 O O . THR A 1 489 ? -25.009 -38.561 68.607 1.00 29.64 489 THR A O 1
ATOM 3737 N N . VAL A 1 490 ? -26.984 -37.505 68.508 1.00 34.38 490 VAL A N 1
ATOM 3738 C CA . VAL A 1 490 ? -26.505 -36.198 69.000 1.00 34.38 490 VAL A CA 1
ATOM 3739 C C . VAL A 1 490 ? -27.109 -35.969 70.382 1.00 34.38 490 VAL A C 1
ATOM 3741 O O . VAL A 1 490 ? -28.315 -35.782 70.504 1.00 34.38 490 VAL A O 1
ATOM 3744 N N . THR A 1 491 ? -26.283 -35.970 71.423 1.00 32.41 491 THR A N 1
ATOM 3745 C CA . THR A 1 491 ? -26.669 -35.534 72.771 1.00 32.41 491 THR A CA 1
ATOM 3746 C C . THR A 1 491 ? -26.323 -34.057 72.942 1.00 32.41 491 THR A C 1
ATOM 3748 O O . THR A 1 491 ? -25.154 -33.676 72.938 1.00 32.41 491 THR A O 1
ATOM 3751 N N . THR A 1 492 ? -27.337 -33.205 73.099 1.00 35.78 492 THR A N 1
ATOM 3752 C CA . THR A 1 492 ? -27.174 -31.816 73.547 1.00 35.78 492 THR A CA 1
ATOM 3753 C C . THR A 1 492 ? -27.321 -31.759 75.068 1.00 35.78 492 THR A C 1
ATOM 3755 O O . THR A 1 492 ? -28.180 -32.420 75.648 1.00 35.78 492 THR A O 1
ATOM 3758 N N . LYS A 1 493 ? -26.477 -30.972 75.742 1.00 30.81 493 LYS A N 1
ATOM 3759 C CA . LYS A 1 493 ? -26.673 -30.605 77.150 1.00 30.81 493 LYS A CA 1
ATOM 3760 C C . LYS A 1 493 ? -26.915 -29.102 77.208 1.00 30.81 493 LYS A C 1
ATOM 3762 O O . LYS A 1 493 ? -26.005 -28.326 76.934 1.00 30.81 493 LYS A O 1
ATOM 3767 N N . SER A 1 494 ? -28.140 -28.715 77.548 1.00 33.69 494 SER A N 1
ATOM 3768 C CA . SER A 1 494 ? -28.411 -27.391 78.101 1.00 33.69 494 SER A CA 1
ATOM 3769 C C . SER A 1 494 ? -27.899 -27.379 79.538 1.00 33.69 494 SER A C 1
ATOM 3771 O O . SER A 1 494 ? -28.068 -28.361 80.266 1.00 33.69 494 SER A O 1
ATOM 3773 N N . LYS A 1 495 ? -27.244 -26.295 79.941 1.00 28.42 495 LYS A N 1
ATOM 3774 C CA . LYS A 1 495 ? -27.001 -26.010 81.348 1.00 28.42 495 LYS A CA 1
ATOM 3775 C C . LYS A 1 495 ? -27.884 -24.818 81.673 1.00 28.42 495 LYS A C 1
ATOM 3777 O O . LYS A 1 495 ? -27.471 -23.690 81.442 1.00 28.42 495 LYS A O 1
ATOM 3782 N N . ASP A 1 496 ? -29.082 -25.096 82.162 1.00 32.88 496 ASP A N 1
ATOM 3783 C CA . ASP A 1 496 ? -29.807 -24.120 82.958 1.00 32.88 496 ASP A CA 1
ATOM 3784 C C . ASP A 1 496 ? -30.420 -24.807 84.173 1.00 32.88 496 ASP A C 1
ATOM 3786 O O . ASP A 1 496 ? -30.724 -26.005 84.146 1.00 32.88 496 ASP A O 1
ATOM 3790 N N . ASN A 1 497 ? -30.450 -24.067 85.271 1.00 34.28 497 ASN A N 1
ATOM 3791 C CA . ASN A 1 497 ? -30.788 -24.566 86.593 1.00 34.28 497 ASN A CA 1
ATOM 3792 C C . ASN A 1 497 ? -32.289 -24.921 86.643 1.00 34.28 497 ASN A C 1
ATOM 3794 O O . ASN A 1 497 ? -33.128 -24.105 86.284 1.00 34.28 497 ASN A O 1
ATOM 3798 N N . ASP A 1 498 ? -32.586 -26.125 87.135 1.00 30.02 498 ASP A N 1
ATOM 3799 C CA . ASP A 1 498 ? -33.903 -26.667 87.505 1.00 30.02 498 ASP A CA 1
ATOM 3800 C C . ASP A 1 498 ? -34.886 -27.206 86.427 1.00 30.02 498 ASP A C 1
ATOM 3802 O O . ASP A 1 498 ? -35.581 -26.490 85.716 1.00 30.02 498 ASP A O 1
ATOM 3806 N N . ARG A 1 499 ? -35.049 -28.542 86.514 1.00 28.14 499 ARG A N 1
ATOM 3807 C CA . ARG A 1 499 ? -36.175 -29.438 86.145 1.00 28.14 499 ARG A CA 1
ATOM 3808 C C . ARG A 1 499 ? -36.418 -29.845 84.674 1.00 28.14 499 ARG A C 1
ATOM 3810 O O . ARG A 1 499 ? -36.541 -29.058 83.750 1.00 28.14 499 ARG A O 1
ATOM 3817 N N . HIS A 1 500 ? -36.545 -31.170 84.526 1.00 26.73 500 HIS A N 1
ATOM 3818 C CA . HIS A 1 500 ? -36.757 -31.975 83.318 1.00 26.73 500 HIS A CA 1
ATOM 3819 C C . HIS A 1 500 ? -38.178 -31.886 82.736 1.00 26.73 500 HIS A C 1
ATOM 3821 O O . HIS A 1 500 ? -39.117 -32.097 83.495 1.00 26.73 500 HIS A O 1
ATOM 3827 N N . VAL A 1 501 ? -38.315 -31.810 81.400 1.00 26.92 501 VAL A N 1
ATOM 3828 C CA . VAL A 1 501 ? -39.302 -32.580 80.601 1.00 26.92 501 VAL A CA 1
ATOM 3829 C C . VAL A 1 501 ? -38.721 -32.860 79.202 1.00 26.92 501 VAL A C 1
ATOM 3831 O O . VAL A 1 501 ? -38.198 -31.964 78.545 1.00 26.92 501 VAL A O 1
ATOM 3834 N N . LEU A 1 502 ? -38.805 -34.118 78.756 1.00 24.00 502 LEU A N 1
ATOM 3835 C CA . LEU A 1 502 ? -38.459 -34.605 77.413 1.00 24.00 502 LEU A CA 1
ATOM 3836 C C . LEU A 1 502 ? -39.714 -34.623 76.526 1.00 24.00 502 LEU A C 1
ATOM 3838 O O . LEU A 1 502 ? -40.729 -35.180 76.934 1.00 24.00 502 LEU A O 1
ATOM 3842 N N . SER A 1 503 ? -39.627 -34.143 75.283 1.00 23.52 503 SER A N 1
ATOM 3843 C CA . SER A 1 503 ? -40.412 -34.718 74.180 1.00 23.52 503 SER A CA 1
ATOM 3844 C C . SER A 1 503 ? -39.671 -34.573 72.848 1.00 23.52 503 SER A C 1
ATOM 3846 O O . SER A 1 503 ? -39.001 -33.572 72.597 1.00 23.52 503 SER A O 1
ATOM 3848 N N . SER A 1 504 ? -39.736 -35.621 72.030 1.00 23.05 504 SER A N 1
ATOM 3849 C CA . SER A 1 504 ? -39.034 -35.772 70.755 1.00 23.05 504 SER A CA 1
ATOM 3850 C C . SER A 1 504 ? -40.016 -35.741 69.588 1.00 23.05 504 SER A C 1
ATOM 3852 O O . SER A 1 504 ? -40.955 -36.531 69.585 1.00 23.05 504 SER A O 1
ATOM 3854 N N . TYR A 1 505 ? -39.724 -34.951 68.555 1.00 23.52 505 TYR A N 1
ATOM 3855 C CA . TYR A 1 505 ? -40.176 -35.201 67.184 1.00 23.52 505 TYR A CA 1
ATOM 3856 C C . TYR A 1 505 ? -39.041 -34.855 66.215 1.00 23.52 505 TYR A C 1
ATOM 3858 O O . TYR A 1 505 ? -38.365 -33.839 66.372 1.00 23.52 505 TYR A O 1
ATOM 3866 N N . GLY A 1 506 ? -38.792 -35.746 65.255 1.00 25.16 506 GLY A N 1
ATOM 3867 C CA . GLY A 1 506 ? -37.753 -35.608 64.238 1.00 25.16 506 GLY A CA 1
ATOM 3868 C C . GLY A 1 506 ? -38.312 -35.114 62.907 1.00 25.16 506 GLY A C 1
ATOM 3869 O O . GLY A 1 506 ? -39.392 -35.532 62.499 1.00 25.16 506 GLY A O 1
ATOM 3870 N N . VAL A 1 507 ? -37.537 -34.273 62.215 1.00 24.22 507 VAL A N 1
ATOM 3871 C CA . VAL A 1 507 ? -37.690 -33.948 60.787 1.00 24.22 507 VAL A CA 1
ATOM 3872 C C . VAL A 1 507 ? -36.287 -33.869 60.148 1.00 24.22 507 VAL A C 1
ATOM 3874 O O . VAL A 1 507 ? -35.367 -33.363 60.800 1.00 24.22 507 VAL A O 1
ATOM 3877 N N . PRO A 1 508 ? -36.076 -34.379 58.914 1.00 23.72 508 PRO A N 1
ATOM 3878 C CA . PRO A 1 508 ? -34.771 -34.416 58.249 1.00 23.72 508 PRO A CA 1
ATOM 3879 C C . PRO A 1 508 ? -34.320 -33.030 57.771 1.00 23.72 508 PRO A C 1
ATOM 3881 O O . PRO A 1 508 ? -35.100 -32.261 57.215 1.00 23.72 508 PRO A O 1
ATOM 3884 N N . GLY A 1 509 ? -33.040 -32.736 57.999 1.00 24.83 509 GLY A N 1
ATOM 3885 C CA . GLY A 1 509 ? -32.415 -31.443 57.747 1.00 24.83 509 GLY A CA 1
ATOM 3886 C C . GLY A 1 509 ? -32.094 -31.137 56.284 1.00 24.83 509 GLY A C 1
ATOM 3887 O O . GLY A 1 509 ? -31.851 -32.017 55.459 1.00 24.83 509 GLY A O 1
ATOM 3888 N N . ALA A 1 510 ? -32.049 -29.832 56.035 1.00 22.80 510 ALA A N 1
ATOM 3889 C CA . ALA A 1 510 ? -31.694 -29.155 54.804 1.00 22.80 510 ALA A CA 1
ATOM 3890 C C . ALA A 1 510 ? -30.176 -28.898 54.645 1.00 22.80 510 ALA A C 1
ATOM 3892 O O . ALA A 1 510 ? -29.413 -28.915 55.607 1.00 22.80 510 ALA A O 1
ATOM 3893 N N . MET A 1 511 ? -29.810 -28.645 53.384 1.00 21.97 511 MET A N 1
ATOM 3894 C CA . MET A 1 511 ? -28.831 -27.702 52.812 1.00 21.97 511 MET A CA 1
ATOM 3895 C C . MET A 1 511 ? -27.696 -27.042 53.641 1.00 21.97 511 MET A C 1
ATOM 3897 O O . MET A 1 511 ? -27.924 -26.385 54.649 1.00 21.97 511 MET A O 1
ATOM 3901 N N . SER A 1 512 ? -26.522 -27.042 52.981 1.00 22.61 512 SER A N 1
ATOM 3902 C CA . SER A 1 512 ? -25.592 -25.914 52.726 1.00 22.61 512 SER A CA 1
ATOM 3903 C C . SER A 1 512 ? -24.658 -25.373 53.813 1.00 22.61 512 SER A C 1
ATOM 3905 O O . SER A 1 512 ? -25.094 -24.921 54.859 1.00 22.61 512 SER A O 1
ATOM 3907 N N . HIS A 1 513 ? -23.369 -25.250 53.453 1.00 21.44 513 HIS A N 1
ATOM 3908 C CA . HIS A 1 513 ? -22.530 -24.089 53.785 1.00 21.44 513 HIS A CA 1
ATOM 3909 C C . HIS A 1 513 ? -21.379 -23.893 52.769 1.00 21.44 513 HIS A C 1
ATOM 3911 O O . HIS A 1 513 ? -20.558 -24.781 52.550 1.00 21.44 513 HIS A O 1
ATOM 3917 N N . LEU A 1 514 ? -21.357 -22.688 52.182 1.00 21.81 514 LEU A N 1
ATOM 3918 C CA . LEU A 1 514 ? -20.226 -21.954 51.580 1.00 21.81 514 LEU A CA 1
ATOM 3919 C C . LEU A 1 514 ? -19.150 -21.658 52.663 1.00 21.81 514 LEU A C 1
ATOM 3921 O O . LEU A 1 514 ? -19.491 -21.613 53.843 1.00 21.81 514 LEU A O 1
ATOM 3925 N N . PHE A 1 515 ? -17.860 -21.428 52.364 1.00 20.08 515 PHE A N 1
ATOM 3926 C CA . PHE A 1 515 ? -17.347 -20.208 51.714 1.00 20.08 515 PHE A CA 1
ATOM 3927 C C . PHE A 1 515 ? -15.895 -20.318 51.184 1.00 20.08 515 PHE A C 1
ATOM 3929 O O . PHE A 1 515 ? -15.032 -20.948 51.785 1.00 20.08 515 PHE A O 1
ATOM 3936 N N . CYS A 1 516 ? -15.691 -19.603 50.072 1.00 20.53 516 CYS A N 1
ATOM 3937 C CA . CYS A 1 516 ? -14.519 -18.951 49.468 1.00 20.53 516 CYS A CA 1
ATOM 3938 C C . CYS A 1 516 ? -13.095 -19.096 50.051 1.00 20.53 516 CYS A C 1
ATOM 3940 O O . CYS A 1 516 ? -12.816 -18.664 51.165 1.00 20.53 516 CYS A O 1
ATOM 3942 N N . PHE A 1 517 ? -12.150 -19.388 49.147 1.00 19.70 517 PHE A N 1
ATOM 3943 C CA . PHE A 1 517 ? -10.926 -18.591 49.000 1.00 19.70 517 PHE A CA 1
ATOM 3944 C C . PHE A 1 517 ? -10.854 -18.031 47.574 1.00 19.70 517 PHE A C 1
ATOM 3946 O O . PHE A 1 517 ? -10.977 -18.755 46.589 1.00 19.70 517 PHE A O 1
ATOM 3953 N N . ARG A 1 518 ? -10.686 -16.711 47.502 1.00 20.17 518 ARG A N 1
ATOM 3954 C CA . ARG A 1 518 ? -10.444 -15.899 46.311 1.00 20.17 518 ARG A CA 1
ATOM 3955 C C . ARG A 1 518 ? -8.924 -15.838 46.144 1.00 20.17 518 ARG A C 1
ATOM 3957 O O . ARG A 1 518 ? -8.250 -15.373 47.056 1.00 20.17 518 ARG A O 1
ATOM 3964 N N . ALA A 1 519 ? -8.392 -16.296 45.016 1.00 21.56 519 ALA A N 1
ATOM 3965 C CA . ALA A 1 519 ? -7.028 -15.989 44.600 1.00 21.56 519 ALA A CA 1
ATOM 3966 C C . ALA A 1 519 ? -7.114 -15.078 43.375 1.00 21.56 519 ALA A C 1
ATOM 3968 O O . ALA A 1 519 ? -7.559 -15.479 42.304 1.00 21.56 519 ALA A O 1
ATOM 3969 N N . HIS A 1 520 ? -6.750 -13.822 43.595 1.00 20.69 520 HIS A N 1
ATOM 3970 C CA . HIS A 1 520 ? -6.452 -12.837 42.573 1.00 20.69 520 HIS A CA 1
ATOM 3971 C C . HIS A 1 520 ? -4.959 -12.994 42.249 1.00 20.69 520 HIS A C 1
ATOM 3973 O O . HIS A 1 520 ? -4.139 -12.909 43.160 1.00 20.69 520 HIS A O 1
ATOM 3979 N N . VAL A 1 521 ? -4.614 -13.260 40.988 1.00 23.44 521 VAL A N 1
ATOM 3980 C CA . VAL A 1 521 ? -3.247 -13.163 40.448 1.00 23.44 521 VAL A CA 1
ATOM 3981 C C . VAL A 1 521 ? -3.369 -12.459 39.086 1.00 23.44 521 VAL A C 1
ATOM 3983 O O . VAL A 1 521 ? -4.343 -12.713 38.373 1.00 23.44 521 VAL A O 1
ATOM 3986 N N . PRO A 1 522 ? -2.482 -11.495 38.788 1.00 23.08 522 PRO A N 1
ATOM 3987 C CA . PRO A 1 522 ? -2.759 -10.340 37.942 1.00 23.08 522 PRO A CA 1
ATOM 3988 C C . PRO A 1 522 ? -2.556 -10.634 36.453 1.00 23.08 522 PRO A C 1
ATOM 3990 O O . PRO A 1 522 ? -2.044 -11.686 36.073 1.00 23.08 522 PRO A O 1
ATOM 3993 N N . GLY A 1 523 ? -2.966 -9.679 35.614 1.00 32.16 523 GLY A N 1
ATOM 3994 C CA . GLY A 1 523 ? -2.852 -9.762 34.164 1.00 32.16 523 GLY A CA 1
ATOM 3995 C C . GLY A 1 523 ? -1.484 -10.251 33.696 1.00 32.16 523 GLY A C 1
ATOM 3996 O O . GLY A 1 523 ? -0.462 -9.694 34.069 1.00 32.16 523 GLY A O 1
ATOM 3997 N N . THR A 1 524 ? -1.492 -11.293 32.866 1.00 25.69 524 THR A N 1
ATOM 3998 C CA . THR A 1 524 ? -0.447 -11.618 31.888 1.00 25.69 524 THR A CA 1
ATOM 3999 C C . THR A 1 524 ? -1.044 -12.557 30.822 1.00 25.69 524 THR A C 1
ATOM 4001 O O . THR A 1 524 ? -1.446 -13.680 31.102 1.00 25.69 524 THR A O 1
ATOM 4004 N N . GLN A 1 525 ? -1.134 -12.051 29.589 1.00 26.11 525 GLN A N 1
ATOM 4005 C CA . GLN A 1 525 ? -1.037 -12.792 28.319 1.00 26.11 525 GLN A CA 1
ATOM 4006 C C . GLN A 1 525 ? -1.993 -13.970 28.002 1.00 26.11 525 GLN A C 1
ATOM 4008 O O . GLN A 1 525 ? -1.560 -14.949 27.396 1.00 26.11 525 GLN A O 1
ATOM 4013 N N . LEU A 1 526 ? -3.299 -13.885 28.286 1.00 26.14 526 LEU A N 1
ATOM 4014 C CA . LEU A 1 526 ? -4.272 -14.811 27.654 1.00 26.14 526 LEU A CA 1
ATOM 4015 C C . LEU A 1 526 ? -5.433 -14.142 26.911 1.00 26.14 526 LEU A C 1
ATOM 4017 O O . LEU A 1 526 ? -6.025 -14.758 26.029 1.00 26.14 526 LEU A O 1
ATOM 4021 N N . THR A 1 527 ? -5.707 -12.867 27.171 1.00 25.36 527 THR A N 1
ATOM 4022 C CA . THR A 1 527 ? -6.649 -12.060 26.379 1.00 25.36 527 THR A CA 1
ATOM 4023 C C . THR A 1 527 ? -6.057 -11.585 25.051 1.00 25.36 527 THR A C 1
ATOM 4025 O O . THR A 1 527 ? -6.802 -11.322 24.120 1.00 25.36 527 THR A O 1
ATOM 4028 N N . GLN A 1 528 ? -4.731 -11.614 24.897 1.00 27.67 528 GLN A N 1
ATOM 4029 C CA . GLN A 1 528 ? -4.047 -11.267 23.643 1.00 27.67 528 GLN A CA 1
ATOM 4030 C C . GLN A 1 528 ? -3.936 -12.441 22.649 1.00 27.67 528 GLN A C 1
ATOM 4032 O O . GLN A 1 528 ? -3.249 -12.351 21.637 1.00 27.67 528 GLN A O 1
ATOM 4037 N N . ARG A 1 529 ? -4.600 -13.573 22.927 1.00 29.08 529 ARG A N 1
ATOM 4038 C CA . ARG A 1 529 ? -4.639 -14.735 22.021 1.00 29.08 529 ARG A CA 1
ATOM 4039 C C . ARG A 1 529 ? -6.034 -15.104 21.520 1.00 29.08 529 ARG A C 1
ATOM 4041 O O . ARG A 1 529 ? -6.159 -16.065 20.771 1.00 29.08 529 ARG A O 1
ATOM 4048 N N . LEU A 1 530 ? -7.050 -14.313 21.870 1.00 27.17 530 LEU A N 1
ATOM 4049 C CA . LEU A 1 530 ? -8.382 -14.367 21.254 1.00 27.17 530 LEU A CA 1
ATOM 4050 C C . LEU A 1 530 ? -8.545 -13.350 20.108 1.00 27.17 530 LEU A C 1
ATOM 4052 O O . LEU A 1 530 ? -9.399 -13.547 19.254 1.00 27.17 530 LEU A O 1
ATOM 4056 N N . GLU A 1 531 ? -7.658 -12.356 19.991 1.00 27.02 531 GLU A N 1
ATOM 4057 C CA . GLU A 1 531 ? -7.556 -11.487 18.800 1.00 27.02 531 GLU A CA 1
ATOM 4058 C C . GLU A 1 531 ? -6.784 -12.129 17.633 1.00 27.02 531 GLU A C 1
ATOM 4060 O O . GLU A 1 531 ? -6.832 -11.646 16.506 1.00 27.02 531 GLU A O 1
ATOM 4065 N N . LEU A 1 532 ? -6.142 -13.281 17.850 1.00 28.70 532 LEU A N 1
ATOM 4066 C CA . LEU A 1 532 ? -5.474 -14.042 16.786 1.00 28.70 532 LEU A CA 1
ATOM 4067 C C . LEU A 1 532 ? -6.423 -14.955 15.988 1.00 28.70 532 LEU A C 1
ATOM 4069 O O . LEU A 1 532 ? -6.004 -15.543 14.994 1.00 28.70 532 LEU A O 1
ATOM 4073 N N . MET A 1 533 ? -7.705 -15.053 16.360 1.00 26.50 533 MET A N 1
ATOM 4074 C CA . MET A 1 533 ? -8.684 -15.876 15.631 1.00 26.50 533 MET A CA 1
ATOM 4075 C C . MET A 1 533 ? -9.337 -15.176 14.427 1.00 26.50 533 MET A C 1
ATOM 4077 O O . MET A 1 533 ? -9.971 -15.853 13.624 1.00 26.50 533 MET A O 1
ATOM 4081 N N . ASN A 1 534 ? -9.115 -13.871 14.223 1.00 26.62 534 ASN A N 1
ATOM 4082 C CA . ASN A 1 534 ? -9.507 -13.177 12.984 1.00 26.62 534 ASN A CA 1
ATOM 4083 C C . ASN A 1 534 ? -8.398 -13.145 11.912 1.00 26.62 534 ASN A C 1
ATOM 4085 O O . ASN A 1 534 ? -8.622 -12.639 10.816 1.00 26.62 534 ASN A O 1
ATOM 4089 N N . LEU A 1 535 ? -7.222 -13.718 12.191 1.00 28.48 535 LEU A N 1
ATOM 4090 C CA . LEU A 1 535 ? -6.069 -13.726 11.277 1.00 28.48 535 LEU A CA 1
ATOM 4091 C C . LEU A 1 535 ? -5.857 -15.054 10.529 1.00 28.48 535 LEU A C 1
ATOM 4093 O O . LEU A 1 535 ? -4.965 -15.141 9.692 1.00 28.48 535 LEU A O 1
ATOM 4097 N N . ALA A 1 536 ? -6.725 -16.052 10.714 1.00 28.83 536 ALA A N 1
ATOM 4098 C CA . ALA A 1 536 ? -6.762 -17.255 9.868 1.00 28.83 536 ALA A CA 1
ATOM 4099 C C . ALA A 1 536 ? -7.596 -17.054 8.577 1.00 28.83 536 ALA A C 1
ATOM 4101 O O . ALA A 1 536 ? -8.133 -17.999 8.000 1.00 28.83 536 ALA A O 1
ATOM 4102 N N . ALA A 1 537 ? -7.713 -15.808 8.104 1.00 30.67 537 ALA A N 1
ATOM 4103 C CA . ALA A 1 537 ? -8.394 -15.435 6.862 1.00 30.67 537 ALA A CA 1
ATOM 4104 C C . ALA A 1 537 ? -7.445 -15.380 5.642 1.00 30.67 537 ALA A C 1
ATOM 4106 O O . ALA A 1 537 ? -7.624 -14.578 4.731 1.00 30.67 537 ALA A O 1
ATOM 4107 N N . GLY A 1 538 ? -6.454 -16.268 5.586 1.00 33.06 538 GLY A N 1
ATOM 4108 C CA . GLY A 1 538 ? -5.638 -16.562 4.402 1.00 33.06 538 GLY A CA 1
ATOM 4109 C C . GLY A 1 538 ? -4.777 -17.791 4.697 1.00 33.06 538 GLY A C 1
ATOM 4110 O O . GLY A 1 538 ? -4.316 -17.892 5.831 1.00 33.06 538 GLY A O 1
ATOM 4111 N N . PRO A 1 539 ? -4.575 -18.770 3.784 1.00 30.20 539 PRO A N 1
ATOM 4112 C CA . PRO A 1 539 ? -4.843 -18.852 2.336 1.00 30.20 539 PRO A CA 1
ATOM 4113 C C . PRO A 1 539 ? -6.100 -19.674 1.950 1.00 30.20 539 PRO A C 1
ATOM 4115 O O . PRO A 1 539 ? -6.284 -20.028 0.789 1.00 30.20 539 PRO A O 1
ATOM 4118 N N . LEU A 1 540 ? -6.992 -19.998 2.894 1.00 37.97 540 LEU A N 1
ATOM 4119 C CA . LEU A 1 540 ? -8.138 -20.898 2.650 1.00 37.97 540 LEU A CA 1
ATOM 4120 C C . LEU A 1 540 ? -9.451 -20.205 2.243 1.00 37.97 540 LEU A C 1
ATOM 4122 O O . LEU A 1 540 ? -10.417 -20.884 1.889 1.00 37.97 540 LEU A O 1
ATOM 4126 N N . ALA A 1 541 ? -9.488 -18.869 2.198 1.00 36.62 541 ALA A N 1
ATOM 4127 C CA . ALA A 1 541 ? -10.616 -18.120 1.632 1.00 36.62 541 ALA A CA 1
ATOM 4128 C C . ALA A 1 541 ? -10.866 -18.457 0.145 1.00 36.62 541 ALA A C 1
ATOM 4130 O O . ALA A 1 541 ? -11.965 -18.251 -0.357 1.00 36.62 541 ALA A O 1
ATOM 4131 N N . PHE A 1 542 ? -9.883 -19.040 -0.548 1.00 34.84 542 PHE A N 1
ATOM 4132 C CA . PHE A 1 542 ? -10.000 -19.439 -1.951 1.00 34.84 542 PHE A CA 1
ATOM 4133 C C . PHE A 1 542 ? -10.777 -20.757 -2.150 1.00 34.84 542 PHE A C 1
ATOM 4135 O O . PHE A 1 542 ? -11.563 -20.882 -3.088 1.00 34.84 542 PHE A O 1
ATOM 4142 N N . LEU A 1 543 ? -10.657 -21.717 -1.219 1.00 35.88 543 LEU A N 1
ATOM 4143 C CA . LEU A 1 543 ? -11.454 -22.960 -1.212 1.00 35.88 543 LEU A CA 1
ATOM 4144 C C . LEU A 1 543 ? -12.953 -22.690 -0.986 1.00 35.88 543 LEU A C 1
ATOM 4146 O O . LEU A 1 543 ? -13.803 -23.465 -1.422 1.00 35.88 543 LEU A O 1
ATOM 4150 N N . ARG A 1 544 ? -13.273 -21.553 -0.355 1.00 38.94 544 ARG A N 1
ATOM 4151 C CA . ARG A 1 544 ? -14.633 -21.037 -0.140 1.00 38.94 544 ARG A CA 1
ATOM 4152 C C . ARG A 1 544 ? -15.328 -20.619 -1.444 1.00 38.94 544 ARG A C 1
ATOM 4154 O O . ARG A 1 544 ? -16.551 -20.525 -1.453 1.00 38.94 544 ARG A O 1
ATOM 4161 N N . GLN A 1 545 ? -14.587 -20.381 -2.532 1.00 32.94 545 GLN A N 1
ATOM 4162 C CA . GLN A 1 545 ? -15.125 -19.743 -3.738 1.00 32.94 545 GLN A CA 1
ATOM 4163 C C . GLN A 1 545 ? -15.410 -20.700 -4.910 1.00 32.94 545 GLN A C 1
ATOM 4165 O O . GLN A 1 545 ? -16.024 -20.269 -5.882 1.00 32.94 545 GLN A O 1
ATOM 4170 N N . ARG A 1 546 ? -15.011 -21.986 -4.880 1.00 39.25 546 ARG A N 1
ATOM 4171 C CA . ARG A 1 546 ? -15.152 -22.825 -6.095 1.00 39.25 546 ARG A CA 1
ATOM 4172 C C . ARG A 1 546 ? -15.294 -24.339 -5.905 1.00 39.25 546 ARG A C 1
ATOM 4174 O O . ARG A 1 546 ? -14.739 -25.123 -6.666 1.00 39.25 546 ARG A O 1
ATOM 4181 N N . LEU A 1 547 ? -16.138 -24.761 -4.965 1.00 37.53 547 LEU A N 1
ATOM 4182 C CA . LEU A 1 547 ? -16.887 -26.014 -5.138 1.00 37.53 547 LEU A CA 1
ATOM 4183 C C . LEU A 1 547 ? -18.141 -25.674 -5.956 1.00 37.53 547 LEU A C 1
ATOM 4185 O O . LEU A 1 547 ? -19.104 -25.152 -5.409 1.00 37.53 547 LEU A O 1
ATOM 4189 N N . HIS A 1 548 ? -18.031 -25.874 -7.272 1.00 36.53 548 HIS A N 1
ATOM 4190 C CA . HIS A 1 548 ? -18.984 -25.566 -8.347 1.00 36.53 548 HIS A CA 1
ATOM 4191 C C . HIS A 1 548 ? -20.416 -25.147 -7.936 1.00 36.53 548 HIS A C 1
ATOM 4193 O O . HIS A 1 548 ? -21.162 -25.943 -7.367 1.00 36.53 548 HIS A O 1
ATOM 4199 N N . LEU A 1 549 ? -20.771 -23.927 -8.385 1.00 31.27 549 LEU A N 1
ATOM 4200 C CA . LEU A 1 549 ? -22.042 -23.171 -8.361 1.00 31.27 549 LEU A CA 1
ATOM 4201 C C . LEU A 1 549 ? -22.027 -21.967 -7.398 1.00 31.27 549 LEU A C 1
ATOM 4203 O O . LEU A 1 549 ? -21.846 -22.129 -6.194 1.00 31.27 549 LEU A O 1
ATOM 4207 N N . ASP A 1 550 ? -22.232 -20.774 -7.977 1.00 32.34 550 ASP A N 1
ATOM 4208 C CA . ASP A 1 550 ? -22.178 -19.399 -7.431 1.00 32.34 550 ASP A CA 1
ATOM 4209 C C . ASP A 1 550 ? -23.131 -19.101 -6.248 1.00 32.34 550 ASP A C 1
ATOM 4211 O O . ASP A 1 550 ? -23.886 -18.130 -6.265 1.00 32.34 550 ASP A O 1
ATOM 4215 N N . GLN A 1 551 ? -23.129 -19.915 -5.188 1.00 31.72 551 GLN A N 1
ATOM 4216 C CA . GLN A 1 551 ? -23.901 -19.648 -3.969 1.00 31.72 551 GLN A CA 1
ATOM 4217 C C . GLN A 1 551 ? -23.158 -20.094 -2.701 1.00 31.72 551 GLN A C 1
ATOM 4219 O O . GLN A 1 551 ? -22.760 -21.255 -2.549 1.00 31.72 551 GLN A O 1
ATOM 4224 N N . PHE A 1 552 ? -23.019 -19.167 -1.747 1.00 39.34 552 PHE A N 1
ATOM 4225 C CA . PHE A 1 552 ? -22.552 -19.445 -0.388 1.00 39.34 552 PHE A CA 1
ATOM 4226 C C . PHE A 1 552 ? -23.563 -20.345 0.334 1.00 39.34 552 PHE A C 1
ATOM 4228 O O . PHE A 1 552 ? -24.672 -19.925 0.650 1.00 39.34 552 PHE A O 1
ATOM 4235 N N . THR A 1 553 ? -23.188 -21.587 0.633 1.00 48.47 553 THR A N 1
ATOM 4236 C CA . THR A 1 553 ? -24.055 -22.527 1.370 1.00 48.47 553 THR A CA 1
ATOM 4237 C C . THR A 1 553 ? -23.483 -22.852 2.742 1.00 48.47 553 THR A C 1
ATOM 4239 O O . THR A 1 553 ? -22.265 -22.982 2.870 1.00 48.47 553 THR A O 1
ATOM 4242 N N . SER A 1 554 ? -24.347 -23.151 3.714 1.00 59.81 554 SER A N 1
ATOM 4243 C CA . SER A 1 554 ? -23.976 -23.660 5.049 1.00 59.81 554 SER A CA 1
ATOM 4244 C C . SER A 1 554 ? -22.980 -24.828 5.031 1.00 59.81 554 SER A C 1
ATOM 4246 O O . SER A 1 554 ? -22.127 -24.928 5.902 1.00 59.81 554 SER A O 1
ATOM 4248 N N . ALA A 1 555 ? -23.023 -25.686 4.013 1.00 54.03 555 ALA A N 1
ATOM 4249 C CA . ALA A 1 555 ? -22.115 -26.823 3.890 1.00 54.03 555 ALA A CA 1
ATOM 4250 C C . ALA A 1 555 ? -20.663 -26.449 3.513 1.00 54.03 555 ALA A C 1
ATOM 4252 O O . ALA A 1 555 ? -19.758 -27.262 3.700 1.00 54.03 555 ALA A O 1
ATOM 4253 N N . SER A 1 556 ? -20.420 -25.242 2.983 1.00 55.44 556 SER A N 1
ATOM 4254 C CA . SER A 1 556 ? -19.057 -24.717 2.790 1.00 55.44 556 SER A CA 1
ATOM 4255 C C . SER A 1 556 ? -18.456 -24.279 4.123 1.00 55.44 556 SER A C 1
ATOM 4257 O O . SER A 1 556 ? -17.302 -24.586 4.402 1.00 55.44 556 SER A O 1
ATOM 4259 N N . ASP A 1 557 ? -19.264 -23.633 4.965 1.00 63.62 557 ASP A N 1
ATOM 4260 C CA . ASP A 1 557 ? -18.860 -23.186 6.301 1.00 63.62 557 ASP A CA 1
ATOM 4261 C C . ASP A 1 557 ? -18.502 -24.389 7.199 1.00 63.62 557 ASP A C 1
ATOM 4263 O O . ASP A 1 557 ? -17.541 -24.334 7.963 1.00 63.62 557 ASP A O 1
ATOM 4267 N N . VAL A 1 558 ? -19.213 -25.515 7.048 1.00 67.94 558 VAL A N 1
ATOM 4268 C CA . VAL A 1 558 ? -18.929 -26.775 7.766 1.00 67.94 558 VAL A CA 1
ATOM 4269 C C . VAL A 1 558 ? -17.559 -27.359 7.399 1.00 67.94 558 VAL A C 1
ATOM 4271 O O . VAL A 1 558 ? -16.845 -27.851 8.271 1.00 67.94 558 VAL A O 1
ATOM 4274 N N . TRP A 1 559 ? -17.145 -27.271 6.131 1.00 71.50 559 TRP A N 1
ATOM 4275 C CA . TRP A 1 559 ? -15.813 -27.726 5.714 1.00 71.50 559 TRP A CA 1
ATOM 4276 C C . TRP A 1 559 ? -14.710 -26.889 6.366 1.00 71.50 559 TRP A C 1
ATOM 4278 O O . TRP A 1 559 ? -13.753 -27.438 6.914 1.00 71.50 559 TRP A O 1
ATOM 4288 N N . SER A 1 560 ? -14.863 -25.561 6.338 1.00 68.06 560 SER A N 1
ATOM 4289 C CA . SER A 1 560 ? -13.940 -24.627 6.987 1.00 68.06 560 SER A CA 1
ATOM 4290 C C . SER A 1 560 ? -13.874 -24.857 8.497 1.00 68.06 560 SER A C 1
ATOM 4292 O O . SER A 1 560 ? -12.784 -24.868 9.059 1.00 68.06 560 SER A O 1
ATOM 4294 N N . TYR A 1 561 ? -15.007 -25.143 9.142 1.00 69.56 561 TYR A N 1
ATOM 4295 C CA . TYR A 1 561 ? -15.047 -25.497 10.560 1.00 69.56 561 TYR A CA 1
ATOM 4296 C C . TYR A 1 561 ? -14.241 -26.770 10.874 1.00 69.56 561 TYR A C 1
ATOM 4298 O O . TYR A 1 561 ? -13.515 -26.804 11.864 1.00 69.56 561 TYR A O 1
ATOM 4306 N N . GLY A 1 562 ? -14.282 -27.789 10.005 1.00 71.12 562 GLY A N 1
ATOM 4307 C CA . GLY A 1 562 ? -13.436 -28.981 10.141 1.00 71.12 562 GLY A CA 1
ATOM 4308 C C . GLY A 1 562 ? -11.933 -28.668 10.109 1.00 71.12 562 GLY A C 1
ATOM 4309 O O . GLY A 1 562 ? -11.171 -29.266 10.864 1.00 71.12 562 GLY A O 1
ATOM 4310 N N . ILE A 1 563 ? -11.506 -27.695 9.291 1.00 73.56 563 ILE A N 1
ATOM 4311 C CA . ILE A 1 563 ? -10.109 -27.222 9.270 1.00 73.56 563 ILE A CA 1
ATOM 4312 C C . ILE A 1 563 ? -9.747 -26.530 10.585 1.00 73.56 563 ILE A C 1
ATOM 4314 O O . ILE A 1 563 ? -8.717 -26.852 11.166 1.00 73.56 563 ILE A O 1
ATOM 4318 N N . VAL A 1 564 ? -10.621 -25.662 11.100 1.00 67.81 564 VAL A N 1
ATOM 4319 C CA . VAL A 1 564 ? -10.402 -24.985 12.389 1.00 67.81 564 VAL A CA 1
ATOM 4320 C C . VAL A 1 564 ? -10.292 -25.998 13.530 1.00 67.81 564 VAL A C 1
ATOM 4322 O O . VAL A 1 564 ? -9.401 -25.889 14.367 1.00 67.81 564 VAL A O 1
ATOM 4325 N N . MET A 1 565 ? -11.144 -27.029 13.556 1.00 63.94 565 MET A N 1
ATOM 4326 C CA . MET A 1 565 ? -11.028 -28.110 14.541 1.00 63.94 565 MET A CA 1
ATOM 4327 C C . MET A 1 565 ? -9.655 -28.790 14.476 1.00 63.94 565 MET A C 1
ATOM 4329 O O . MET A 1 565 ? -9.074 -29.101 15.515 1.00 63.94 565 MET A O 1
ATOM 4333 N N . TRP A 1 566 ? -9.129 -29.014 13.271 1.00 74.06 566 TRP A N 1
ATOM 4334 C CA . TRP A 1 566 ? -7.807 -29.597 13.073 1.00 74.06 566 TRP A CA 1
ATOM 4335 C C . TRP A 1 566 ? -6.688 -28.667 13.556 1.00 74.06 566 TRP A C 1
ATOM 4337 O O . TRP A 1 566 ? -5.847 -29.115 14.328 1.00 74.06 566 TRP A O 1
ATOM 4347 N N . GLU A 1 567 ? -6.722 -27.379 13.201 1.00 65.94 567 GLU A N 1
ATOM 4348 C CA . GLU A 1 567 ? -5.752 -26.365 13.652 1.00 65.94 567 GLU A CA 1
ATOM 4349 C C . GLU A 1 567 ? -5.722 -26.244 15.182 1.00 65.94 567 GLU A C 1
ATOM 4351 O O . GLU A 1 567 ? -4.659 -26.160 15.796 1.00 65.94 567 GLU A O 1
ATOM 4356 N N . VAL A 1 568 ? -6.894 -26.289 15.821 1.00 64.81 568 VAL A N 1
ATOM 4357 C CA . VAL A 1 568 ? -7.023 -26.280 17.285 1.00 64.81 568 VAL A CA 1
ATOM 4358 C C . VAL A 1 568 ? -6.376 -27.526 17.897 1.00 64.81 568 VAL A C 1
ATOM 4360 O O . VAL A 1 568 ? -5.676 -27.423 18.906 1.00 64.81 568 VAL A O 1
ATOM 4363 N N . MET A 1 569 ? -6.566 -28.696 17.282 1.00 59.78 569 MET A N 1
ATOM 4364 C CA . MET A 1 569 ? -6.018 -29.967 17.768 1.00 59.78 569 MET A CA 1
ATOM 4365 C C . MET A 1 569 ? -4.522 -30.149 17.469 1.00 59.78 569 MET A C 1
ATOM 4367 O O . MET A 1 569 ? -3.858 -30.910 18.170 1.00 59.78 569 MET A O 1
ATOM 4371 N N . THR A 1 570 ? -3.971 -29.446 16.477 1.00 55.09 570 THR A N 1
ATOM 4372 C CA . THR A 1 570 ? -2.529 -29.416 16.174 1.00 55.09 570 THR A CA 1
ATOM 4373 C C . THR A 1 570 ? -1.795 -28.246 16.829 1.00 55.09 570 THR A C 1
ATOM 4375 O O . THR A 1 570 ? -0.597 -28.084 16.622 1.00 55.09 570 THR A O 1
ATOM 4378 N N . TYR A 1 571 ? -2.470 -27.457 17.674 1.00 52.78 571 TYR A N 1
ATOM 4379 C CA . TYR A 1 571 ? -1.904 -26.276 18.338 1.00 52.78 571 TYR A CA 1
ATOM 4380 C C . TYR A 1 571 ? -1.431 -25.179 17.364 1.00 52.78 571 TYR A C 1
ATOM 4382 O O . TYR A 1 571 ? -0.470 -24.461 17.649 1.00 52.78 571 TYR A O 1
ATOM 4390 N N . GLY A 1 572 ? -2.142 -25.013 16.245 1.00 52.47 572 GLY A N 1
ATOM 4391 C CA . GLY A 1 572 ? -1.926 -23.946 15.267 1.00 52.47 572 GLY A CA 1
ATOM 4392 C C . GLY A 1 572 ? -0.952 -24.301 14.144 1.00 52.47 572 GLY A C 1
ATOM 4393 O O . GLY A 1 572 ? -0.295 -23.407 13.610 1.00 52.47 572 GLY A O 1
ATOM 4394 N N . GLU A 1 573 ? -0.819 -25.581 13.784 1.00 53.22 573 GLU A N 1
ATOM 4395 C CA . GLU A 1 573 ? -0.071 -25.949 12.578 1.00 53.22 573 GLU A CA 1
ATOM 4396 C C . GLU A 1 573 ? -0.791 -25.462 11.314 1.00 53.22 573 GLU A C 1
ATOM 4398 O O . GLU A 1 573 ? -2.017 -25.461 11.238 1.00 53.22 573 GLU A O 1
ATOM 4403 N N . ARG A 1 574 ? -0.019 -25.063 10.295 1.00 52.75 574 ARG A N 1
ATOM 4404 C CA . ARG A 1 574 ? -0.570 -24.619 9.010 1.00 52.75 574 ARG A CA 1
ATOM 4405 C C . ARG A 1 574 ? -1.193 -25.807 8.255 1.00 52.75 574 ARG A C 1
ATOM 4407 O O . ARG A 1 574 ? -0.468 -26.754 7.954 1.00 52.75 574 ARG A O 1
ATOM 4414 N N . PRO A 1 575 ? -2.480 -25.760 7.873 1.00 56.56 575 PRO A N 1
ATOM 4415 C CA . PRO A 1 575 ? -3.096 -26.810 7.067 1.00 56.56 575 PRO A CA 1
ATOM 4416 C C . PRO A 1 575 ? -2.502 -26.840 5.648 1.00 56.56 575 PRO A C 1
ATOM 4418 O O . PRO A 1 575 ? -2.246 -25.790 5.058 1.00 56.56 575 PRO A O 1
ATOM 4421 N N . TYR A 1 576 ? -2.310 -28.046 5.097 1.00 54.97 576 TYR A N 1
ATOM 4422 C CA . TYR A 1 576 ? -1.773 -28.298 3.747 1.00 54.97 576 TYR A CA 1
ATOM 4423 C C . TYR A 1 576 ? -0.448 -27.558 3.473 1.00 54.97 576 TYR A C 1
ATOM 4425 O O . TYR A 1 576 ? -0.354 -26.730 2.567 1.00 54.97 576 TYR A O 1
ATOM 4433 N N . TRP A 1 577 ? 0.570 -27.831 4.299 1.00 51.06 577 TRP A N 1
ATOM 4434 C CA . TRP A 1 577 ? 1.885 -27.181 4.254 1.00 51.06 577 TRP A CA 1
ATOM 4435 C C . TRP A 1 577 ? 2.461 -27.058 2.838 1.00 51.06 577 TRP A C 1
ATOM 4437 O O . TRP A 1 577 ? 2.508 -28.035 2.103 1.00 51.06 577 TRP A O 1
ATOM 4447 N N . GLU A 1 578 ? 2.945 -25.859 2.502 1.00 51.34 578 GLU A N 1
ATOM 4448 C CA . GLU A 1 578 ? 3.735 -25.555 1.290 1.00 51.34 578 GLU A CA 1
ATOM 4449 C C . GLU A 1 578 ? 3.092 -25.874 -0.063 1.00 51.34 578 GLU A C 1
ATOM 4451 O O . GLU A 1 578 ? 3.726 -25.675 -1.092 1.00 51.34 578 GLU A O 1
ATOM 4456 N N . LEU A 1 579 ? 1.814 -26.255 -0.078 1.00 49.62 579 LEU A N 1
ATOM 4457 C CA . LEU A 1 579 ? 1.028 -26.347 -1.298 1.00 49.62 579 LEU A CA 1
ATOM 4458 C C . LEU A 1 579 ? 0.465 -24.968 -1.658 1.00 49.62 579 LEU A C 1
ATOM 4460 O O . LEU A 1 579 ? -0.107 -24.259 -0.820 1.00 49.62 579 LEU A O 1
ATOM 4464 N N . SER A 1 580 ? 0.600 -24.589 -2.925 1.00 52.88 580 SER A N 1
ATOM 4465 C CA . SER A 1 580 ? -0.136 -23.466 -3.500 1.00 52.88 580 SER A CA 1
ATOM 4466 C C . SER A 1 580 ? -1.638 -23.764 -3.517 1.00 52.88 580 SER A C 1
ATOM 4468 O O . SER A 1 580 ? -2.068 -24.919 -3.521 1.00 52.88 580 SER A O 1
ATOM 4470 N N . ASN A 1 581 ? -2.471 -22.725 -3.592 1.00 52.06 581 ASN A N 1
ATOM 4471 C CA . ASN A 1 581 ? -3.929 -22.893 -3.627 1.00 52.06 581 ASN A CA 1
ATOM 4472 C C . ASN A 1 581 ? -4.390 -23.844 -4.749 1.00 52.06 581 ASN A C 1
ATOM 4474 O O . ASN A 1 581 ? -5.351 -24.589 -4.570 1.00 52.06 581 ASN A O 1
ATOM 4478 N N . HIS A 1 582 ? -3.695 -23.847 -5.890 1.00 56.72 582 HIS A N 1
ATOM 4479 C CA . HIS A 1 582 ? -3.984 -24.742 -7.010 1.00 56.72 582 HIS A CA 1
ATOM 4480 C C . HIS A 1 582 ? -3.653 -26.211 -6.685 1.00 56.72 582 HIS A C 1
ATOM 4482 O O . HIS A 1 582 ? -4.441 -27.109 -6.983 1.00 56.72 582 HIS A O 1
ATOM 4488 N N . GLU A 1 583 ? -2.525 -26.466 -6.021 1.00 55.59 583 GLU A N 1
ATOM 4489 C CA . GLU A 1 583 ? -2.109 -27.813 -5.611 1.00 55.59 583 GLU A CA 1
ATOM 4490 C C . GLU A 1 583 ? -2.987 -28.376 -4.493 1.00 55.59 583 GLU A C 1
ATOM 4492 O O . GLU A 1 583 ? -3.336 -29.554 -4.527 1.00 55.59 583 GLU A O 1
ATOM 4497 N N . VAL A 1 584 ? -3.426 -27.533 -3.552 1.00 56.91 584 VAL A N 1
ATOM 4498 C CA . VAL A 1 584 ? -4.388 -27.925 -2.510 1.00 56.91 584 VAL A CA 1
ATOM 4499 C C . VAL A 1 584 ? -5.708 -28.382 -3.134 1.00 56.91 584 VAL A C 1
ATOM 4501 O O . VAL A 1 584 ? -6.245 -29.421 -2.751 1.00 56.91 584 VAL A O 1
ATOM 4504 N N . MET A 1 585 ? -6.226 -27.645 -4.125 1.00 57.53 585 MET A N 1
ATOM 4505 C CA . MET A 1 585 ? -7.463 -28.016 -4.827 1.00 57.53 585 MET A CA 1
ATOM 4506 C C . MET A 1 585 ? -7.329 -29.357 -5.547 1.00 57.53 585 MET A C 1
ATOM 4508 O O . MET A 1 585 ? -8.238 -30.187 -5.482 1.00 57.53 585 MET A O 1
ATOM 4512 N N . LYS A 1 586 ? -6.189 -29.583 -6.208 1.00 60.22 586 LYS A N 1
ATOM 4513 C CA . LYS A 1 586 ? -5.887 -30.854 -6.868 1.00 60.22 586 LYS A CA 1
ATOM 4514 C C . LYS A 1 586 ? -5.827 -32.003 -5.856 1.00 60.22 586 LYS A C 1
ATOM 4516 O O . LYS A 1 586 ? -6.553 -32.977 -6.022 1.00 60.22 586 LYS A O 1
ATOM 4521 N N . ALA A 1 587 ? -5.077 -31.840 -4.766 1.00 59.16 587 ALA A N 1
ATOM 4522 C CA . ALA A 1 587 ? -4.940 -32.851 -3.719 1.00 59.16 587 ALA A CA 1
ATOM 4523 C C . ALA A 1 587 ? -6.294 -33.207 -3.076 1.00 59.16 587 ALA A C 1
ATOM 4525 O O . ALA A 1 587 ? -6.614 -34.381 -2.898 1.00 59.16 587 ALA A O 1
ATOM 4526 N N . ILE A 1 588 ? -7.137 -32.213 -2.777 1.00 68.00 588 ILE A N 1
ATOM 4527 C CA . ILE A 1 588 ? -8.469 -32.445 -2.197 1.00 68.00 588 ILE A CA 1
ATOM 4528 C C . ILE A 1 588 ? -9.376 -33.220 -3.162 1.00 68.00 588 ILE A C 1
ATOM 4530 O O . ILE A 1 588 ? -10.085 -34.130 -2.717 1.00 68.00 588 ILE A O 1
ATOM 4534 N N . ASN A 1 589 ? -9.345 -32.890 -4.459 1.00 66.06 589 ASN A N 1
ATOM 4535 C CA . ASN A 1 589 ? -10.109 -33.595 -5.495 1.00 66.06 589 ASN A CA 1
ATOM 4536 C C . ASN A 1 589 ? -9.609 -35.028 -5.724 1.00 66.06 589 ASN A C 1
ATOM 4538 O O . ASN A 1 589 ? -10.409 -35.911 -6.020 1.00 66.06 589 ASN A O 1
ATOM 4542 N N . GLU A 1 590 ? -8.315 -35.270 -5.521 1.00 64.06 590 GLU A N 1
ATOM 4543 C CA . GLU A 1 590 ? -7.688 -36.598 -5.541 1.00 64.06 590 GLU A CA 1
ATOM 4544 C C . GLU A 1 590 ? -7.929 -37.393 -4.242 1.00 64.06 590 GLU A C 1
ATOM 4546 O O . GLU A 1 590 ? -7.497 -38.537 -4.116 1.00 64.06 590 GLU A O 1
ATOM 4551 N N . GLY A 1 591 ? -8.664 -36.821 -3.281 1.00 61.41 591 GLY A N 1
ATOM 4552 C CA . GLY A 1 591 ? -9.076 -37.491 -2.046 1.00 61.41 591 GLY A CA 1
ATOM 4553 C C . GLY A 1 591 ? -8.138 -37.277 -0.858 1.00 61.41 591 GLY A C 1
ATOM 4554 O O . GLY A 1 591 ? -8.388 -37.829 0.213 1.00 61.41 591 GLY A O 1
ATOM 4555 N N . PHE A 1 592 ? -7.100 -36.448 -0.994 1.00 60.00 592 PHE A N 1
ATOM 4556 C CA . PHE A 1 592 ? -6.203 -36.114 0.110 1.00 60.00 592 PHE A CA 1
ATOM 4557 C C . PHE A 1 592 ? -6.945 -35.326 1.201 1.00 60.00 592 PHE A C 1
ATOM 4559 O O . PHE A 1 592 ? -7.751 -34.431 0.917 1.00 60.00 592 PHE A O 1
ATOM 4566 N N . ARG A 1 593 ? -6.684 -35.676 2.463 1.00 73.81 593 ARG A N 1
ATOM 4567 C CA . ARG A 1 593 ? -7.243 -35.049 3.671 1.00 73.81 593 ARG A CA 1
ATOM 4568 C C . ARG A 1 593 ? -6.138 -34.891 4.713 1.00 73.81 593 ARG A C 1
ATOM 4570 O O . ARG A 1 593 ? -5.138 -35.603 4.663 1.00 73.81 593 ARG A O 1
ATOM 4577 N N . LEU A 1 594 ? -6.317 -33.959 5.650 1.00 68.81 594 LEU A N 1
ATOM 4578 C CA . LEU A 1 594 ? -5.317 -33.692 6.685 1.00 68.81 594 LEU A CA 1
ATOM 4579 C C . LEU A 1 594 ? -5.141 -34.902 7.625 1.00 68.81 594 LEU A C 1
ATOM 4581 O O . LEU A 1 594 ? -6.132 -35.555 7.981 1.00 68.81 594 LEU A O 1
ATOM 4585 N N . PRO A 1 595 ? -3.898 -35.198 8.048 1.00 62.69 595 PRO A N 1
ATOM 4586 C CA . PRO A 1 595 ? -3.611 -36.336 8.913 1.00 62.69 595 PRO A CA 1
ATOM 4587 C C . PRO A 1 595 ? -4.212 -36.143 10.307 1.00 62.69 595 PRO A C 1
ATOM 4589 O O . PRO A 1 595 ? -4.457 -35.019 10.747 1.00 62.69 595 PRO A O 1
ATOM 4592 N N . THR A 1 596 ? -4.432 -37.240 11.025 1.00 64.62 596 THR A N 1
ATOM 4593 C CA . THR A 1 596 ? -4.932 -37.216 12.402 1.00 64.62 596 THR A CA 1
ATOM 4594 C C . THR A 1 596 ? -4.015 -36.386 13.313 1.00 64.62 596 THR A C 1
ATOM 4596 O O . THR A 1 596 ? -2.823 -36.695 13.403 1.00 64.62 596 THR A O 1
ATOM 4599 N N . PRO A 1 597 ? -4.538 -35.372 14.032 1.00 61.81 597 PRO A N 1
ATOM 4600 C CA . PRO A 1 597 ? -3.768 -34.651 15.040 1.00 61.81 597 PRO A CA 1
ATOM 4601 C C . PRO A 1 597 ? -3.270 -35.585 16.149 1.00 61.81 597 PRO A C 1
ATOM 4603 O O . PRO A 1 597 ? -3.946 -36.543 16.533 1.00 61.81 597 PRO A O 1
ATOM 4606 N N . MET A 1 598 ? -2.092 -35.289 16.690 1.00 49.16 598 MET A N 1
ATOM 4607 C CA . MET A 1 598 ? -1.483 -36.067 17.769 1.00 49.16 598 MET A CA 1
ATOM 4608 C C . MET A 1 598 ? -2.389 -36.139 19.005 1.00 49.16 598 MET A C 1
ATOM 4610 O O . MET A 1 598 ? -2.941 -35.130 19.433 1.00 49.16 598 MET A O 1
ATOM 4614 N N . ASP A 1 599 ? -2.515 -37.333 19.594 1.00 56.78 599 ASP A N 1
ATOM 4615 C CA . ASP A 1 599 ? -3.329 -37.593 20.792 1.00 56.78 599 ASP A CA 1
ATOM 4616 C C . ASP A 1 599 ? -4.830 -37.229 20.626 1.00 56.78 599 ASP A C 1
ATOM 4618 O O . ASP A 1 599 ? -5.549 -37.027 21.608 1.00 56.78 599 ASP A O 1
ATOM 4622 N N . CYS A 1 600 ? -5.326 -37.168 19.380 1.00 62.06 600 CYS A N 1
ATOM 4623 C CA . CYS A 1 600 ? -6.724 -36.871 19.076 1.00 62.06 600 CYS A CA 1
ATOM 4624 C C . CYS A 1 600 ? -7.635 -38.086 19.344 1.00 62.06 600 CYS A C 1
ATOM 4626 O O . CYS A 1 600 ? -7.397 -39.175 18.802 1.00 62.06 600 CYS A O 1
ATOM 4628 N N . PRO A 1 601 ? -8.716 -37.926 20.133 1.00 73.31 601 PRO A N 1
ATOM 4629 C CA . PRO A 1 601 ? -9.731 -38.961 20.281 1.00 73.31 601 PRO A CA 1
ATOM 4630 C C . PRO A 1 601 ? -10.366 -39.324 18.935 1.00 73.31 601 PRO A C 1
ATOM 4632 O O . PRO A 1 601 ? -10.730 -38.445 18.151 1.00 73.31 601 PRO A O 1
ATOM 4635 N N . SER A 1 602 ? -10.581 -40.619 18.694 1.00 71.50 602 SER A N 1
ATOM 4636 C CA . SER A 1 602 ? -11.141 -41.138 17.439 1.00 71.50 602 SER A CA 1
ATOM 4637 C C . SER A 1 602 ? -12.469 -40.474 17.076 1.00 71.50 602 SER A C 1
ATOM 4639 O O . SER A 1 602 ? -12.665 -40.048 15.942 1.00 71.50 602 SER A O 1
ATOM 4641 N N . ALA A 1 603 ? -13.337 -40.256 18.067 1.00 72.12 603 ALA A N 1
ATOM 4642 C CA . ALA A 1 603 ? -14.620 -39.581 17.878 1.00 72.12 603 ALA A CA 1
ATOM 4643 C C . ALA A 1 603 ? -14.496 -38.150 17.312 1.00 72.12 603 ALA A C 1
ATOM 4645 O O . ALA A 1 603 ? -15.350 -37.719 16.540 1.00 72.12 603 ALA A O 1
ATOM 4646 N N . ILE A 1 604 ? -13.431 -37.422 17.664 1.00 75.38 604 ILE A N 1
ATOM 4647 C CA . ILE A 1 604 ? -13.203 -36.044 17.209 1.00 75.38 604 ILE A CA 1
ATOM 4648 C C . ILE A 1 604 ? -12.639 -36.024 15.795 1.00 75.38 604 ILE A C 1
ATOM 4650 O O . ILE A 1 604 ? -13.118 -35.259 14.960 1.00 75.38 604 ILE A O 1
ATOM 4654 N N . TYR A 1 605 ? -11.682 -36.899 15.486 1.00 77.44 605 TYR A N 1
ATOM 4655 C CA . TYR A 1 605 ? -11.169 -37.001 14.123 1.00 77.44 605 TYR A CA 1
ATOM 4656 C C . TYR A 1 605 ? -12.241 -37.497 13.140 1.00 77.44 605 TYR A C 1
ATOM 4658 O O . TYR A 1 605 ? -12.354 -36.978 12.033 1.00 77.44 605 TYR A O 1
ATOM 4666 N N . GLN A 1 606 ? -13.109 -38.423 13.561 1.00 79.50 606 GLN A N 1
ATOM 4667 C CA . GLN A 1 606 ? -14.259 -38.846 12.757 1.00 79.50 606 GLN A CA 1
ATOM 4668 C C . GLN A 1 606 ? -15.219 -37.687 12.462 1.00 79.50 606 GLN A C 1
ATOM 4670 O O . GLN A 1 606 ? -15.714 -37.575 11.341 1.00 79.50 606 GLN A O 1
ATOM 4675 N N . LEU A 1 607 ? -15.440 -36.785 13.423 1.00 78.81 607 LEU A N 1
ATOM 4676 C CA . LEU A 1 607 ? -16.231 -35.576 13.195 1.00 78.81 607 LEU A CA 1
ATOM 4677 C C . LEU A 1 607 ? -15.559 -34.637 12.174 1.00 78.81 607 LEU A C 1
ATOM 4679 O O . LEU A 1 607 ? -16.235 -34.144 11.273 1.00 78.81 607 LEU A O 1
ATOM 4683 N N . MET A 1 608 ? -14.232 -34.456 12.235 1.00 82.75 608 MET A N 1
ATOM 4684 C CA . MET A 1 608 ? -13.487 -33.699 11.211 1.00 82.75 608 MET A CA 1
ATOM 4685 C C . MET A 1 608 ? -13.641 -34.329 9.817 1.00 82.75 608 MET A C 1
ATOM 4687 O O . MET A 1 608 ? -13.929 -33.634 8.844 1.00 82.75 608 MET A O 1
ATOM 4691 N N . MET A 1 609 ? -13.542 -35.658 9.720 1.00 79.44 609 MET A N 1
ATOM 4692 C CA . MET A 1 609 ? -13.726 -36.392 8.464 1.00 79.44 609 MET A CA 1
ATOM 4693 C C . MET A 1 609 ? -15.150 -36.273 7.902 1.00 79.44 609 MET A C 1
ATOM 4695 O O . MET A 1 609 ? -15.328 -36.195 6.686 1.00 79.44 609 MET A O 1
ATOM 4699 N N . GLN A 1 610 ? -16.171 -36.204 8.763 1.00 79.69 610 GLN A N 1
ATOM 4700 C CA . GLN A 1 610 ? -17.553 -35.926 8.355 1.00 79.69 610 GLN A CA 1
ATOM 4701 C C . GLN A 1 610 ? -17.718 -34.500 7.804 1.00 79.69 610 GLN A C 1
ATOM 4703 O O . GLN A 1 610 ? -18.439 -34.297 6.825 1.00 79.69 610 GLN A O 1
ATOM 4708 N N . CYS A 1 611 ? -17.011 -33.517 8.370 1.00 77.56 611 CYS A N 1
ATOM 4709 C CA . CYS A 1 611 ? -16.965 -32.156 7.830 1.00 77.56 611 CYS A CA 1
ATOM 4710 C C . CYS A 1 611 ? -16.270 -32.096 6.455 1.00 77.56 611 CYS A C 1
ATOM 4712 O O . CYS A 1 611 ? -16.660 -31.293 5.604 1.00 77.56 611 CYS A O 1
ATOM 4714 N N . TRP A 1 612 ? -15.292 -32.975 6.204 1.00 81.31 612 TRP A N 1
ATOM 4715 C CA . TRP A 1 612 ? -14.521 -33.039 4.953 1.00 81.31 612 TRP A CA 1
ATOM 4716 C C . TRP A 1 612 ? -15.056 -34.020 3.895 1.00 81.31 612 TRP A C 1
ATOM 4718 O O . TRP A 1 612 ? -14.319 -34.474 3.006 1.00 81.31 612 TRP A O 1
ATOM 4728 N N . GLN A 1 613 ? -16.353 -34.333 3.944 1.00 79.81 613 GLN A N 1
ATOM 4729 C CA . GLN A 1 613 ? -17.015 -35.132 2.911 1.00 79.81 613 GLN A CA 1
ATOM 4730 C C . GLN A 1 613 ? -17.040 -34.398 1.562 1.00 79.81 613 GLN A C 1
ATOM 4732 O O . GLN A 1 613 ? -17.337 -33.198 1.488 1.00 79.81 613 GLN A O 1
ATOM 4737 N N . GLN A 1 614 ? -16.739 -35.125 0.480 1.00 75.31 614 GLN A N 1
ATOM 4738 C CA . GLN A 1 614 ? -16.717 -34.568 -0.879 1.00 75.31 614 GLN A CA 1
ATOM 4739 C C . GLN A 1 614 ? -18.113 -34.080 -1.297 1.00 75.31 614 GLN A C 1
ATOM 4741 O O . GLN A 1 614 ? -18.264 -32.971 -1.806 1.00 75.31 614 GLN A O 1
ATOM 4746 N N . GLU A 1 615 ? -19.147 -34.878 -1.016 1.00 75.00 615 GLU A N 1
ATOM 4747 C CA . GLU A 1 615 ? -20.539 -34.518 -1.279 1.00 75.00 615 GLU A CA 1
ATOM 4748 C C . GLU A 1 615 ? -21.068 -33.513 -0.246 1.00 75.00 615 GLU A C 1
ATOM 4750 O O . GLU A 1 615 ? -21.115 -33.787 0.955 1.00 75.00 615 GLU A O 1
ATOM 4755 N N . ARG A 1 616 ? -21.554 -32.363 -0.730 1.00 69.62 616 ARG A N 1
ATOM 4756 C CA . ARG A 1 616 ? -22.119 -31.278 0.089 1.00 69.62 616 ARG A CA 1
ATOM 4757 C C . ARG A 1 616 ? -23.252 -31.745 1.014 1.00 69.62 616 ARG A C 1
ATOM 4759 O O . ARG A 1 616 ? -23.326 -31.296 2.152 1.00 69.62 616 ARG A O 1
ATOM 4766 N N . ALA A 1 617 ? -24.116 -32.636 0.526 1.00 73.56 617 ALA A N 1
ATOM 4767 C CA . ALA A 1 617 ? -25.297 -33.113 1.248 1.00 73.56 617 ALA A CA 1
ATOM 4768 C C . ALA A 1 617 ? -24.974 -34.100 2.384 1.00 73.56 617 ALA A C 1
ATOM 4770 O O . ALA A 1 617 ? -25.806 -34.305 3.263 1.00 73.56 617 ALA A O 1
ATOM 4771 N N . ARG A 1 618 ? -23.775 -34.702 2.379 1.00 79.00 618 ARG A N 1
ATOM 4772 C CA . ARG A 1 618 ? -23.337 -35.660 3.408 1.00 79.00 618 ARG A CA 1
ATOM 4773 C C . ARG A 1 618 ? -22.640 -35.000 4.597 1.00 79.00 618 ARG A C 1
ATOM 4775 O O . ARG A 1 618 ? -22.307 -35.689 5.557 1.00 79.00 618 ARG A O 1
ATOM 4782 N N . ARG A 1 619 ? -22.395 -33.689 4.531 1.00 80.25 619 ARG A N 1
ATOM 4783 C CA . ARG A 1 619 ? -21.795 -32.928 5.633 1.00 80.25 619 ARG A CA 1
ATOM 4784 C C . ARG A 1 619 ? -22.855 -32.671 6.715 1.00 80.25 619 ARG A C 1
ATOM 4786 O O . ARG A 1 619 ? -23.985 -32.324 6.363 1.00 80.25 619 ARG A O 1
ATOM 4793 N N . PRO A 1 620 ? -22.520 -32.812 8.009 1.00 77.81 620 PRO A N 1
ATOM 4794 C CA . PRO A 1 620 ? -23.458 -32.548 9.100 1.00 77.81 620 PRO A CA 1
ATOM 4795 C C . PRO A 1 620 ? -23.849 -31.064 9.145 1.00 77.81 620 PRO A C 1
ATOM 4797 O O . PRO A 1 620 ? -23.075 -30.198 8.729 1.00 77.81 620 PRO A O 1
ATOM 4800 N N . LYS A 1 621 ? -25.036 -30.737 9.669 1.00 76.31 621 LYS A N 1
ATOM 4801 C CA . LYS A 1 621 ? -25.403 -29.337 9.936 1.00 76.31 621 LYS A CA 1
ATOM 4802 C C . LYS A 1 621 ? -24.765 -28.882 11.249 1.00 76.31 621 LYS A C 1
ATOM 4804 O O . LYS A 1 621 ? -24.474 -29.696 12.119 1.00 76.31 621 LYS A O 1
ATOM 4809 N N . PHE A 1 622 ? -24.612 -27.572 11.447 1.00 70.44 622 PHE A N 1
ATOM 4810 C CA . PHE A 1 622 ? -24.060 -27.038 12.702 1.00 70.44 622 PHE A CA 1
ATOM 4811 C C . PHE A 1 622 ? -24.835 -27.488 13.949 1.00 70.44 622 PHE A C 1
ATOM 4813 O O . PHE A 1 622 ? -24.213 -27.797 14.960 1.00 70.44 622 PHE A O 1
ATOM 4820 N N . ALA A 1 623 ? -26.163 -27.619 13.865 1.00 67.44 623 ALA A N 1
ATOM 4821 C CA . ALA A 1 623 ? -26.975 -28.165 14.955 1.00 67.44 623 ALA A CA 1
ATOM 4822 C C . ALA A 1 623 ? -26.570 -29.608 15.330 1.00 67.44 623 ALA A C 1
ATOM 4824 O O . ALA A 1 623 ? -26.487 -29.945 16.513 1.00 67.44 623 ALA A O 1
ATOM 4825 N N . ASP A 1 624 ? -26.246 -30.437 14.333 1.00 74.38 624 ASP A N 1
ATOM 4826 C CA . ASP A 1 624 ? -25.785 -31.812 14.540 1.00 74.38 624 ASP A CA 1
ATOM 4827 C C . ASP A 1 624 ? -24.381 -31.827 15.154 1.00 74.38 624 ASP A C 1
ATOM 4829 O O . ASP A 1 624 ? -24.133 -32.563 16.107 1.00 74.38 624 ASP A O 1
ATOM 4833 N N . ILE A 1 625 ? -23.480 -30.964 14.667 1.00 71.12 625 ILE A N 1
ATOM 4834 C CA . ILE A 1 625 ? -22.112 -30.808 15.188 1.00 71.12 625 ILE A CA 1
ATOM 4835 C C . ILE A 1 625 ? -22.140 -30.411 16.670 1.00 71.12 625 ILE A C 1
ATOM 4837 O O . ILE A 1 625 ? -21.468 -31.043 17.485 1.00 71.12 625 ILE A O 1
ATOM 4841 N N . VAL A 1 626 ? -22.956 -29.415 17.041 1.00 72.00 626 VAL A N 1
ATOM 4842 C CA . VAL A 1 626 ? -23.136 -28.992 18.441 1.00 72.00 626 VAL A CA 1
ATOM 4843 C C . VAL A 1 626 ? -23.684 -30.145 19.282 1.00 72.00 626 VAL A C 1
ATOM 4845 O O . VAL A 1 626 ? -23.148 -30.423 20.351 1.00 72.00 626 VAL A O 1
ATOM 4848 N N . SER A 1 627 ? -24.693 -30.874 18.788 1.00 70.00 627 SER A N 1
ATOM 4849 C CA . SER A 1 627 ? -25.257 -32.034 19.491 1.00 70.00 627 SER A CA 1
ATOM 4850 C C . SER A 1 627 ? -24.225 -33.146 19.716 1.00 70.00 627 SER A C 1
ATOM 4852 O O . SER A 1 627 ? -24.176 -33.735 20.798 1.00 70.00 627 SER A O 1
ATOM 4854 N N . ILE A 1 628 ? -23.385 -33.432 18.716 1.00 72.75 628 ILE A N 1
ATOM 4855 C CA . ILE A 1 628 ? -22.326 -34.447 18.790 1.00 72.75 628 ILE A CA 1
ATOM 4856 C C . ILE A 1 628 ? -21.262 -34.029 19.809 1.00 72.75 628 ILE A C 1
ATOM 4858 O O . ILE A 1 628 ? -20.925 -34.819 20.691 1.00 72.75 628 ILE A O 1
ATOM 4862 N N . LEU A 1 629 ? -20.770 -32.790 19.745 1.00 69.75 629 LEU A N 1
ATOM 4863 C CA . LEU A 1 629 ? -19.762 -32.289 20.682 1.00 69.75 629 LEU A CA 1
ATOM 4864 C C . LEU A 1 629 ? -20.291 -32.231 22.124 1.00 69.75 629 LEU A C 1
ATOM 4866 O O . LEU A 1 629 ? -19.600 -32.656 23.046 1.00 69.75 629 LEU A O 1
ATOM 4870 N N . ASP A 1 630 ? -21.534 -31.796 22.328 1.00 70.25 630 ASP A N 1
ATOM 4871 C CA . ASP A 1 630 ? -22.177 -31.731 23.647 1.00 70.25 630 ASP A CA 1
ATOM 4872 C C . ASP A 1 630 ? -22.405 -33.142 24.242 1.00 70.25 630 ASP A C 1
ATOM 4874 O O . ASP A 1 630 ? -22.245 -33.372 25.444 1.00 70.25 630 ASP A O 1
ATOM 4878 N N . LYS A 1 631 ? -22.691 -34.150 23.402 1.00 71.12 631 LYS A N 1
ATOM 4879 C CA . LYS A 1 631 ? -22.701 -35.569 23.818 1.00 71.12 631 LYS A CA 1
ATOM 4880 C C . LYS A 1 631 ? -21.309 -36.060 24.232 1.00 71.12 631 LYS A C 1
ATOM 4882 O O . LYS A 1 631 ? -21.200 -36.755 25.240 1.00 71.12 631 LYS A O 1
ATOM 4887 N N . LEU A 1 632 ? -20.257 -35.681 23.504 1.00 68.31 632 LEU A N 1
ATOM 4888 C CA . LEU A 1 632 ? -18.874 -36.069 23.818 1.00 68.31 632 LEU A CA 1
ATOM 4889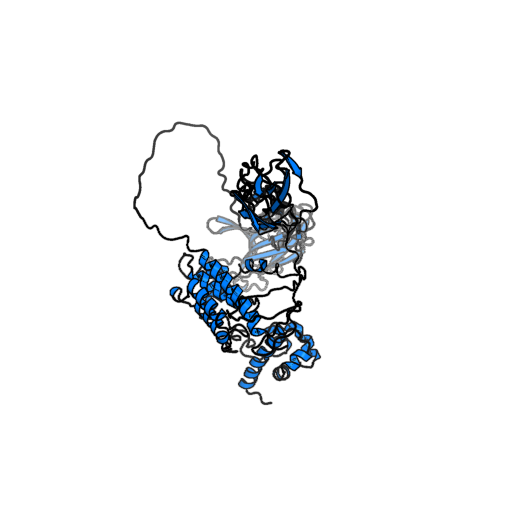 C C . LEU A 1 632 ? -18.346 -35.399 25.098 1.00 68.31 632 LEU A C 1
ATOM 4891 O O . LEU A 1 632 ? -17.624 -36.037 25.861 1.00 68.31 632 LEU A O 1
ATOM 4895 N N . ILE A 1 633 ? -18.751 -34.156 25.382 1.00 68.81 633 ILE A N 1
ATOM 4896 C CA . ILE A 1 633 ? -18.406 -33.443 26.625 1.00 68.81 633 ILE A CA 1
ATOM 4897 C C . ILE A 1 633 ? -19.096 -34.079 27.840 1.00 68.81 633 ILE A C 1
ATOM 4899 O O . ILE A 1 633 ? -18.480 -34.219 28.898 1.00 68.81 633 ILE A O 1
ATOM 4903 N N . ARG A 1 634 ? -20.361 -34.499 27.694 1.00 68.75 634 ARG A N 1
ATOM 4904 C CA . ARG A 1 634 ? -21.135 -35.143 28.771 1.00 68.75 634 ARG A CA 1
ATOM 4905 C C . ARG A 1 634 ? -20.728 -36.595 29.050 1.00 68.75 634 ARG A C 1
ATOM 4907 O O . ARG A 1 634 ? -21.059 -37.107 30.116 1.00 68.75 634 ARG A O 1
ATOM 4914 N N . ALA A 1 635 ? -19.996 -37.241 28.141 1.00 67.81 635 ALA A N 1
ATOM 4915 C CA . ALA A 1 635 ? -19.525 -38.621 28.273 1.00 67.81 635 ALA A CA 1
ATOM 4916 C C . ALA A 1 635 ? -17.999 -38.726 28.033 1.00 67.81 635 ALA A C 1
ATOM 4918 O O . ALA A 1 635 ? -17.574 -39.197 26.972 1.00 67.81 635 ALA A O 1
ATOM 4919 N N . PRO A 1 636 ? -17.152 -38.336 29.008 1.00 60.94 636 PRO A N 1
ATOM 4920 C CA . PRO A 1 636 ? -15.693 -38.269 28.846 1.00 60.94 636 PRO A CA 1
ATOM 4921 C C . PRO A 1 636 ? -15.023 -39.631 28.598 1.00 60.94 636 PRO A C 1
ATOM 4923 O O . PRO A 1 636 ? -13.906 -39.682 28.084 1.00 60.94 636 PRO A O 1
ATOM 4926 N N . ASP A 1 637 ? -15.694 -40.742 28.916 1.00 64.62 637 ASP A N 1
ATOM 4927 C CA . ASP A 1 637 ? -15.209 -42.095 28.616 1.00 64.62 637 ASP A CA 1
ATOM 4928 C C . ASP A 1 637 ? -15.122 -42.375 27.108 1.00 64.62 637 ASP A C 1
ATOM 4930 O O . ASP A 1 637 ? -14.235 -43.106 26.668 1.00 64.62 637 ASP A O 1
ATOM 4934 N N . SER A 1 638 ? -15.973 -41.726 26.310 1.00 59.28 638 SER A N 1
ATOM 4935 C CA . SER A 1 638 ? -16.012 -41.835 24.843 1.00 59.28 638 SER A CA 1
ATOM 4936 C C . SER A 1 638 ? -14.759 -41.267 24.162 1.00 59.28 638 SER A C 1
ATOM 4938 O O . SER A 1 638 ? -14.497 -41.563 23.000 1.00 59.28 638 SER A O 1
ATOM 4940 N N . LEU A 1 639 ? -13.980 -40.447 24.878 1.00 60.66 639 LEU A N 1
ATOM 4941 C CA . LEU A 1 639 ? -12.763 -39.794 24.382 1.00 60.66 639 LEU A CA 1
ATOM 4942 C C . LEU A 1 639 ? -11.483 -40.585 24.704 1.00 60.66 639 LEU A C 1
ATOM 4944 O O . LEU A 1 639 ? -10.385 -40.124 24.404 1.00 60.66 639 LEU A O 1
ATOM 4948 N N . LYS A 1 640 ? -11.603 -41.766 25.328 1.00 59.91 640 LYS A N 1
ATOM 4949 C CA . LYS A 1 640 ? -10.454 -42.607 25.710 1.00 59.91 640 LYS A CA 1
ATOM 4950 C C . LYS A 1 640 ? -9.834 -43.356 24.530 1.00 59.91 640 LYS A C 1
ATOM 4952 O O . LYS A 1 640 ? -8.647 -43.666 24.574 1.00 59.91 640 LYS A O 1
ATOM 4957 N N . THR A 1 641 ? -10.619 -43.649 23.496 1.00 61.44 641 THR A N 1
ATOM 4958 C CA . THR A 1 641 ? -10.142 -44.339 22.293 1.00 61.44 641 THR A CA 1
ATOM 4959 C C . THR A 1 641 ? -9.485 -43.328 21.360 1.00 61.44 641 THR A C 1
ATOM 4961 O O . THR A 1 641 ? -10.164 -42.477 20.783 1.00 61.44 641 THR A O 1
ATOM 4964 N N . LEU A 1 642 ? -8.163 -43.405 21.222 1.00 59.75 642 LEU A N 1
ATOM 4965 C CA . LEU A 1 642 ? -7.394 -42.579 20.289 1.00 59.75 642 LEU A CA 1
ATOM 4966 C C . LEU A 1 642 ? -7.646 -43.032 18.844 1.00 59.75 642 LEU A C 1
ATOM 4968 O O . LEU A 1 642 ? -7.906 -44.211 18.600 1.00 59.75 642 LEU A O 1
ATOM 4972 N N . ALA A 1 643 ? -7.626 -42.092 17.896 1.00 58.31 643 ALA A N 1
ATOM 4973 C CA . ALA A 1 643 ? -7.665 -42.430 16.473 1.00 58.31 643 ALA A CA 1
ATOM 4974 C C . ALA A 1 643 ? -6.420 -43.244 16.095 1.00 58.31 643 ALA A C 1
ATOM 4976 O O . ALA A 1 643 ? -5.317 -42.932 16.547 1.00 58.31 643 ALA A O 1
ATOM 4977 N N . ASP A 1 644 ? -6.611 -44.272 15.267 1.00 49.62 644 ASP A N 1
ATOM 4978 C CA . ASP A 1 644 ? -5.507 -45.090 14.775 1.00 49.62 644 ASP A CA 1
ATOM 4979 C C . ASP A 1 644 ? -4.583 -44.222 13.910 1.00 49.62 644 ASP A C 1
ATOM 4981 O O . ASP A 1 644 ? -5.031 -43.493 13.017 1.00 49.62 644 ASP A O 1
ATOM 4985 N N . PHE A 1 645 ? -3.298 -44.231 14.247 1.00 44.81 645 PHE A N 1
ATOM 4986 C CA . PHE A 1 645 ? -2.283 -43.409 13.606 1.00 44.81 645 PHE A CA 1
ATOM 4987 C C . PHE A 1 645 ? -1.616 -44.265 12.538 1.00 44.81 645 PHE A C 1
ATOM 4989 O O . PHE A 1 645 ? -0.835 -45.147 12.882 1.00 44.81 645 PHE A O 1
ATOM 4996 N N . ASP A 1 646 ? -1.907 -44.016 11.258 1.00 42.88 646 ASP A N 1
ATOM 4997 C CA . ASP A 1 646 ? -1.126 -44.598 10.165 1.00 42.88 646 ASP A CA 1
ATOM 4998 C C . ASP A 1 646 ? 0.072 -43.677 9.857 1.00 42.88 646 ASP A C 1
ATOM 5000 O O . ASP A 1 646 ? -0.104 -42.622 9.231 1.00 42.88 646 ASP A O 1
ATOM 5004 N N . PRO A 1 647 ? 1.309 -44.043 10.255 1.00 39.53 647 PRO A N 1
ATOM 5005 C CA . PRO A 1 647 ? 2.499 -43.237 9.985 1.00 39.53 647 PRO A CA 1
ATOM 5006 C C . PRO A 1 647 ? 2.773 -43.080 8.481 1.00 39.53 647 PRO A C 1
ATOM 5008 O O . PRO A 1 647 ? 3.533 -42.197 8.085 1.00 39.53 647 PRO A O 1
ATOM 5011 N N . ARG A 1 648 ? 2.167 -43.926 7.631 1.00 40.62 648 ARG A N 1
ATOM 5012 C CA . ARG A 1 648 ? 2.355 -43.934 6.174 1.00 40.62 648 ARG A CA 1
ATOM 5013 C C . ARG A 1 648 ? 1.582 -42.825 5.464 1.00 40.62 648 ARG A C 1
ATOM 5015 O O . ARG A 1 648 ? 1.974 -42.445 4.364 1.00 40.62 648 ARG A O 1
ATOM 5022 N N . VAL A 1 649 ? 0.513 -42.299 6.065 1.00 41.16 649 VAL A N 1
ATOM 5023 C CA . VAL A 1 649 ? -0.324 -41.238 5.468 1.00 41.16 649 VAL A CA 1
ATOM 5024 C C . VAL A 1 649 ? 0.265 -39.851 5.748 1.00 41.16 649 VAL A C 1
ATOM 5026 O O . VAL A 1 649 ? 0.264 -38.993 4.872 1.00 41.16 649 VAL A O 1
ATOM 5029 N N . SER A 1 650 ? 0.874 -39.660 6.920 1.00 41.38 650 SER A N 1
ATOM 5030 C CA . SER A 1 650 ? 1.501 -38.394 7.339 1.00 41.38 650 SER A CA 1
ATOM 5031 C C . SER A 1 650 ? 2.837 -38.090 6.639 1.00 41.38 650 SER A C 1
ATOM 5033 O O . SER A 1 650 ? 3.324 -36.966 6.717 1.00 41.38 650 SER A O 1
ATOM 5035 N N . ILE A 1 651 ? 3.440 -39.085 5.971 1.00 40.84 651 ILE A N 1
ATOM 5036 C CA . ILE A 1 651 ? 4.776 -39.011 5.339 1.00 40.84 651 ILE A CA 1
ATOM 5037 C C . ILE A 1 651 ? 4.702 -39.172 3.804 1.00 40.84 651 ILE A C 1
ATOM 5039 O O . ILE A 1 651 ? 5.712 -39.075 3.110 1.00 40.84 651 ILE A O 1
ATOM 5043 N N . ARG A 1 652 ? 3.506 -39.360 3.230 1.00 37.22 652 ARG A N 1
ATOM 5044 C CA . ARG A 1 652 ? 3.299 -39.369 1.771 1.00 37.22 652 ARG A CA 1
ATOM 5045 C C . ARG A 1 652 ? 2.855 -37.995 1.259 1.00 37.22 652 ARG A C 1
ATOM 5047 O O . ARG A 1 652 ? 1.799 -37.858 0.654 1.00 37.22 652 ARG A O 1
ATOM 5054 N N . LEU A 1 653 ? 3.695 -36.985 1.479 1.00 33.34 653 LEU A N 1
ATOM 5055 C CA . LEU A 1 653 ? 3.870 -35.908 0.499 1.00 33.34 653 LEU A CA 1
ATOM 5056 C C . LEU A 1 653 ? 5.183 -36.173 -0.261 1.00 33.34 653 LEU A C 1
ATOM 5058 O O . LEU A 1 653 ? 6.106 -36.754 0.316 1.00 33.34 653 LEU A O 1
ATOM 5062 N N . PRO A 1 654 ? 5.268 -35.819 -1.554 1.00 33.94 654 PRO A N 1
ATOM 5063 C CA . PRO A 1 654 ? 6.336 -36.247 -2.456 1.00 33.94 654 PRO A CA 1
ATOM 5064 C C . PRO A 1 654 ? 7.659 -35.529 -2.162 1.00 33.94 654 PRO A C 1
ATOM 5066 O O . PRO A 1 654 ? 8.058 -34.640 -2.901 1.00 33.94 654 PRO A O 1
ATOM 5069 N N . SER A 1 655 ? 8.345 -35.875 -1.069 1.00 37.56 655 SER A N 1
ATOM 5070 C CA . SER A 1 655 ? 9.723 -35.419 -0.793 1.00 37.56 655 SER A CA 1
ATOM 5071 C C . SER A 1 655 ? 10.518 -36.312 0.178 1.00 37.56 655 SER A C 1
ATOM 5073 O O . SER A 1 655 ? 11.592 -35.916 0.613 1.00 37.56 655 SER A O 1
ATOM 5075 N N . THR A 1 656 ? 10.035 -37.504 0.557 1.00 41.66 656 THR A N 1
ATOM 5076 C CA . THR A 1 656 ? 10.750 -38.380 1.522 1.00 41.66 656 THR A CA 1
ATOM 5077 C C . THR A 1 656 ? 11.533 -39.532 0.898 1.00 41.66 656 THR A C 1
ATOM 5079 O O . THR A 1 656 ? 12.145 -40.337 1.600 1.00 41.66 656 THR A O 1
ATOM 5082 N N . SER A 1 657 ? 11.592 -39.563 -0.424 1.00 42.66 657 SER A N 1
ATOM 5083 C CA . SER A 1 657 ? 12.720 -40.121 -1.156 1.00 42.66 657 SER A CA 1
ATOM 5084 C C . SER A 1 657 ? 13.557 -38.940 -1.636 1.00 42.66 657 SER A C 1
ATOM 5086 O O . SER A 1 657 ? 12.980 -38.011 -2.210 1.00 42.66 657 SER A O 1
ATOM 5088 N N . GLY A 1 658 ? 14.884 -38.980 -1.462 1.00 42.25 658 GLY A N 1
ATOM 5089 C CA . GLY A 1 658 ? 15.780 -38.129 -2.253 1.00 42.25 658 GLY A CA 1
ATOM 5090 C C . GLY A 1 658 ? 15.417 -38.244 -3.737 1.00 42.25 658 GLY A C 1
ATOM 5091 O O . GLY A 1 658 ? 14.688 -39.174 -4.110 1.00 42.25 658 GLY A O 1
ATOM 5092 N N . SER A 1 659 ? 15.855 -37.302 -4.581 1.00 38.34 659 SER A N 1
ATOM 5093 C CA . SER A 1 659 ? 15.491 -37.343 -6.003 1.00 38.34 659 SER A CA 1
ATOM 5094 C C . SER A 1 659 ? 15.679 -38.769 -6.536 1.00 38.34 659 SER A C 1
ATOM 5096 O O . SER A 1 659 ? 16.766 -39.332 -6.440 1.00 38.34 659 SER A O 1
ATOM 5098 N N . GLU A 1 660 ? 14.584 -39.373 -6.999 1.00 41.06 660 GLU A N 1
ATOM 5099 C CA . GLU A 1 660 ? 14.551 -40.736 -7.543 1.00 41.06 660 GLU A CA 1
ATOM 5100 C C . GLU A 1 660 ? 14.760 -41.917 -6.567 1.00 41.06 660 GLU A C 1
ATOM 5102 O O . GLU A 1 660 ? 15.387 -42.913 -6.914 1.00 41.06 660 GLU A O 1
ATOM 5107 N N . GLY A 1 661 ? 14.203 -41.881 -5.349 1.00 47.62 661 GLY A N 1
ATOM 5108 C CA . GLY A 1 661 ? 14.136 -43.100 -4.515 1.00 47.62 661 GLY A CA 1
ATOM 5109 C C . GLY A 1 661 ? 15.444 -43.471 -3.807 1.00 47.62 661 GLY A C 1
ATOM 5110 O O . GLY A 1 661 ? 15.573 -44.584 -3.300 1.00 47.62 661 GLY A O 1
ATOM 5111 N N . VAL A 1 662 ? 16.409 -42.549 -3.755 1.00 47.56 662 VAL A N 1
ATOM 5112 C CA . VAL A 1 662 ? 17.724 -42.759 -3.133 1.00 47.56 662 VAL A CA 1
ATOM 5113 C C . VAL A 1 662 ? 17.683 -42.355 -1.644 1.00 47.56 662 VAL A C 1
ATOM 5115 O O . VAL A 1 662 ? 17.119 -41.302 -1.327 1.00 47.56 662 VAL A O 1
ATOM 5118 N N . PRO A 1 663 ? 18.257 -43.150 -0.712 1.00 57.34 663 PRO A N 1
ATOM 5119 C CA . PRO A 1 663 ? 18.351 -42.779 0.705 1.00 57.34 663 PRO A CA 1
ATOM 5120 C C . PRO A 1 663 ? 19.208 -41.517 0.920 1.00 57.34 663 PRO A C 1
ATOM 5122 O O . PRO A 1 663 ? 20.150 -41.263 0.167 1.00 57.34 663 PRO A O 1
ATOM 5125 N N . PHE A 1 664 ? 18.892 -40.734 1.961 1.00 61.66 664 PHE A N 1
ATOM 5126 C CA . PHE A 1 664 ? 19.608 -39.497 2.315 1.00 61.66 664 PHE A CA 1
ATOM 5127 C C . PHE A 1 664 ? 21.108 -39.753 2.528 1.00 61.66 664 PHE A C 1
ATOM 5129 O O . PHE A 1 664 ? 21.484 -40.663 3.274 1.00 61.66 664 PHE A O 1
ATOM 5136 N N . ARG A 1 665 ? 21.975 -38.941 1.903 1.00 64.00 665 ARG A N 1
ATOM 5137 C CA . ARG A 1 665 ? 23.434 -39.171 1.912 1.00 64.00 665 ARG A CA 1
ATOM 5138 C C . ARG A 1 665 ? 24.119 -38.608 3.154 1.00 64.00 665 ARG A C 1
ATOM 5140 O O . ARG A 1 665 ? 25.199 -39.070 3.514 1.00 64.00 665 ARG A O 1
ATOM 5147 N N . THR A 1 666 ? 23.510 -37.624 3.820 1.00 76.44 666 THR A N 1
ATOM 5148 C CA . THR A 1 666 ? 24.059 -36.996 5.032 1.00 76.44 666 THR A CA 1
ATOM 5149 C C . THR A 1 666 ? 22.983 -36.706 6.080 1.00 76.44 666 THR A C 1
ATOM 5151 O O . THR A 1 666 ? 21.802 -36.557 5.768 1.00 76.44 666 THR A O 1
ATOM 5154 N N . VAL A 1 667 ? 23.401 -36.588 7.345 1.00 79.94 667 VAL A N 1
ATOM 5155 C CA . VAL A 1 667 ? 22.512 -36.219 8.463 1.00 79.94 667 VAL A CA 1
ATOM 5156 C C . VAL A 1 667 ? 21.968 -34.795 8.298 1.00 79.94 667 VAL A C 1
ATOM 5158 O O . VAL A 1 667 ? 20.820 -34.544 8.654 1.00 79.94 667 VAL A O 1
ATOM 5161 N N . SER A 1 668 ? 22.747 -33.885 7.706 1.00 77.94 668 SER A N 1
ATOM 5162 C CA . SER A 1 668 ? 22.336 -32.502 7.427 1.00 77.94 668 SER A CA 1
ATOM 5163 C C . SER A 1 668 ? 21.175 -32.431 6.432 1.00 77.94 668 SER A C 1
ATOM 5165 O O . SER A 1 668 ? 20.191 -31.751 6.702 1.00 77.94 668 SER A O 1
ATOM 5167 N N . GLU A 1 669 ? 21.255 -33.188 5.335 1.00 74.31 669 GLU A N 1
ATOM 5168 C CA . GLU A 1 669 ? 20.210 -33.274 4.301 1.00 74.31 669 GLU A CA 1
ATOM 5169 C C . GLU A 1 669 ? 18.914 -33.885 4.860 1.00 74.31 669 GLU A C 1
ATOM 5171 O O . GLU A 1 669 ? 17.811 -33.393 4.620 1.00 74.31 669 GLU A O 1
ATOM 5176 N N . TRP A 1 670 ? 19.042 -34.922 5.694 1.00 79.12 670 TRP A N 1
ATOM 5177 C CA . TRP A 1 670 ? 17.902 -35.500 6.401 1.00 79.12 670 TRP A CA 1
ATOM 5178 C C . TRP A 1 670 ? 17.258 -34.497 7.368 1.00 79.12 670 TRP A C 1
ATOM 5180 O O . TRP A 1 670 ? 16.038 -34.318 7.338 1.00 79.12 670 TRP A O 1
ATOM 5190 N N . LEU A 1 671 ? 18.049 -33.816 8.204 1.00 74.25 671 LEU A N 1
ATOM 5191 C CA . LEU A 1 671 ? 17.535 -32.814 9.139 1.00 74.25 671 LEU A CA 1
ATOM 5192 C C . LEU A 1 671 ? 16.868 -31.648 8.403 1.00 74.25 671 LEU A C 1
ATOM 5194 O O . LEU A 1 671 ? 15.822 -31.183 8.851 1.00 74.25 671 LEU A O 1
ATOM 5198 N N . GLU A 1 672 ? 17.412 -31.209 7.272 1.00 71.38 672 GLU A N 1
ATOM 5199 C CA . GLU A 1 672 ? 16.812 -30.187 6.410 1.00 71.38 672 GLU A CA 1
ATOM 5200 C C . GLU A 1 672 ? 15.465 -30.646 5.831 1.00 71.38 672 GLU A C 1
ATOM 5202 O O . GLU A 1 672 ? 14.478 -29.914 5.929 1.00 71.38 672 GLU A O 1
ATOM 5207 N N . SER A 1 673 ? 15.363 -31.903 5.376 1.00 63.19 673 SER A N 1
ATOM 5208 C CA . SER A 1 673 ? 14.106 -32.474 4.860 1.00 63.19 673 SER A CA 1
ATOM 5209 C C . SER A 1 673 ? 12.973 -32.487 5.896 1.00 63.19 673 SER A C 1
ATOM 5211 O O . SER A 1 673 ? 11.801 -32.308 5.562 1.00 63.19 673 SER A O 1
ATOM 5213 N N . ILE A 1 674 ? 13.310 -32.627 7.183 1.00 65.06 674 ILE A N 1
ATOM 5214 C CA . ILE A 1 674 ? 12.343 -32.550 8.283 1.00 65.06 674 ILE A CA 1
ATOM 5215 C C . ILE A 1 674 ? 12.290 -31.173 8.950 1.00 65.06 674 ILE A C 1
ATOM 5217 O O . ILE A 1 674 ? 11.599 -31.039 9.962 1.00 65.06 674 ILE A O 1
ATOM 5221 N N . LYS A 1 675 ? 12.949 -30.151 8.387 1.00 55.91 675 LYS A N 1
ATOM 5222 C CA . LYS A 1 675 ? 13.034 -28.770 8.903 1.00 55.91 675 LYS A CA 1
ATOM 5223 C C . LYS A 1 675 ? 13.585 -28.670 10.322 1.00 55.91 675 LYS A C 1
ATOM 5225 O O . LYS A 1 675 ? 13.108 -27.897 11.148 1.00 55.91 675 LYS A O 1
ATOM 5230 N N . MET A 1 676 ? 14.582 -29.492 10.609 1.00 74.06 676 MET A N 1
ATOM 5231 C CA . MET A 1 676 ? 15.315 -29.571 11.869 1.00 74.06 676 MET A CA 1
ATOM 5232 C C . MET A 1 676 ? 16.806 -29.231 11.677 1.00 74.06 676 MET A C 1
ATOM 5234 O O . MET A 1 676 ? 17.623 -29.617 12.513 1.00 74.06 676 MET A O 1
ATOM 5238 N N . GLN A 1 677 ? 17.178 -28.481 10.625 1.00 75.31 677 GLN A N 1
ATOM 5239 C CA . GLN A 1 677 ? 18.580 -28.131 10.317 1.00 75.31 677 GLN A CA 1
ATOM 5240 C C . GLN A 1 677 ? 19.307 -27.375 11.446 1.00 75.31 677 GLN A C 1
ATOM 5242 O O . GLN A 1 677 ? 20.525 -27.426 11.568 1.00 75.31 677 GLN A O 1
ATOM 5247 N N . GLN A 1 678 ? 18.562 -26.719 12.338 1.00 75.44 678 GLN A N 1
ATOM 5248 C CA . GLN A 1 678 ? 19.104 -26.051 13.527 1.00 75.44 678 GLN A CA 1
ATOM 5249 C C . GLN A 1 678 ? 19.780 -27.012 14.523 1.00 75.44 678 GLN A C 1
ATOM 5251 O O . GLN A 1 678 ? 20.543 -26.582 15.387 1.00 75.44 678 GLN A O 1
ATOM 5256 N N . TYR A 1 679 ? 19.508 -28.317 14.418 1.00 81.94 679 TYR A N 1
ATOM 5257 C CA . TYR A 1 679 ? 20.123 -29.347 15.251 1.00 81.94 679 TYR A CA 1
ATOM 5258 C C . TYR A 1 679 ? 21.309 -30.043 14.578 1.00 81.94 679 TYR A C 1
ATOM 5260 O O . TYR A 1 679 ? 21.918 -30.901 15.209 1.00 81.94 679 TYR A O 1
ATOM 5268 N N . THR A 1 680 ? 21.690 -29.658 13.357 1.00 81.25 680 THR A N 1
ATOM 5269 C CA . THR A 1 680 ? 22.791 -30.290 12.612 1.00 81.25 680 THR A CA 1
ATOM 5270 C C . THR A 1 680 ? 24.090 -30.311 13.416 1.00 81.25 680 THR A C 1
ATOM 5272 O O . THR A 1 680 ? 24.633 -31.383 13.668 1.00 81.25 680 THR A O 1
ATOM 5275 N N . GLU A 1 681 ? 24.519 -29.164 13.945 1.00 79.69 681 GLU A N 1
ATOM 5276 C CA . GLU A 1 681 ? 25.720 -29.068 14.792 1.00 79.69 681 GLU A CA 1
ATOM 5277 C C . GLU A 1 681 ? 25.618 -29.912 16.070 1.00 79.69 681 GLU A C 1
ATOM 5279 O O . GLU A 1 681 ? 26.600 -30.499 16.516 1.00 79.69 681 GLU A O 1
ATOM 5284 N N . HIS A 1 682 ? 24.417 -30.038 16.641 1.00 85.06 682 HIS A N 1
ATOM 5285 C CA . HIS A 1 682 ? 24.194 -30.835 17.846 1.00 85.06 682 HIS A CA 1
ATOM 5286 C C . HIS A 1 682 ? 24.371 -32.334 17.558 1.00 85.06 682 HIS A C 1
ATOM 5288 O O . HIS A 1 682 ? 25.012 -33.047 18.330 1.00 85.06 682 HIS A O 1
ATOM 5294 N N . PHE A 1 683 ? 23.847 -32.811 16.425 1.00 85.69 683 PHE A N 1
ATOM 5295 C CA . PHE A 1 683 ? 24.000 -34.198 15.981 1.00 85.69 683 PHE A CA 1
ATOM 5296 C C . PHE A 1 683 ? 25.456 -34.522 15.623 1.00 85.69 683 PHE A C 1
ATOM 5298 O O . PHE A 1 683 ? 25.968 -35.562 16.046 1.00 85.69 683 PHE A O 1
ATOM 5305 N N . LEU A 1 684 ? 26.144 -33.617 14.918 1.00 81.88 684 LEU A N 1
ATOM 5306 C CA . LEU A 1 684 ? 27.555 -33.777 14.561 1.00 81.88 684 LEU A CA 1
ATOM 5307 C C . LEU A 1 684 ? 28.460 -33.783 15.804 1.00 81.88 684 LEU A C 1
ATOM 5309 O O . LEU A 1 684 ? 29.290 -34.682 15.944 1.00 81.88 684 LEU A O 1
ATOM 5313 N N . ALA A 1 685 ? 28.248 -32.859 16.749 1.00 81.56 685 ALA A N 1
ATOM 5314 C CA . ALA A 1 685 ? 29.004 -32.787 18.003 1.00 81.56 685 ALA A CA 1
ATOM 5315 C C . ALA A 1 685 ? 28.797 -34.016 18.907 1.00 81.56 685 ALA A C 1
ATOM 5317 O O . ALA A 1 685 ? 29.707 -34.412 19.634 1.00 81.56 685 ALA A O 1
ATOM 5318 N N . ALA A 1 686 ? 27.623 -34.651 18.844 1.00 82.06 686 ALA A N 1
ATOM 5319 C CA . ALA A 1 686 ? 27.317 -35.885 19.569 1.00 82.06 686 ALA A CA 1
ATOM 5320 C C . ALA A 1 686 ? 27.799 -37.169 18.855 1.00 82.06 686 ALA A C 1
ATOM 5322 O O . ALA A 1 686 ? 27.565 -38.269 19.356 1.00 82.06 686 ALA A O 1
ATOM 5323 N N . GLY A 1 687 ? 28.478 -37.052 17.706 1.00 80.12 687 GLY A N 1
ATOM 5324 C CA . GLY A 1 687 ? 29.058 -38.181 16.969 1.00 80.12 687 GLY A CA 1
ATOM 5325 C C . GLY A 1 687 ? 28.101 -38.896 16.003 1.00 80.12 687 GLY A C 1
ATOM 5326 O O . GLY A 1 687 ? 28.452 -39.954 15.467 1.00 80.12 687 GLY A O 1
ATOM 5327 N N . TYR A 1 688 ? 26.918 -38.329 15.741 1.00 84.25 688 TYR A N 1
ATOM 5328 C CA . TYR A 1 688 ? 25.947 -38.836 14.765 1.00 84.25 688 TYR A CA 1
ATOM 5329 C C . TYR A 1 688 ? 26.223 -38.245 13.380 1.00 84.25 688 TYR A C 1
ATOM 5331 O O . TYR A 1 688 ? 25.493 -37.391 12.887 1.00 84.25 688 TYR A O 1
ATOM 5339 N N . THR A 1 689 ? 27.312 -38.694 12.757 1.00 79.50 689 THR A N 1
ATOM 5340 C CA . THR A 1 689 ? 27.779 -38.199 11.450 1.00 79.50 689 THR A CA 1
ATOM 5341 C C . THR A 1 689 ? 27.249 -38.993 10.251 1.00 79.50 689 THR A C 1
ATOM 5343 O O . THR A 1 689 ? 27.378 -38.537 9.119 1.00 79.50 689 THR A O 1
ATOM 5346 N N . ALA A 1 690 ? 26.630 -40.157 10.480 1.00 80.25 690 ALA A N 1
ATOM 5347 C CA . ALA A 1 690 ? 26.105 -41.051 9.444 1.00 80.25 690 ALA A CA 1
ATOM 5348 C C . ALA A 1 690 ? 24.646 -41.444 9.726 1.00 80.25 690 ALA A C 1
ATOM 5350 O O . ALA A 1 690 ? 24.268 -41.636 10.887 1.00 80.25 690 ALA A O 1
ATOM 5351 N N . ILE A 1 691 ? 23.843 -41.611 8.666 1.00 76.44 691 ILE A N 1
ATOM 5352 C CA . ILE A 1 691 ? 22.407 -41.923 8.771 1.00 76.44 691 ILE A CA 1
ATOM 5353 C C . ILE A 1 691 ? 22.157 -43.269 9.472 1.00 76.44 691 ILE A C 1
ATOM 5355 O O . ILE A 1 691 ? 21.234 -43.395 10.267 1.00 76.44 691 ILE A O 1
ATOM 5359 N N . GLU A 1 692 ? 23.047 -44.243 9.287 1.00 76.62 692 GLU A N 1
ATOM 5360 C CA . GLU A 1 692 ? 23.001 -45.566 9.930 1.00 76.62 692 GLU A CA 1
ATOM 5361 C C . GLU A 1 692 ? 23.018 -45.473 11.463 1.00 76.62 692 GLU A C 1
ATOM 5363 O O . GLU A 1 692 ? 22.250 -46.149 12.148 1.00 76.62 692 GLU A O 1
ATOM 5368 N N . LYS A 1 693 ? 23.851 -44.578 12.013 1.00 77.06 693 LYS A N 1
ATOM 5369 C CA . LYS A 1 693 ? 23.923 -44.323 13.460 1.00 77.06 693 LYS A CA 1
ATOM 5370 C C . LYS A 1 693 ? 22.686 -43.587 13.966 1.00 77.06 693 LYS A C 1
ATOM 5372 O O . LYS A 1 693 ? 22.245 -43.819 15.087 1.00 77.06 693 LYS A O 1
ATOM 5377 N N . VAL A 1 694 ? 22.123 -42.715 13.132 1.00 79.94 694 VAL A N 1
ATOM 5378 C CA . VAL A 1 694 ? 20.919 -41.935 13.432 1.00 79.94 694 VAL A C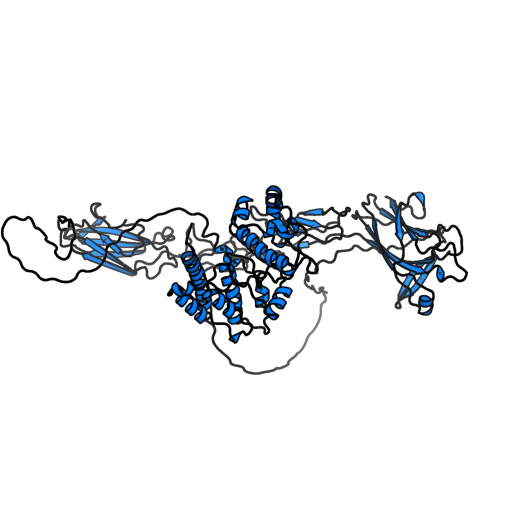A 1
ATOM 5379 C C . VAL A 1 694 ? 19.688 -42.844 13.534 1.00 79.94 694 VAL A C 1
ATOM 5381 O O . VAL A 1 694 ? 18.925 -42.733 14.489 1.00 79.94 694 VAL A O 1
ATOM 5384 N N . VAL A 1 695 ? 19.538 -43.828 12.642 1.00 76.12 695 VAL A N 1
ATOM 5385 C CA . VAL A 1 695 ? 18.422 -44.799 12.659 1.00 76.12 695 VAL A CA 1
ATOM 5386 C C . VAL A 1 695 ? 18.380 -45.645 13.943 1.00 76.12 695 VAL A C 1
ATOM 5388 O O . VAL A 1 695 ? 17.310 -46.094 14.376 1.00 76.12 695 VAL A O 1
ATOM 5391 N N . GLN A 1 696 ? 19.523 -45.842 14.599 1.00 78.50 696 GLN A N 1
ATOM 5392 C CA . GLN A 1 696 ? 19.633 -46.600 15.849 1.00 78.50 696 GLN A CA 1
ATOM 5393 C C . GLN A 1 696 ? 19.332 -45.772 17.110 1.00 78.50 696 GLN A C 1
ATOM 5395 O O . GLN A 1 696 ? 19.252 -46.338 18.198 1.00 78.50 696 GLN A O 1
ATOM 5400 N N . MET A 1 697 ? 19.105 -44.463 16.979 1.00 77.75 697 MET A N 1
ATOM 5401 C CA . MET A 1 697 ? 18.861 -43.576 18.115 1.00 77.75 697 MET A CA 1
ATOM 5402 C C . MET A 1 697 ? 17.545 -43.867 18.842 1.00 77.75 697 MET A C 1
ATOM 5404 O O . MET A 1 697 ? 16.516 -44.191 18.239 1.00 77.75 697 MET A O 1
ATOM 5408 N N . THR A 1 698 ? 17.569 -43.676 20.160 1.00 80.38 698 THR A N 1
ATOM 5409 C CA . THR A 1 698 ? 16.392 -43.718 21.032 1.00 80.38 698 THR A CA 1
ATOM 5410 C C . THR A 1 698 ? 15.893 -42.311 21.374 1.00 80.38 698 THR A C 1
ATOM 5412 O O . THR A 1 698 ? 16.605 -41.314 21.239 1.00 80.38 698 THR A O 1
ATOM 5415 N N . ASN A 1 699 ? 14.663 -42.209 21.886 1.00 73.25 699 ASN A N 1
ATOM 5416 C CA . ASN A 1 699 ? 14.098 -40.931 22.340 1.00 73.25 699 ASN A CA 1
ATOM 5417 C C . ASN A 1 699 ? 14.925 -40.250 23.443 1.00 73.25 699 ASN A C 1
ATOM 5419 O O . ASN A 1 699 ? 14.877 -39.027 23.578 1.00 73.25 699 ASN A O 1
ATOM 5423 N N . ASP A 1 700 ? 15.677 -41.015 24.235 1.00 74.44 700 ASP A N 1
ATOM 5424 C CA . ASP A 1 700 ? 16.540 -40.459 25.277 1.00 74.44 700 ASP A CA 1
ATOM 5425 C C . ASP A 1 700 ? 17.878 -39.957 24.719 1.00 74.44 700 ASP A C 1
ATOM 5427 O O . ASP A 1 700 ? 18.450 -39.012 25.264 1.00 74.44 700 ASP A O 1
ATOM 5431 N N . ASP A 1 701 ? 18.330 -40.481 23.577 1.00 81.50 701 ASP A N 1
ATOM 5432 C CA . ASP A 1 701 ? 19.477 -39.935 22.842 1.00 81.50 701 ASP A CA 1
ATOM 5433 C C . ASP A 1 701 ? 19.149 -38.561 22.259 1.00 81.50 701 ASP A C 1
ATOM 5435 O O . ASP A 1 701 ? 19.907 -37.617 22.460 1.00 81.50 701 ASP A O 1
ATOM 5439 N N . ILE A 1 702 ? 17.963 -38.399 21.659 1.00 79.94 702 ILE A N 1
ATOM 5440 C CA . ILE A 1 702 ? 17.490 -37.110 21.119 1.00 79.94 702 ILE A CA 1
ATOM 5441 C C . ILE A 1 702 ? 17.488 -36.019 22.207 1.00 79.94 702 ILE A C 1
ATOM 5443 O O . ILE A 1 702 ? 17.896 -34.880 21.965 1.00 79.94 702 ILE A O 1
ATOM 5447 N N . LYS A 1 703 ? 17.084 -36.368 23.435 1.00 76.69 703 LYS A N 1
ATOM 5448 C CA . LYS A 1 703 ? 17.125 -35.450 24.585 1.00 76.69 703 LYS A CA 1
ATOM 5449 C C . LYS A 1 703 ? 18.555 -35.110 25.005 1.00 76.69 703 LYS A C 1
ATOM 5451 O O . LYS A 1 703 ? 18.832 -33.949 25.304 1.00 76.69 703 LYS A O 1
ATOM 5456 N N . ARG A 1 704 ? 19.456 -36.101 25.027 1.00 79.81 704 ARG A N 1
ATOM 5457 C CA . ARG A 1 704 ? 20.869 -35.921 25.407 1.00 79.81 704 ARG A CA 1
ATOM 5458 C C . ARG A 1 704 ? 21.634 -35.016 24.444 1.00 79.81 704 ARG A C 1
ATOM 5460 O O . ARG A 1 704 ? 22.511 -34.285 24.887 1.00 79.81 704 ARG A O 1
ATOM 5467 N N . ILE A 1 705 ? 21.251 -35.009 23.170 1.00 82.25 705 ILE A N 1
ATOM 5468 C CA . ILE A 1 705 ? 21.868 -34.191 22.113 1.00 82.25 705 ILE A CA 1
ATOM 5469 C C . ILE A 1 705 ? 21.467 -32.703 22.220 1.00 82.25 705 ILE A C 1
ATOM 5471 O O . ILE A 1 705 ? 22.031 -31.850 21.548 1.00 82.25 705 ILE A O 1
ATOM 5475 N N . GLY A 1 706 ? 20.528 -32.348 23.105 1.00 73.81 706 GLY A N 1
ATOM 5476 C CA . GLY A 1 706 ? 20.155 -30.953 23.368 1.00 73.81 706 GLY A CA 1
ATOM 5477 C C . GLY A 1 706 ? 18.840 -30.512 22.724 1.00 73.81 706 GLY A C 1
ATOM 5478 O O . GLY A 1 706 ? 18.454 -29.348 22.849 1.00 73.81 706 GLY A O 1
ATOM 5479 N N . VAL A 1 707 ? 18.084 -31.427 22.107 1.00 78.62 707 VAL A N 1
ATOM 5480 C CA . VAL A 1 707 ? 16.729 -31.138 21.616 1.00 78.62 707 VAL A CA 1
ATOM 5481 C C . VAL A 1 707 ? 15.776 -31.074 22.814 1.00 78.62 707 VAL A C 1
ATOM 5483 O O . VAL A 1 707 ? 15.302 -32.097 23.298 1.00 78.62 707 VAL A O 1
ATOM 5486 N N . ARG A 1 708 ? 15.498 -29.873 23.338 1.00 69.19 708 ARG A N 1
ATOM 5487 C CA . ARG A 1 708 ? 14.666 -29.675 24.551 1.00 69.19 708 ARG A CA 1
ATOM 5488 C C . ARG A 1 708 ? 13.163 -29.554 24.285 1.00 69.19 708 ARG A C 1
ATOM 5490 O O . ARG A 1 708 ? 12.368 -29.779 25.192 1.00 69.19 708 ARG A O 1
ATOM 5497 N N . LEU A 1 709 ? 12.772 -29.197 23.062 1.00 58.81 709 LEU A N 1
ATOM 5498 C CA . LEU A 1 709 ? 11.372 -28.969 22.698 1.00 58.81 709 LEU A CA 1
ATOM 5499 C C . LEU A 1 709 ? 10.652 -30.306 22.425 1.00 58.81 709 LEU A C 1
ATOM 5501 O O . LEU A 1 709 ? 11.078 -31.033 21.525 1.00 58.81 709 LEU A O 1
ATOM 5505 N N . PRO A 1 710 ? 9.545 -30.636 23.130 1.00 53.22 710 PRO A N 1
ATOM 5506 C CA . PRO A 1 710 ? 8.841 -31.915 22.967 1.00 53.22 710 PRO A CA 1
ATOM 5507 C C . PRO A 1 710 ? 8.335 -32.177 21.541 1.00 53.22 710 PRO A C 1
ATOM 5509 O O . PRO A 1 710 ? 8.349 -33.317 21.085 1.00 53.22 710 PRO A O 1
ATOM 5512 N N . GLY A 1 711 ? 7.928 -31.124 20.822 1.00 47.03 711 GLY A N 1
ATOM 5513 C CA . GLY A 1 711 ? 7.509 -31.222 19.420 1.00 47.03 711 GLY A CA 1
ATOM 5514 C C . GLY A 1 711 ? 8.660 -31.598 18.484 1.00 47.03 711 GLY A C 1
ATOM 5515 O O . GLY A 1 711 ? 8.503 -32.467 17.631 1.00 47.03 711 GLY A O 1
ATOM 5516 N N . HIS A 1 712 ? 9.848 -31.024 18.694 1.00 66.88 712 HIS A N 1
ATOM 5517 C CA . HIS A 1 712 ? 11.034 -31.342 17.893 1.00 66.88 712 HIS A CA 1
ATOM 5518 C C . HIS A 1 712 ? 11.551 -32.753 18.194 1.00 66.88 712 HIS A C 1
ATOM 5520 O O . HIS A 1 712 ? 11.881 -33.488 17.269 1.00 66.88 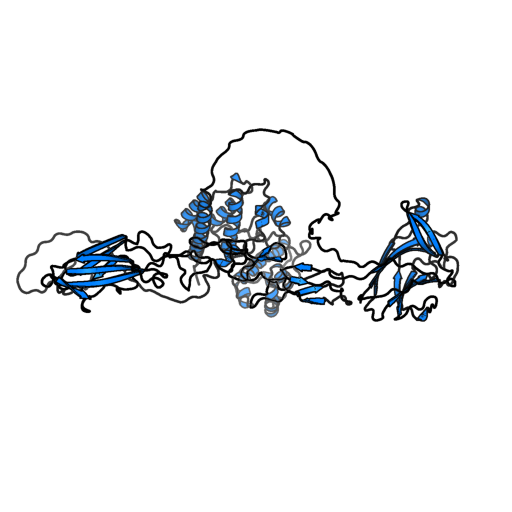712 HIS A O 1
ATOM 5526 N N . GLN A 1 713 ? 11.531 -33.171 19.467 1.00 63.91 713 GLN A N 1
ATOM 5527 C CA . GLN A 1 713 ? 11.865 -34.547 19.854 1.00 63.91 713 GLN A CA 1
ATOM 5528 C C . GLN A 1 713 ? 10.963 -35.560 19.141 1.00 63.91 713 GLN A C 1
ATOM 5530 O O . GLN A 1 713 ? 11.461 -36.512 18.547 1.00 63.91 713 GLN A O 1
ATOM 5535 N N . LYS A 1 714 ? 9.641 -35.330 19.155 1.00 56.41 714 LYS A N 1
ATOM 5536 C CA . LYS A 1 714 ? 8.668 -36.206 18.491 1.00 56.41 714 LYS A CA 1
ATOM 5537 C C . LYS A 1 714 ? 8.850 -36.209 16.969 1.00 56.41 714 LYS A C 1
ATOM 5539 O O . LYS A 1 714 ? 8.866 -37.280 16.379 1.00 56.41 714 LYS A O 1
ATOM 5544 N N . ARG A 1 715 ? 9.051 -35.049 16.333 1.00 60.66 715 ARG A N 1
ATOM 5545 C CA . ARG A 1 715 ? 9.248 -34.937 14.873 1.00 60.66 715 ARG A CA 1
ATOM 5546 C C . ARG A 1 715 ? 10.490 -35.685 14.385 1.00 60.66 715 ARG A C 1
ATOM 5548 O O . ARG A 1 715 ? 10.418 -36.410 13.396 1.00 60.66 715 ARG A O 1
ATOM 5555 N N . ILE A 1 716 ? 11.597 -35.562 15.114 1.00 72.06 716 ILE A N 1
ATOM 5556 C CA . ILE A 1 716 ? 12.824 -36.321 14.847 1.00 72.06 716 ILE A CA 1
ATOM 5557 C C . ILE A 1 716 ? 12.561 -37.820 15.058 1.00 72.06 716 ILE A C 1
ATOM 5559 O O . ILE A 1 716 ? 12.848 -38.613 14.167 1.00 72.06 716 ILE A O 1
ATOM 5563 N N . ALA A 1 717 ? 11.933 -38.211 16.172 1.00 69.31 717 ALA A N 1
ATOM 5564 C CA . ALA A 1 717 ? 11.612 -39.608 16.469 1.00 69.31 717 ALA A CA 1
ATOM 5565 C C . ALA A 1 717 ? 10.701 -40.276 15.419 1.00 69.31 717 ALA A C 1
ATOM 5567 O O . ALA A 1 717 ? 10.902 -41.441 15.082 1.00 69.31 717 ALA A O 1
ATOM 5568 N N . TYR A 1 718 ? 9.729 -39.546 14.864 1.00 63.59 718 TYR A N 1
ATOM 5569 C CA . TYR A 1 718 ? 8.863 -40.050 13.795 1.00 63.59 718 TYR A CA 1
ATOM 5570 C C . TYR A 1 718 ? 9.605 -40.234 12.472 1.00 63.59 718 TYR A C 1
ATOM 5572 O O . TYR A 1 718 ? 9.397 -41.235 11.790 1.00 63.59 718 TYR A O 1
ATOM 5580 N N . SER A 1 719 ? 10.511 -39.316 12.134 1.00 69.31 719 SER A N 1
ATOM 5581 C CA . SER A 1 719 ? 11.352 -39.456 10.944 1.00 69.31 719 SER A CA 1
ATOM 5582 C C . SER A 1 719 ? 12.315 -40.646 11.051 1.00 69.31 719 SER A C 1
ATOM 5584 O O . SER A 1 719 ? 12.500 -41.387 10.086 1.00 69.31 719 SER A O 1
ATOM 5586 N N . LEU A 1 720 ? 12.847 -40.913 12.252 1.00 72.31 720 LEU A N 1
ATOM 5587 C CA . LEU A 1 720 ? 13.669 -42.098 12.523 1.00 72.31 720 LEU A CA 1
ATOM 5588 C C . LEU A 1 720 ? 12.926 -43.413 12.263 1.00 72.31 720 LEU A C 1
ATOM 5590 O O . LEU A 1 720 ? 13.528 -44.353 11.749 1.00 72.31 720 LEU A O 1
ATOM 5594 N N . LEU A 1 721 ? 11.631 -43.488 12.593 1.00 64.00 721 LEU A N 1
ATOM 5595 C CA . LEU A 1 721 ? 10.802 -44.665 12.308 1.00 64.00 721 LEU A CA 1
ATOM 5596 C C . LEU A 1 721 ? 10.639 -44.891 10.797 1.00 64.00 721 LEU A C 1
ATOM 5598 O O . LEU A 1 721 ? 10.734 -46.031 10.348 1.00 64.00 721 LEU A O 1
ATOM 5602 N N . GLY A 1 722 ? 10.460 -43.817 10.018 1.00 61.72 722 GLY A N 1
ATOM 5603 C CA . GLY A 1 722 ? 10.387 -43.885 8.554 1.00 61.72 722 GLY A CA 1
ATOM 5604 C C . GLY A 1 722 ? 11.704 -44.322 7.901 1.00 61.72 722 GLY A C 1
ATOM 5605 O O . GLY A 1 722 ? 11.700 -45.156 6.999 1.00 61.72 722 GLY A O 1
ATOM 5606 N N . LEU A 1 723 ? 12.841 -43.831 8.404 1.00 66.12 723 LEU A N 1
ATOM 5607 C CA . LEU A 1 723 ? 14.168 -44.258 7.942 1.00 66.12 723 LEU A CA 1
ATOM 5608 C C . LEU A 1 723 ? 14.463 -45.733 8.259 1.00 66.12 723 LEU A C 1
ATOM 5610 O O . LEU A 1 723 ? 15.092 -46.421 7.459 1.00 66.12 723 LEU A O 1
ATOM 5614 N N . LYS A 1 724 ? 13.996 -46.234 9.410 1.00 65.69 724 LYS A N 1
ATOM 5615 C CA . LYS A 1 724 ? 14.166 -47.637 9.831 1.00 65.69 724 LYS A CA 1
ATOM 5616 C C . LYS A 1 724 ? 13.500 -48.613 8.857 1.00 65.69 724 LYS A C 1
ATOM 5618 O O . LYS A 1 724 ? 14.052 -49.674 8.587 1.00 65.69 724 LYS A O 1
ATOM 5623 N N . ASP A 1 725 ? 12.343 -48.234 8.314 1.00 54.22 725 ASP A N 1
ATOM 5624 C CA . ASP A 1 725 ? 11.607 -49.028 7.323 1.00 54.22 725 ASP A CA 1
ATOM 5625 C C . ASP A 1 725 ? 12.336 -49.033 5.965 1.00 54.22 725 ASP A C 1
ATOM 5627 O O . ASP A 1 725 ? 12.516 -50.097 5.378 1.00 54.22 725 ASP A O 1
ATOM 5631 N N . GLN A 1 726 ? 12.878 -47.883 5.527 1.00 55.59 726 GLN A N 1
ATOM 5632 C CA . GLN A 1 726 ? 13.675 -47.781 4.291 1.00 55.59 726 GLN A CA 1
ATOM 5633 C C . GLN A 1 726 ? 14.939 -48.656 4.329 1.00 55.59 726 GLN A C 1
ATOM 5635 O O . GLN A 1 726 ? 15.196 -49.404 3.384 1.00 55.59 726 GLN A O 1
ATOM 5640 N N . VAL A 1 727 ? 15.694 -48.622 5.434 1.00 57.66 727 VAL A N 1
ATOM 5641 C CA . VAL A 1 727 ? 16.909 -49.443 5.611 1.00 57.66 727 VAL A CA 1
ATOM 5642 C C . VAL A 1 727 ? 16.578 -50.944 5.611 1.00 57.66 727 VAL A C 1
ATOM 5644 O O . VAL A 1 727 ? 17.310 -51.730 5.012 1.00 57.66 727 VAL A O 1
ATOM 5647 N N . ASN A 1 728 ? 15.440 -51.343 6.190 1.00 52.88 728 ASN A N 1
ATOM 5648 C CA . ASN A 1 728 ? 14.989 -52.738 6.191 1.00 52.88 728 ASN A CA 1
ATOM 5649 C C . ASN A 1 728 ? 14.491 -53.218 4.813 1.00 52.88 728 ASN A C 1
ATOM 5651 O O . ASN A 1 728 ? 14.632 -54.396 4.494 1.00 52.88 728 ASN A O 1
ATOM 5655 N N . THR A 1 729 ? 13.934 -52.330 3.981 1.00 48.62 729 THR A N 1
ATOM 5656 C CA . THR A 1 729 ? 13.451 -52.675 2.629 1.00 48.62 729 THR A CA 1
ATOM 5657 C C . THR A 1 729 ? 14.540 -52.738 1.551 1.00 48.62 729 THR A C 1
ATOM 5659 O O . THR A 1 729 ? 14.322 -53.384 0.530 1.00 48.62 729 THR A O 1
ATOM 5662 N N . VAL A 1 730 ? 15.706 -52.110 1.759 1.00 50.34 730 VAL A N 1
ATOM 5663 C CA . VAL A 1 730 ? 16.795 -52.033 0.756 1.00 50.34 730 VAL A CA 1
ATOM 5664 C C . VAL A 1 730 ? 17.865 -53.129 0.934 1.00 50.34 730 VAL A C 1
ATOM 5666 O O . VAL A 1 730 ? 18.731 -53.284 0.081 1.00 50.34 730 VAL A O 1
ATOM 5669 N N . GLY A 1 731 ? 17.782 -53.968 1.974 1.00 44.66 731 GLY A N 1
ATOM 5670 C CA . GLY A 1 731 ? 18.598 -55.187 2.070 1.00 44.66 731 GLY A CA 1
ATOM 5671 C C . GLY A 1 731 ? 20.113 -54.942 2.084 1.00 44.66 731 GLY A C 1
ATOM 5672 O O . GLY A 1 731 ? 20.850 -55.627 1.378 1.00 44.66 731 GLY A O 1
ATOM 5673 N N . ILE A 1 732 ? 20.587 -53.985 2.884 1.00 37.88 732 ILE A N 1
ATOM 5674 C CA . ILE A 1 732 ? 22.022 -53.811 3.152 1.00 37.88 732 ILE A CA 1
ATOM 5675 C C . ILE A 1 732 ? 22.341 -54.544 4.470 1.00 37.88 732 ILE A C 1
ATOM 5677 O O . ILE A 1 732 ? 21.715 -54.230 5.485 1.00 37.88 732 ILE A O 1
ATOM 5681 N N . PRO A 1 733 ? 23.239 -55.549 4.480 1.00 34.66 733 PRO A N 1
ATOM 5682 C CA . PRO A 1 733 ? 23.540 -56.323 5.682 1.00 34.66 733 PRO A CA 1
ATOM 5683 C C . PRO A 1 733 ? 24.300 -55.484 6.722 1.00 34.66 733 PRO A C 1
ATOM 5685 O O . PRO A 1 733 ? 25.130 -54.651 6.360 1.00 34.66 733 PRO A O 1
ATOM 5688 N N . ILE A 1 734 ? 23.982 -55.733 7.999 1.00 37.34 734 ILE A N 1
ATOM 5689 C CA . ILE A 1 734 ? 24.637 -55.181 9.203 1.00 37.34 734 ILE A CA 1
ATOM 5690 C C . ILE A 1 734 ? 26.053 -55.739 9.343 1.00 37.34 734 ILE A C 1
ATOM 5692 O O . ILE A 1 734 ? 26.205 -56.967 9.136 1.00 37.34 734 ILE A O 1
#

InterPro domains:
  IPR001090 Ephrin, ligand binding domain [PF01404] (73-237)
  IPR001090 Ephrin, ligand binding domain [PS51550] (64-242)
  IPR001090 Ephrin, ligand binding domain [SM00615] (71-237)
  IPR001245 Serine-threonine/tyrosine-protein kinase, catalytic domain [PF07714] (550-629)
  IPR001426 Tyrosine-protein kinase, receptor class V, conserved site [PS00790] (218-238)
  IPR001426 Tyrosine-protein kinase, receptor class V, conserved site [PS00791] (283-303)
  IPR001660 Sterile alpha motif domain [PF00536] (662-724)
  IPR001660 Sterile alpha motif domain [PS50105] (662-726)
  IPR001660 Sterile alpha motif domain [SM00454] (659-726)
  IPR003961 Fibronectin type III [PF00041] (367-455)
  IPR003961 Fibronectin type III [PS50853] (364-476)
  IPR003961 Fibronectin type III [SM00060] (365-455)
  IPR003961 Fibronectin type III [cd00063] (365-465)
  IPR008979 Galactose-binding-like domain superfamily [SSF49785] (95-236)
  IPR009030 Growth factor receptor cysteine-rich domain superfamily [SSF57184] (293-361)
  IPR011009 Protein kinase-like domain superfamily [SSF56112] (551-667)
  IPR013761 Sterile alpha motif/pointed domain superfamily [G3DSA:1.10.150.50] (661-729)
  IPR013761 Sterile alpha motif/pointed domain superfamily [SSF47769] (655-725)
  IPR013783 Immunoglobulin-like fold [G3DSA:2.60.40.10] (365-472)
  IPR020635 Tyrosine-protein kinase, catalytic domain [SM00219] (480-629)

Nearest PDB structures (foldseek):
  8tv1-assembly1_C  TM=9.257E-01  e=9.868E-49  Homo sapiens
  3mbw-assembly1_A-2  TM=9.682E-01  e=9.149E-44  Homo sapiens
  7s7k-assembly1_A  TM=8.445E-01  e=5.224E-47  Mus musculus
  8trv-assembly1_A  TM=9.299E-01  e=1.188E-43  Homo sapiens
  8tv5-assembly1_C  TM=9.330E-01  e=2.887E-43  Homo sapiens